Protein AF-A0A5D0R0Z6-F1 (afdb_monomer)

Sequence (370 aa):
MKKLFVLALAFITVFSCGDEIEFNTPALQGKKDGERWKALFYNASFNDAGKLVITGGDNFEAITLNVSDLAIGNYPLGVGNSSHAEFIDLEDVAYSTNNEPDLDFSVYPPDGLITISRYDAANNTVSGEFYFNAYSSSGLKTVNFSEGVFFDLPLPIGSGPNIMSCDDAIAQSEIAKELYLNTPTTSDDYSANCNAYKQALINQQIACIDSTGEIQAIIDTLICNDDDGDGLLSVNEDENGDGDITNDNTDGDEFPNYLDDDDDGDSVLTMNEDVNDNGDLRDDDTDGDMIPNFLDNDDDGDSLNTILEDVNGNGDVRDDDTDGDTIPNYLDNDDDGDGILTIDEDANGDGDVTNDDTDGDTIPDYLDDM

Solvent-accessible surface area (backbone atoms only — not comparable to full-atom values): 20368 Å² total; per-residue (Å²): 143,73,74,68,62,60,61,60,60,67,64,64,72,71,74,63,77,74,82,76,70,77,75,63,80,56,40,46,37,29,20,48,75,81,40,88,40,69,43,77,45,72,50,39,44,63,49,98,82,56,24,36,33,38,38,32,21,54,102,54,34,39,40,38,41,39,32,68,58,68,47,76,43,79,42,56,27,11,72,94,46,85,17,39,42,37,37,32,41,78,83,72,48,55,27,22,13,67,24,59,44,30,73,94,73,37,86,67,73,37,35,33,39,38,33,39,74,43,73,40,80,92,78,34,21,40,26,32,40,33,34,34,34,23,12,20,87,75,11,77,48,74,52,41,39,38,81,24,37,37,35,55,38,53,48,59,91,78,65,54,65,84,52,61,36,39,69,56,21,49,53,46,24,53,54,29,42,55,52,29,77,70,44,54,82,93,36,94,58,25,40,61,34,36,48,49,20,48,50,25,46,53,49,24,36,61,39,59,57,60,86,81,45,65,62,56,56,5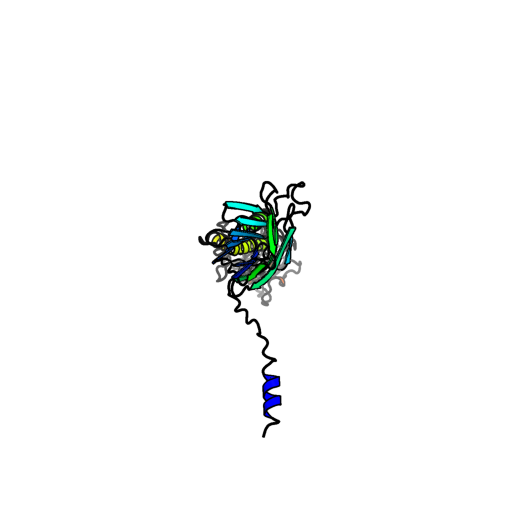2,52,74,68,61,69,41,49,46,73,54,68,31,82,56,46,33,70,74,40,35,82,88,68,83,81,57,35,82,74,34,47,74,56,69,74,95,52,31,34,46,60,33,50,36,33,32,66,33,73,62,40,36,60,72,40,38,80,83,74,79,83,55,49,81,76,32,41,76,54,67,85,82,54,29,32,48,64,35,44,37,31,32,63,35,81,60,43,27,58,73,41,30,78,87,69,82,76,52,35,82,76,32,43,75,57,67,85,80,56,29,34,46,68,34,44,36,32,30,65,68,82,62,42,34,59,76,36,35,80,85,70,81,83,54,39,83,74,27,45,89,88,69,84,81,54,30,41,50,67,43,73,125

pLDDT: mean 89.63, std 13.48, range [39.88, 98.44]

InterPro domains:
  IPR046219 Protein of unknown function DUF6252 [PF19765] (24-154)

Radius of gyration: 39.49 Å; Cα contacts (8 Å, |Δi|>4): 707; chains: 1; bounding box: 74×74×115 Å

Structure (mmCIF, N/CA/C/O backbone):
data_AF-A0A5D0R0Z6-F1
#
_entry.id   AF-A0A5D0R0Z6-F1
#
loop_
_atom_site.group_PDB
_atom_site.id
_atom_site.type_symbol
_atom_site.label_atom_id
_atom_site.label_alt_id
_atom_site.label_comp_id
_atom_site.label_asym_id
_atom_site.label_entity_id
_atom_site.label_seq_id
_atom_site.pdbx_PDB_ins_code
_atom_site.Cartn_x
_atom_site.Cartn_y
_atom_site.Cartn_z
_atom_site.occupancy
_atom_site.B_iso_or_equiv
_atom_site.auth_seq_id
_atom_site.auth_comp_id
_atom_site.auth_asym_id
_atom_site.auth_atom_id
_atom_site.pdbx_PDB_model_num
ATOM 1 N N . MET A 1 1 ? 21.689 -60.144 -61.998 1.00 51.84 1 MET A N 1
ATOM 2 C CA . MET A 1 1 ? 22.102 -59.160 -60.970 1.00 51.84 1 MET A CA 1
ATOM 3 C C . MET A 1 1 ? 22.767 -57.924 -61.597 1.00 51.84 1 MET A C 1
ATOM 5 O O .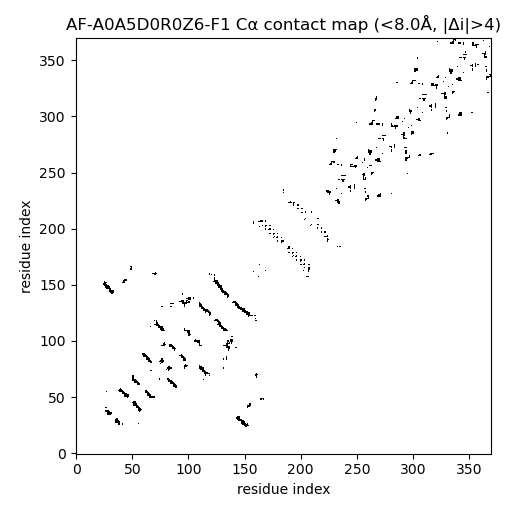 MET A 1 1 ? 23.903 -57.615 -61.282 1.00 51.84 1 MET A O 1
ATOM 9 N N . LYS A 1 2 ? 22.099 -57.227 -62.530 1.00 49.72 2 LYS A N 1
ATOM 10 C CA . LYS A 1 2 ? 22.615 -55.970 -63.130 1.00 49.72 2 LYS A CA 1
ATOM 11 C C . LYS A 1 2 ? 21.553 -54.869 -63.278 1.00 49.72 2 LYS A C 1
ATOM 13 O O . LYS A 1 2 ? 21.886 -53.758 -63.653 1.00 49.72 2 LYS A O 1
ATOM 18 N N . LYS A 1 3 ? 20.284 -55.159 -62.954 1.00 47.69 3 LYS A N 1
ATOM 19 C CA . LYS A 1 3 ? 19.175 -54.190 -63.015 1.00 47.69 3 LYS A CA 1
ATOM 20 C C . LYS A 1 3 ? 18.786 -53.592 -61.653 1.00 47.69 3 LYS A C 1
ATOM 22 O O . LYS A 1 3 ? 18.099 -52.587 -61.633 1.00 47.69 3 LYS A O 1
ATOM 27 N N . LEU A 1 4 ? 19.280 -54.150 -60.541 1.00 52.28 4 LEU A N 1
ATOM 28 C CA . LEU A 1 4 ? 19.115 -53.565 -59.198 1.00 52.28 4 LEU A CA 1
ATOM 29 C C . LEU A 1 4 ? 20.168 -52.495 -58.861 1.00 52.28 4 LEU A C 1
ATOM 31 O O . LEU A 1 4 ? 19.957 -51.706 -57.953 1.00 52.28 4 LEU A O 1
ATOM 35 N N . PHE A 1 5 ? 21.275 -52.430 -59.607 1.00 52.69 5 PHE A N 1
ATOM 36 C CA . PHE A 1 5 ? 22.345 -51.459 -59.342 1.00 52.69 5 PHE A CA 1
ATOM 37 C C . PHE A 1 5 ? 22.023 -50.055 -59.880 1.00 52.69 5 PHE A C 1
ATOM 39 O O . PHE A 1 5 ? 22.518 -49.064 -59.360 1.00 52.69 5 PHE A O 1
ATOM 46 N N . VAL A 1 6 ? 21.155 -49.960 -60.895 1.00 53.44 6 VAL A N 1
ATOM 47 C CA . VAL A 1 6 ? 20.753 -48.673 -61.490 1.00 53.44 6 VAL A CA 1
ATOM 48 C C . VAL A 1 6 ? 19.693 -47.968 -60.633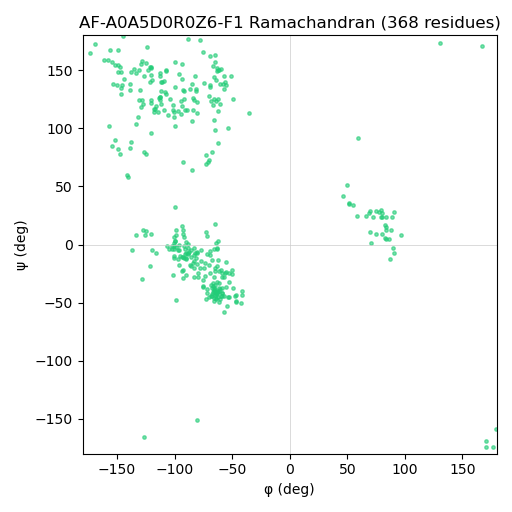 1.00 53.44 6 VAL A C 1
ATOM 50 O O . VAL A 1 6 ? 19.675 -46.745 -60.583 1.00 53.44 6 VAL A O 1
ATOM 53 N N . LEU A 1 7 ? 18.871 -48.719 -59.887 1.00 46.47 7 LEU A N 1
ATOM 54 C CA . LEU A 1 7 ? 17.892 -48.138 -58.959 1.00 46.47 7 LEU A CA 1
ATOM 55 C C . LEU A 1 7 ? 18.555 -47.602 -57.676 1.00 46.47 7 LEU A C 1
ATOM 57 O O . LEU A 1 7 ? 18.100 -46.608 -57.126 1.00 46.47 7 LEU A O 1
ATOM 61 N N . ALA A 1 8 ? 19.666 -48.209 -57.242 1.00 52.84 8 ALA A N 1
ATOM 62 C CA . ALA A 1 8 ? 20.451 -47.715 -56.109 1.00 52.84 8 ALA A CA 1
ATOM 63 C C . ALA A 1 8 ? 21.263 -46.448 -56.448 1.00 52.84 8 ALA A C 1
ATOM 65 O O . ALA A 1 8 ? 21.515 -45.635 -55.568 1.00 52.84 8 ALA A O 1
ATOM 66 N N . LEU A 1 9 ? 21.631 -46.241 -57.720 1.00 48.97 9 LEU A N 1
ATOM 67 C CA . LEU A 1 9 ? 22.392 -45.061 -58.154 1.00 48.97 9 LEU A CA 1
ATOM 68 C C . LEU A 1 9 ? 21.504 -43.829 -58.418 1.00 48.97 9 LEU A C 1
ATOM 70 O O . LEU A 1 9 ? 21.996 -42.709 -58.377 1.00 48.97 9 LEU A O 1
ATOM 74 N N . ALA A 1 10 ? 20.197 -44.020 -58.633 1.00 49.81 10 ALA A N 1
ATOM 75 C CA . ALA A 1 10 ? 19.227 -42.930 -58.793 1.00 49.81 10 ALA A CA 1
ATOM 76 C C . ALA A 1 10 ? 18.668 -42.396 -57.458 1.00 49.81 10 ALA A C 1
ATOM 78 O O . ALA A 1 10 ? 18.016 -41.358 -57.441 1.00 49.81 10 ALA A O 1
ATOM 79 N N . PHE A 1 11 ? 18.928 -43.083 -56.339 1.00 47.47 11 PHE A N 1
ATOM 80 C CA . PHE A 1 11 ? 18.517 -42.636 -55.000 1.00 47.47 11 PHE A CA 1
ATOM 81 C C . PHE A 1 11 ? 19.602 -41.809 -54.284 1.00 47.47 11 PHE A C 1
ATOM 83 O O . PHE A 1 11 ? 19.334 -41.185 -53.265 1.00 47.47 11 PHE A O 1
ATOM 90 N N . ILE A 1 12 ? 20.825 -41.770 -54.830 1.00 50.53 12 ILE A N 1
ATOM 91 C CA . ILE A 1 12 ? 21.974 -41.048 -54.250 1.00 50.53 12 ILE A CA 1
ATOM 92 C C . ILE A 1 12 ? 22.062 -39.596 -54.765 1.00 50.53 12 ILE A C 1
ATOM 94 O O . ILE A 1 12 ? 22.821 -38.795 -54.236 1.00 50.53 12 ILE A O 1
ATOM 98 N N . THR A 1 13 ? 21.236 -39.199 -55.737 1.00 48.50 13 THR A N 1
ATOM 99 C CA . THR A 1 13 ? 21.196 -37.817 -56.256 1.00 48.50 13 THR A CA 1
ATOM 100 C C . THR A 1 13 ? 20.160 -36.921 -55.570 1.00 48.50 13 THR A C 1
ATOM 102 O O . THR A 1 13 ? 19.926 -35.814 -56.041 1.00 48.50 13 THR A O 1
ATOM 105 N N . VAL A 1 14 ? 19.527 -37.379 -54.480 1.00 50.72 14 VAL A N 1
ATOM 106 C CA . VAL A 1 14 ? 18.558 -36.575 -53.699 1.00 50.72 14 VAL A CA 1
ATOM 107 C C . VAL A 1 14 ? 19.156 -36.007 -52.404 1.00 50.72 14 VAL A C 1
ATOM 109 O O . VAL A 1 14 ? 18.497 -35.237 -51.720 1.00 50.72 14 VAL A O 1
ATOM 112 N N . PHE A 1 15 ? 20.427 -36.290 -52.103 1.00 51.94 15 PHE A N 1
ATOM 113 C CA . PHE A 1 15 ? 21.201 -35.500 -51.140 1.00 51.94 15 PHE A CA 1
ATOM 114 C C . PHE A 1 15 ? 21.813 -34.295 -51.863 1.00 51.94 15 PHE A C 1
ATOM 116 O O . PHE A 1 15 ? 23.025 -34.189 -52.034 1.00 51.94 15 PHE A O 1
ATOM 123 N N . SER A 1 16 ? 20.943 -33.410 -52.355 1.00 39.94 16 SER A N 1
ATOM 124 C CA . SER A 1 16 ? 21.327 -32.014 -52.547 1.00 39.94 16 SER A CA 1
ATOM 125 C C . SER A 1 16 ? 21.580 -31.462 -51.155 1.00 39.94 16 SER A C 1
ATOM 127 O O . SER A 1 16 ? 20.718 -31.615 -50.292 1.00 39.94 16 SER A O 1
ATOM 129 N N . CYS A 1 17 ? 22.771 -30.906 -50.951 1.00 49.56 17 CYS A N 1
ATOM 130 C CA . CYS A 1 17 ? 23.233 -30.298 -49.715 1.00 49.56 17 CYS A CA 1
ATOM 131 C C . CYS A 1 17 ? 22.086 -29.577 -49.000 1.00 49.56 17 CYS A C 1
ATOM 133 O O . CYS A 1 17 ? 21.569 -28.583 -49.505 1.00 49.56 17 CYS A O 1
ATOM 135 N N . GLY A 1 18 ? 21.682 -30.091 -47.838 1.00 39.88 18 GLY A N 1
ATOM 136 C CA . GLY A 1 18 ? 21.185 -29.187 -46.820 1.00 39.88 18 GLY A CA 1
ATOM 137 C C . GLY A 1 18 ? 22.370 -28.294 -46.500 1.00 39.88 18 GLY A C 1
ATOM 138 O O . GLY A 1 18 ? 23.408 -28.805 -46.079 1.00 39.88 18 GLY A O 1
ATOM 139 N N . ASP A 1 19 ? 22.260 -27.002 -46.791 1.00 40.00 19 ASP A N 1
ATOM 140 C CA . ASP A 1 19 ? 23.111 -26.022 -46.139 1.00 40.00 19 ASP A CA 1
ATOM 141 C C . ASP A 1 19 ? 22.761 -26.119 -44.651 1.00 40.00 19 ASP A C 1
ATOM 143 O O . ASP A 1 19 ? 21.846 -25.465 -44.157 1.00 40.00 19 ASP A O 1
ATOM 147 N N . GLU A 1 20 ? 23.428 -27.030 -43.944 1.00 41.81 20 GLU A N 1
ATOM 148 C CA . GLU A 1 20 ? 23.524 -27.010 -42.493 1.00 41.81 20 GLU A CA 1
ATOM 149 C C . GLU A 1 20 ? 24.361 -25.768 -42.180 1.00 41.81 20 GLU A C 1
ATOM 151 O O . GLU A 1 20 ? 25.581 -25.808 -42.027 1.00 41.81 20 GLU A O 1
ATOM 156 N N . ILE A 1 21 ? 23.698 -24.612 -42.226 1.00 45.81 21 ILE A N 1
ATOM 157 C CA . ILE A 1 21 ? 24.223 -23.378 -41.676 1.00 45.81 21 ILE A CA 1
ATOM 158 C C . ILE A 1 21 ? 24.291 -23.648 -40.180 1.00 45.81 21 ILE A C 1
ATOM 160 O O . ILE A 1 21 ? 23.283 -23.606 -39.479 1.00 45.81 21 ILE A O 1
ATOM 164 N N . GLU A 1 22 ? 25.481 -24.003 -39.710 1.00 46.31 22 GLU A N 1
ATOM 165 C CA . GLU A 1 22 ? 25.841 -23.917 -38.306 1.00 46.31 22 GLU A CA 1
ATOM 166 C C . GLU A 1 22 ? 25.545 -22.470 -37.881 1.00 46.31 22 GLU A C 1
ATOM 168 O O . GLU A 1 22 ? 26.249 -21.527 -38.255 1.00 46.31 22 GLU A O 1
ATOM 173 N N . PHE A 1 23 ? 24.409 -22.264 -37.212 1.00 52.94 23 PHE A N 1
ATOM 174 C CA . PHE A 1 23 ? 24.087 -20.978 -36.619 1.00 52.94 23 PHE A CA 1
ATOM 175 C C . PHE A 1 23 ? 25.118 -20.760 -35.515 1.00 52.94 23 PHE A C 1
ATOM 177 O O . PHE A 1 23 ? 25.086 -21.429 -34.487 1.00 52.94 23 PHE A O 1
ATOM 184 N N . ASN A 1 24 ? 26.070 -19.852 -35.740 1.00 58.78 24 ASN A N 1
ATOM 185 C CA . ASN A 1 24 ? 26.875 -19.340 -34.642 1.00 58.78 24 ASN A CA 1
ATOM 186 C C . ASN A 1 24 ? 25.921 -18.659 -33.660 1.00 58.78 24 ASN A C 1
ATOM 188 O O . ASN A 1 24 ? 25.218 -17.722 -34.031 1.00 58.78 24 ASN A O 1
ATOM 192 N N . THR A 1 25 ? 25.909 -19.134 -32.424 1.00 74.56 25 THR A N 1
ATOM 193 C CA . THR A 1 25 ? 25.124 -18.566 -31.332 1.00 74.56 25 THR A CA 1
ATOM 194 C C . THR A 1 25 ? 26.093 -18.080 -30.254 1.00 74.56 25 THR A C 1
ATOM 196 O O . THR A 1 25 ? 26.809 -18.920 -29.698 1.00 74.56 25 THR A O 1
ATOM 199 N N . PRO A 1 26 ? 26.164 -16.775 -29.938 1.00 89.06 26 PRO A N 1
ATOM 200 C CA . PRO A 1 26 ? 25.491 -15.633 -30.580 1.00 89.06 26 PRO A CA 1
ATOM 201 C C . PRO A 1 26 ? 26.091 -15.201 -31.935 1.00 89.06 26 PRO A C 1
ATOM 203 O O . PRO A 1 26 ? 27.232 -15.549 -32.266 1.00 89.06 26 PRO A O 1
ATOM 206 N N . ALA A 1 27 ? 25.352 -14.385 -32.699 1.00 92.19 27 ALA A N 1
ATOM 207 C CA . ALA A 1 27 ? 25.839 -13.775 -33.942 1.00 92.19 27 ALA A CA 1
ATOM 208 C C . ALA A 1 27 ? 25.222 -12.402 -34.256 1.00 92.19 27 ALA A C 1
ATOM 210 O O . ALA A 1 27 ? 24.048 -12.162 -33.997 1.00 92.19 27 ALA A O 1
ATOM 211 N N . LEU A 1 28 ? 26.009 -11.549 -34.921 1.00 96.12 28 LEU A N 1
ATOM 212 C CA . LEU A 1 28 ? 25.560 -10.356 -35.643 1.00 96.12 28 LEU A CA 1
ATOM 213 C C . LEU A 1 28 ? 26.165 -10.394 -37.054 1.00 96.12 28 LEU A C 1
ATOM 215 O O . LEU A 1 28 ? 27.388 -10.439 -37.212 1.00 96.12 28 LEU A O 1
ATOM 219 N N . GLN A 1 29 ? 25.327 -10.449 -38.087 1.00 95.69 29 GLN A N 1
ATOM 220 C CA . GLN A 1 29 ? 25.770 -10.651 -39.472 1.00 95.69 29 GLN A CA 1
ATOM 221 C C . GLN A 1 29 ? 24.755 -10.112 -40.484 1.00 95.69 29 GLN A C 1
ATOM 223 O O . GLN A 1 29 ? 23.623 -9.820 -40.122 1.00 95.69 29 GLN A O 1
ATOM 228 N N . GLY A 1 30 ? 25.146 -10.008 -41.753 1.00 95.38 30 GLY A N 1
ATOM 229 C CA . GLY A 1 30 ? 24.260 -9.599 -42.842 1.00 95.38 30 GLY A CA 1
ATOM 230 C C . GLY A 1 30 ? 24.978 -9.545 -44.186 1.00 95.38 30 GLY A C 1
ATOM 231 O O . GLY A 1 30 ? 26.034 -10.158 -44.369 1.00 95.38 30 GLY A O 1
ATOM 232 N N . LYS A 1 31 ? 24.422 -8.793 -45.133 1.00 96.88 31 LYS A N 1
ATOM 233 C CA . LYS A 1 31 ? 25.071 -8.432 -46.394 1.00 96.88 31 LYS A CA 1
ATOM 234 C C . LYS A 1 31 ? 25.308 -6.930 -46.445 1.00 96.88 31 LYS A C 1
ATOM 236 O O . LYS A 1 31 ? 24.349 -6.166 -46.518 1.00 96.88 31 LYS A O 1
ATOM 241 N N . LYS A 1 32 ? 26.574 -6.525 -46.439 1.00 96.38 32 LYS A N 1
ATOM 242 C CA . LYS A 1 32 ? 26.994 -5.138 -46.636 1.00 96.38 32 LYS A CA 1
ATOM 243 C C . LYS A 1 32 ? 27.290 -4.930 -48.118 1.00 96.38 32 LYS A C 1
ATOM 245 O O . LYS A 1 32 ? 28.136 -5.627 -48.673 1.00 96.38 32 LYS A O 1
ATOM 250 N N . ASP A 1 33 ? 26.563 -4.024 -48.762 1.00 95.88 33 ASP A N 1
ATOM 251 C CA . ASP A 1 33 ? 26.668 -3.726 -50.198 1.00 95.88 33 ASP A CA 1
ATOM 252 C C . ASP A 1 33 ? 26.586 -4.987 -51.089 1.00 95.88 33 ASP A C 1
ATOM 254 O O . ASP A 1 33 ? 27.241 -5.106 -52.123 1.00 95.88 33 ASP A O 1
ATOM 258 N N . GLY A 1 34 ? 25.767 -5.957 -50.663 1.00 92.62 34 GLY A N 1
ATOM 259 C CA . GLY A 1 34 ? 25.560 -7.246 -51.332 1.00 92.62 34 GLY A CA 1
ATOM 260 C C . GLY A 1 34 ? 26.551 -8.354 -50.952 1.00 92.62 34 GLY A C 1
ATOM 261 O O . GLY A 1 34 ? 26.274 -9.525 -51.221 1.00 92.62 34 GLY A O 1
ATOM 262 N N . GLU A 1 35 ? 27.652 -8.025 -50.276 1.00 95.00 35 GLU A N 1
ATOM 263 C CA . GLU A 1 35 ? 28.683 -8.977 -49.855 1.00 95.00 35 GLU A CA 1
ATOM 264 C C . GLU A 1 35 ? 28.477 -9.443 -48.412 1.00 95.00 35 GLU A C 1
ATOM 266 O O . GLU A 1 35 ? 28.009 -8.698 -47.552 1.00 95.00 35 GLU A O 1
ATOM 271 N N . ARG A 1 36 ? 28.835 -10.699 -48.118 1.00 93.38 36 ARG A N 1
ATOM 272 C CA . ARG A 1 36 ? 28.662 -11.268 -46.773 1.00 93.38 36 ARG A CA 1
ATOM 273 C C . ARG A 1 36 ? 29.495 -10.487 -45.754 1.00 93.38 36 ARG A C 1
ATOM 275 O O . ARG A 1 36 ? 30.717 -10.438 -45.859 1.00 93.38 36 ARG A O 1
ATOM 282 N N . TRP A 1 37 ? 28.830 -10.002 -44.714 1.00 94.25 37 TRP A N 1
ATOM 283 C 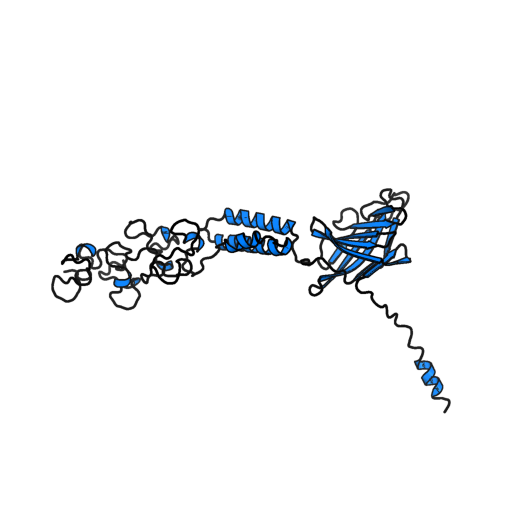CA . TRP A 1 37 ? 29.429 -9.312 -43.582 1.00 94.25 37 TRP A CA 1
ATOM 284 C C . TRP A 1 37 ? 29.091 -10.043 -42.279 1.00 94.25 37 TRP A C 1
ATOM 286 O O . TRP A 1 37 ? 27.977 -10.538 -42.092 1.00 94.25 37 TRP A O 1
ATOM 296 N N . LYS A 1 38 ? 30.064 -10.145 -41.375 1.00 93.56 38 LYS A N 1
ATOM 297 C CA . LYS A 1 38 ? 29.895 -10.798 -40.076 1.00 93.56 38 LYS A CA 1
ATOM 298 C C . LYS A 1 38 ? 30.749 -10.098 -39.036 1.00 93.56 38 LYS A C 1
ATOM 300 O O . LYS A 1 38 ? 31.951 -9.951 -39.236 1.00 93.56 38 LYS A O 1
ATOM 305 N N . ALA A 1 39 ? 30.131 -9.745 -37.919 1.00 94.62 39 ALA A N 1
ATOM 306 C CA . ALA A 1 39 ? 30.816 -9.129 -36.803 1.00 94.62 39 ALA A CA 1
ATOM 307 C C . ALA A 1 39 ? 31.766 -10.131 -36.113 1.00 94.62 39 ALA A C 1
ATOM 309 O O . ALA A 1 39 ? 31.402 -11.286 -35.868 1.00 94.62 39 ALA A O 1
ATOM 310 N N . LEU A 1 40 ? 32.983 -9.687 -35.792 1.00 91.62 40 LEU A N 1
ATOM 311 C CA . LEU A 1 40 ? 33.933 -10.393 -34.926 1.00 91.62 40 LEU A CA 1
ATOM 312 C C . LEU A 1 40 ? 33.659 -10.134 -33.441 1.00 91.62 40 LEU A C 1
ATOM 314 O O . LEU A 1 40 ? 33.964 -10.989 -32.612 1.00 91.62 40 LEU A O 1
ATOM 318 N N . PHE A 1 41 ? 33.083 -8.977 -33.115 1.00 90.44 41 PHE A N 1
ATOM 319 C CA . PHE A 1 41 ? 32.579 -8.648 -31.786 1.00 90.44 41 PHE A CA 1
ATOM 320 C C . PHE A 1 41 ? 31.150 -8.124 -31.877 1.00 90.44 41 PHE A C 1
ATOM 322 O O . PHE A 1 41 ? 30.740 -7.574 -32.897 1.00 90.44 41 PHE A O 1
ATOM 329 N N . TYR A 1 42 ? 30.404 -8.268 -30.792 1.00 93.38 42 TYR A N 1
ATOM 330 C CA . TYR A 1 42 ? 29.063 -7.726 -30.652 1.00 93.38 42 TYR A CA 1
ATOM 331 C C . TYR A 1 42 ? 28.778 -7.452 -29.179 1.00 93.38 42 TYR A C 1
ATOM 333 O O . TYR A 1 42 ? 29.359 -8.085 -28.296 1.00 93.38 42 TYR A O 1
ATOM 341 N N . ASN A 1 43 ? 27.874 -6.519 -28.928 1.00 89.06 43 ASN A N 1
ATOM 342 C CA . ASN A 1 43 ? 27.353 -6.202 -27.614 1.00 89.06 43 ASN A CA 1
ATOM 343 C C . ASN A 1 43 ? 25.918 -5.695 -27.769 1.00 89.06 43 ASN A C 1
ATOM 345 O O . ASN A 1 43 ? 25.641 -4.897 -28.660 1.00 89.06 43 ASN A O 1
ATOM 349 N N . ALA A 1 44 ? 25.018 -6.145 -26.904 1.00 92.06 44 ALA A N 1
ATOM 350 C CA . ALA A 1 44 ? 23.708 -5.537 -26.743 1.00 92.06 44 ALA A CA 1
ATOM 351 C C . ALA A 1 44 ? 23.664 -4.913 -25.346 1.00 92.06 44 ALA A C 1
ATOM 353 O O . ALA A 1 44 ? 23.997 -5.562 -24.358 1.00 92.06 44 ALA A O 1
ATOM 354 N N . SER A 1 45 ? 23.316 -3.637 -25.267 1.00 87.38 45 SER A N 1
ATOM 355 C CA . SER A 1 45 ? 23.247 -2.879 -24.018 1.00 87.38 45 SER A CA 1
ATOM 356 C C . SER A 1 45 ? 22.103 -1.879 -24.070 1.00 87.38 45 SER A C 1
ATOM 358 O O . SER A 1 45 ? 21.434 -1.750 -25.091 1.00 87.38 45 SER A O 1
ATOM 360 N N . PHE A 1 46 ? 21.913 -1.135 -22.988 1.00 82.75 46 PHE A N 1
ATOM 361 C CA . PHE A 1 46 ? 21.030 0.022 -22.963 1.00 82.75 46 PHE A CA 1
ATOM 362 C C . PHE A 1 46 ? 21.878 1.284 -22.875 1.00 82.75 46 PHE A C 1
ATOM 364 O O . PHE A 1 46 ? 22.925 1.275 -22.226 1.00 82.75 46 PHE A O 1
ATOM 371 N N . ASN A 1 47 ? 21.476 2.335 -23.583 1.00 77.75 47 ASN A N 1
ATOM 372 C CA . ASN A 1 47 ? 22.050 3.658 -23.346 1.00 77.75 47 ASN A CA 1
ATOM 373 C C . ASN A 1 47 ? 21.434 4.295 -22.092 1.00 77.75 47 ASN A C 1
ATOM 375 O O . ASN A 1 47 ? 20.500 3.746 -21.511 1.00 77.75 47 ASN A O 1
ATOM 379 N N . ASP A 1 48 ? 21.929 5.476 -21.721 1.00 59.94 48 ASP A N 1
ATOM 380 C CA . ASP A 1 48 ? 21.455 6.230 -20.551 1.00 59.94 48 ASP A CA 1
ATOM 381 C C . ASP A 1 48 ? 19.940 6.506 -20.587 1.00 59.94 48 ASP A C 1
ATOM 383 O O . ASP A 1 48 ? 19.321 6.649 -19.549 1.00 59.94 48 ASP A O 1
ATOM 387 N N . ALA A 1 49 ? 19.322 6.515 -21.774 1.00 60.31 49 ALA A N 1
ATOM 388 C CA . ALA A 1 49 ? 17.882 6.699 -21.957 1.00 60.31 49 ALA A CA 1
ATOM 389 C C . ALA A 1 49 ? 17.090 5.373 -22.024 1.00 60.31 49 ALA A C 1
ATOM 391 O O . ALA A 1 49 ? 15.979 5.355 -22.554 1.00 60.31 49 ALA A O 1
ATOM 392 N N . GLY A 1 50 ? 17.676 4.247 -21.602 1.00 63.28 50 GLY A N 1
ATOM 393 C CA . GLY A 1 50 ? 17.012 2.938 -21.565 1.00 63.28 50 GLY A CA 1
ATOM 394 C C . GLY A 1 50 ? 16.726 2.308 -22.934 1.00 63.28 50 GLY A C 1
ATOM 395 O O . GLY A 1 50 ? 16.018 1.307 -23.016 1.00 63.28 50 GLY A O 1
ATOM 396 N N . LYS A 1 51 ? 17.268 2.856 -24.028 1.00 82.06 51 LYS A N 1
ATOM 397 C CA . LYS A 1 51 ? 17.056 2.328 -25.385 1.00 82.06 51 LYS A CA 1
ATOM 398 C C . LYS A 1 51 ? 18.037 1.210 -25.684 1.00 82.06 51 LYS A C 1
ATOM 400 O O . LYS A 1 51 ? 19.225 1.338 -25.382 1.00 82.06 51 LYS A O 1
ATOM 405 N N . LEU A 1 52 ? 17.557 0.148 -26.329 1.00 88.75 52 LEU A N 1
ATOM 406 C CA . LEU A 1 52 ? 18.404 -0.957 -26.761 1.00 88.75 52 LEU A CA 1
ATOM 407 C C . LEU A 1 52 ? 19.405 -0.458 -27.811 1.00 88.75 52 LEU A C 1
ATOM 409 O O . LEU A 1 52 ? 19.034 0.053 -28.867 1.00 88.75 52 LEU A O 1
ATOM 413 N N . VAL A 1 53 ? 20.686 -0.655 -27.527 1.00 93.56 53 VAL A N 1
ATOM 414 C CA . VAL A 1 53 ? 21.798 -0.374 -28.427 1.00 93.56 53 VAL A CA 1
ATOM 415 C C . VAL A 1 53 ? 22.517 -1.682 -28.715 1.00 93.56 53 VAL A C 1
ATOM 417 O O . VAL A 1 53 ? 23.122 -2.283 -27.827 1.00 93.56 53 VAL A O 1
ATOM 420 N N . ILE A 1 54 ? 22.462 -2.122 -29.970 1.00 96.75 54 ILE A N 1
ATOM 421 C CA . ILE A 1 54 ? 23.232 -3.268 -30.452 1.00 96.75 54 ILE A CA 1
ATOM 422 C C . ILE A 1 54 ? 24.428 -2.731 -31.226 1.00 96.75 54 ILE A C 1
ATOM 424 O O . ILE A 1 54 ? 24.267 -2.110 -32.274 1.00 96.75 54 ILE A O 1
ATOM 428 N N . THR A 1 55 ? 25.630 -2.991 -30.731 1.00 96.00 55 THR A N 1
ATOM 429 C CA . THR A 1 55 ? 26.874 -2.713 -31.445 1.00 96.00 55 THR A CA 1
ATOM 430 C C . THR A 1 55 ? 27.510 -4.004 -31.923 1.00 96.00 55 THR A C 1
ATOM 432 O O . THR A 1 55 ? 27.401 -5.058 -31.297 1.00 96.00 55 THR A O 1
ATOM 435 N N . GLY A 1 56 ? 28.224 -3.932 -33.034 1.00 95.25 56 GLY A N 1
ATOM 436 C CA . GLY A 1 56 ? 29.154 -4.979 -33.416 1.00 95.25 56 GLY A CA 1
ATOM 437 C C . GLY A 1 56 ? 30.024 -4.551 -34.575 1.00 95.25 56 GLY A C 1
ATOM 438 O O . GLY A 1 56 ? 29.846 -3.480 -35.141 1.00 95.25 56 GLY A O 1
ATOM 439 N N . GLY A 1 57 ? 31.010 -5.360 -34.910 1.00 93.75 57 GLY A N 1
ATOM 440 C CA . GLY A 1 57 ? 32.009 -4.940 -35.875 1.00 93.75 57 GLY A CA 1
ATOM 441 C C . GLY A 1 57 ? 33.179 -5.888 -35.968 1.00 93.75 57 GLY A C 1
ATOM 442 O O . GLY A 1 57 ? 33.160 -6.994 -35.424 1.00 93.75 57 GLY A O 1
ATOM 443 N N . ASP A 1 58 ? 34.210 -5.432 -36.655 1.00 88.50 58 ASP A N 1
ATOM 444 C CA . ASP A 1 58 ? 35.529 -6.042 -36.683 1.00 88.50 58 ASP A CA 1
ATOM 445 C C . ASP A 1 58 ? 36.604 -5.000 -36.325 1.00 88.50 58 ASP A C 1
ATOM 447 O O . ASP A 1 58 ? 36.310 -3.943 -35.778 1.00 88.50 58 ASP A O 1
ATOM 451 N N . ASN A 1 59 ? 37.878 -5.291 -36.581 1.00 84.12 59 ASN A N 1
ATOM 452 C CA . ASN A 1 59 ? 38.962 -4.367 -36.227 1.00 84.12 59 ASN A CA 1
ATOM 453 C C . ASN A 1 59 ? 38.993 -3.071 -37.064 1.00 84.12 59 ASN A C 1
ATOM 455 O O . ASN A 1 59 ? 39.851 -2.228 -36.809 1.00 84.12 59 ASN A O 1
ATOM 459 N N . PHE A 1 60 ? 38.139 -2.940 -38.078 1.00 90.44 60 PHE A N 1
ATOM 460 C CA . PHE A 1 60 ? 38.157 -1.854 -39.056 1.00 90.44 60 PHE A CA 1
ATOM 461 C C . PHE A 1 60 ? 36.803 -1.168 -39.205 1.00 90.44 60 PHE A C 1
ATOM 463 O O . PHE A 1 60 ? 36.768 0.007 -39.543 1.00 90.44 60 PHE A O 1
ATOM 470 N N . GLU A 1 61 ? 35.704 -1.885 -38.984 1.00 94.81 61 GLU A N 1
ATOM 471 C CA . GLU A 1 61 ? 34.357 -1.381 -39.230 1.00 94.81 61 GLU A CA 1
ATOM 472 C C . GLU A 1 61 ? 33.428 -1.681 -38.056 1.00 94.81 61 GLU A C 1
ATOM 474 O O . GLU A 1 61 ? 33.544 -2.725 -37.409 1.00 94.81 61 GLU A O 1
ATOM 479 N N . ALA A 1 62 ? 32.465 -0.795 -37.806 1.00 96.62 62 ALA A N 1
ATOM 480 C CA . ALA A 1 62 ? 31.504 -0.946 -36.718 1.00 96.62 62 ALA A CA 1
ATOM 481 C C . ALA A 1 62 ? 30.091 -0.551 -37.156 1.00 96.62 62 ALA A C 1
ATOM 483 O O . ALA A 1 62 ? 29.900 0.453 -37.832 1.00 96.62 62 ALA A O 1
ATOM 484 N N . ILE A 1 63 ? 29.101 -1.332 -36.738 1.00 98.12 63 ILE A N 1
ATOM 485 C CA . ILE A 1 63 ? 27.670 -1.062 -36.863 1.00 98.12 63 ILE A CA 1
ATOM 486 C C . ILE A 1 63 ? 27.091 -0.789 -35.473 1.00 98.12 63 ILE A C 1
ATOM 488 O O . ILE A 1 63 ? 27.410 -1.491 -34.510 1.00 98.12 63 ILE A O 1
ATOM 492 N N . THR A 1 64 ? 26.199 0.193 -35.393 1.00 97.94 64 THR A N 1
ATOM 493 C CA . THR A 1 64 ? 25.398 0.488 -34.203 1.00 97.94 64 THR A CA 1
ATOM 494 C C . THR A 1 64 ? 23.932 0.565 -34.606 1.00 97.94 64 THR A C 1
ATOM 496 O O . THR A 1 64 ? 23.555 1.340 -35.481 1.00 97.94 64 THR A O 1
ATOM 499 N N . LEU A 1 65 ? 23.090 -0.231 -33.960 1.00 98.00 65 LEU A N 1
ATOM 500 C CA . LEU A 1 65 ? 21.643 -0.217 -34.116 1.00 98.00 65 LEU A CA 1
ATOM 501 C C . LEU A 1 65 ? 21.027 0.354 -32.839 1.00 98.00 65 LEU A C 1
ATOM 503 O O . LEU A 1 65 ? 21.153 -0.250 -31.774 1.00 98.00 65 LEU A O 1
ATOM 507 N N . ASN A 1 66 ? 20.368 1.505 -32.946 1.00 95.12 66 ASN A N 1
ATOM 508 C CA . ASN A 1 66 ? 19.647 2.134 -31.845 1.00 95.12 66 ASN A CA 1
ATOM 509 C C . ASN A 1 66 ? 18.156 1.832 -32.005 1.00 95.12 66 ASN A C 1
ATOM 511 O O . ASN A 1 66 ? 17.529 2.292 -32.963 1.00 95.12 66 ASN A O 1
ATOM 515 N N . VAL A 1 67 ? 17.594 1.067 -31.071 1.00 94.00 67 VAL A N 1
ATOM 516 C CA . VAL A 1 67 ? 16.191 0.641 -31.071 1.00 94.00 67 VAL A CA 1
ATOM 517 C C . VAL A 1 67 ? 15.463 1.317 -29.921 1.00 94.00 67 VAL A C 1
ATOM 519 O O . VAL A 1 67 ? 15.946 1.341 -28.792 1.00 94.00 67 VAL A O 1
ATOM 522 N N . SER A 1 68 ? 14.296 1.887 -30.200 1.00 87.56 68 SER A N 1
ATOM 523 C CA . SER A 1 68 ? 13.566 2.694 -29.220 1.00 87.56 68 SER A CA 1
ATOM 524 C C . SER A 1 68 ? 12.962 1.905 -28.056 1.00 87.56 68 SER A C 1
ATOM 526 O O . SER A 1 68 ? 12.606 2.533 -27.069 1.00 87.56 68 SER A O 1
ATOM 528 N N . ASP A 1 69 ? 12.813 0.585 -28.182 1.00 80.88 69 ASP A N 1
ATOM 529 C CA . ASP A 1 69 ? 12.207 -0.312 -27.188 1.00 80.88 69 ASP A CA 1
ATOM 530 C C . ASP A 1 69 ? 12.713 -1.757 -27.438 1.00 80.88 69 ASP A C 1
ATOM 532 O O . ASP A 1 69 ? 13.176 -2.063 -28.540 1.00 80.88 69 ASP A O 1
ATOM 536 N N . LEU A 1 70 ? 12.652 -2.634 -26.432 1.00 82.06 70 LEU A N 1
ATOM 537 C CA . LEU A 1 70 ? 12.962 -4.068 -26.509 1.00 82.06 70 LEU A CA 1
ATOM 538 C C . LEU A 1 70 ? 11.727 -4.935 -26.849 1.00 82.06 70 LEU A C 1
ATOM 540 O O . LEU A 1 70 ? 11.870 -6.138 -27.088 1.00 82.06 70 LEU A O 1
ATOM 544 N N . ALA A 1 71 ? 10.519 -4.366 -26.873 1.00 83.94 71 ALA A N 1
ATOM 545 C CA . ALA A 1 71 ? 9.303 -5.081 -27.255 1.00 83.94 71 ALA A CA 1
ATOM 546 C C . ALA A 1 71 ? 9.439 -5.835 -28.599 1.00 83.94 71 ALA A C 1
ATOM 548 O O . ALA A 1 71 ? 10.106 -5.415 -29.543 1.00 83.94 71 ALA A O 1
ATOM 549 N N . ILE A 1 72 ? 8.788 -6.996 -28.711 1.00 89.12 72 ILE A N 1
ATOM 550 C CA . ILE A 1 72 ? 8.746 -7.731 -29.983 1.00 89.12 72 ILE A CA 1
ATOM 551 C C . ILE A 1 72 ? 7.938 -6.897 -30.977 1.00 89.12 72 ILE A C 1
ATOM 553 O O . ILE A 1 72 ? 6.763 -6.608 -30.746 1.00 89.12 72 ILE A O 1
ATOM 557 N N . GLY A 1 73 ? 8.555 -6.510 -32.090 1.00 92.25 73 GLY A N 1
ATOM 558 C CA . GLY A 1 73 ? 7.948 -5.537 -32.984 1.00 92.25 73 GLY A CA 1
ATOM 559 C C . GLY A 1 73 ? 8.862 -5.031 -34.088 1.00 92.25 73 GLY A C 1
ATOM 560 O O . GLY A 1 73 ? 9.973 -5.517 -34.296 1.00 92.25 73 GLY A O 1
ATOM 561 N N . ASN A 1 74 ? 8.335 -4.048 -34.816 1.00 95.81 74 ASN A N 1
ATOM 562 C CA . ASN A 1 74 ? 8.944 -3.438 -35.989 1.00 95.81 74 ASN A CA 1
ATOM 563 C C . ASN A 1 74 ? 9.296 -1.977 -35.693 1.00 95.81 74 ASN A C 1
ATOM 565 O O . ASN A 1 74 ? 8.421 -1.188 -35.338 1.00 95.81 74 ASN A O 1
ATOM 569 N N . TYR A 1 75 ? 10.556 -1.623 -35.912 1.00 95.94 75 TYR A N 1
ATOM 570 C CA . TYR A 1 75 ? 11.147 -0.331 -35.589 1.00 95.94 75 TYR A CA 1
ATOM 571 C C . TYR A 1 75 ? 11.676 0.324 -36.868 1.00 95.94 75 TYR A C 1
ATOM 573 O O . TYR A 1 75 ? 12.770 -0.023 -37.328 1.00 95.94 75 TYR A O 1
ATOM 581 N N . PRO A 1 76 ? 10.891 1.212 -37.504 1.00 96.31 76 PRO A N 1
ATOM 582 C CA . PRO A 1 76 ? 11.313 1.886 -38.726 1.00 96.31 76 PRO A CA 1
ATOM 583 C C . PRO A 1 76 ? 12.528 2.778 -38.461 1.00 96.31 76 PRO A C 1
ATOM 585 O O . PRO A 1 76 ? 12.617 3.434 -37.421 1.00 96.31 76 PRO A O 1
ATOM 588 N N . LEU A 1 77 ? 13.452 2.799 -39.419 1.00 96.12 77 LEU A N 1
ATOM 589 C CA . LEU A 1 77 ? 14.659 3.619 -39.385 1.00 96.12 77 LEU A CA 1
ATOM 590 C C . LEU A 1 77 ? 14.555 4.767 -40.382 1.00 96.12 77 LEU A C 1
ATOM 592 O O . LEU A 1 77 ? 13.947 4.632 -41.445 1.00 96.12 77 LEU A O 1
ATOM 596 N N . GLY A 1 78 ? 15.201 5.881 -40.055 1.00 87.00 78 GLY A N 1
ATOM 597 C CA . GLY A 1 78 ? 15.303 7.037 -40.938 1.00 87.00 78 GLY A CA 1
ATOM 598 C C . GLY A 1 78 ? 14.941 8.340 -40.241 1.00 87.00 78 GLY A C 1
ATOM 599 O O . GLY A 1 78 ? 14.432 8.334 -39.118 1.00 87.00 78 GLY A O 1
ATOM 600 N N . VAL A 1 79 ? 15.148 9.452 -40.943 1.00 85.56 79 VAL A N 1
ATOM 601 C CA . VAL A 1 79 ? 14.832 10.802 -40.458 1.00 85.56 79 VAL A CA 1
ATOM 602 C C . VAL A 1 79 ? 13.405 10.871 -39.899 1.00 85.56 79 VAL A C 1
ATOM 604 O O . VAL A 1 79 ? 12.437 10.532 -40.578 1.00 85.56 79 VAL A O 1
ATOM 607 N N . GLY A 1 80 ? 13.282 11.330 -38.650 1.00 82.31 80 GLY A N 1
ATOM 608 C CA . GLY A 1 80 ? 12.001 11.488 -37.954 1.00 82.31 80 GLY A CA 1
ATOM 609 C C . GLY A 1 80 ? 11.521 10.262 -37.170 1.00 82.31 80 GLY A C 1
ATOM 610 O O . GLY A 1 80 ? 10.499 10.362 -36.496 1.00 82.31 80 GLY A O 1
ATOM 611 N N . ASN A 1 81 ? 12.242 9.137 -37.209 1.00 89.19 81 ASN A N 1
ATOM 612 C CA . ASN A 1 81 ? 11.952 7.974 -36.369 1.00 89.19 81 ASN A CA 1
ATOM 613 C C . ASN A 1 81 ? 12.775 7.989 -35.073 1.00 89.19 81 ASN A C 1
ATOM 615 O O . ASN A 1 81 ? 13.862 8.559 -35.007 1.00 89.19 81 ASN A O 1
ATOM 619 N N . SER A 1 82 ? 12.261 7.317 -34.039 1.00 88.50 82 SER A N 1
ATOM 620 C CA . SER A 1 82 ? 12.937 7.169 -32.739 1.00 88.50 82 SER A CA 1
ATOM 621 C C . SER A 1 82 ? 14.071 6.137 -32.740 1.00 88.50 82 SER A C 1
ATOM 623 O O . SER A 1 82 ? 14.842 6.100 -31.779 1.00 88.50 82 SER A O 1
ATOM 625 N N . SER A 1 83 ? 14.131 5.293 -33.775 1.00 94.69 83 SER A N 1
ATOM 626 C CA . SER A 1 83 ? 15.164 4.277 -34.001 1.00 94.69 83 SER A CA 1
ATOM 627 C C . SER A 1 83 ? 16.001 4.652 -35.222 1.00 94.69 83 SER A C 1
ATOM 629 O O . SER A 1 83 ? 15.479 5.187 -36.204 1.00 94.69 83 SER A O 1
ATOM 631 N N . HIS A 1 84 ? 17.297 4.354 -35.186 1.00 96.12 84 HIS A N 1
ATOM 632 C CA . HIS A 1 84 ? 18.213 4.647 -36.287 1.00 96.12 84 HIS A CA 1
ATOM 633 C C . HIS A 1 84 ? 19.410 3.694 -36.292 1.00 96.12 84 HIS A C 1
ATOM 635 O O . HIS A 1 84 ? 19.773 3.118 -35.266 1.00 96.12 84 HIS A O 1
ATOM 641 N N . ALA A 1 85 ? 20.035 3.537 -37.457 1.00 98.00 85 ALA A N 1
ATOM 642 C CA . ALA A 1 85 ? 21.259 2.761 -37.612 1.00 98.00 85 ALA A CA 1
ATOM 643 C C . ALA A 1 85 ? 22.435 3.671 -37.972 1.00 98.00 85 ALA A C 1
ATOM 645 O O . ALA A 1 85 ? 22.277 4.681 -38.666 1.00 98.00 85 ALA A O 1
ATOM 646 N N . GLU A 1 86 ? 23.615 3.289 -37.505 1.00 98.12 86 GLU A N 1
ATOM 647 C CA . GLU A 1 86 ? 24.886 3.945 -37.775 1.00 98.12 86 GLU A CA 1
ATOM 648 C C . GLU A 1 86 ? 25.921 2.911 -38.208 1.00 98.12 86 GLU A C 1
ATOM 650 O O . GLU A 1 86 ? 25.880 1.745 -37.805 1.00 98.12 86 GLU A O 1
ATOM 655 N N . PHE A 1 87 ? 26.861 3.352 -39.033 1.00 98.12 87 PHE A N 1
ATOM 656 C CA . PHE A 1 87 ? 27.972 2.530 -39.483 1.00 98.12 87 PHE A CA 1
ATOM 657 C C . PHE A 1 87 ? 29.236 3.377 -39.620 1.00 98.12 87 PHE A C 1
ATOM 659 O O . PHE A 1 87 ? 29.161 4.521 -40.062 1.00 98.12 87 PHE A O 1
ATOM 666 N N . ILE A 1 88 ? 30.388 2.817 -39.267 1.00 97.50 88 ILE A N 1
ATOM 667 C CA . ILE A 1 88 ? 31.711 3.403 -39.488 1.00 97.50 88 ILE A CA 1
ATOM 668 C C . ILE A 1 88 ? 32.508 2.423 -40.348 1.00 97.50 88 ILE A C 1
ATOM 670 O O . ILE A 1 88 ? 32.621 1.249 -39.991 1.00 97.50 88 ILE A O 1
ATOM 674 N N . ASP A 1 89 ? 33.016 2.893 -41.489 1.00 95.06 89 ASP A N 1
ATOM 675 C CA . ASP A 1 89 ? 33.839 2.089 -42.400 1.00 95.06 89 ASP A CA 1
ATOM 676 C C . ASP A 1 89 ? 35.341 2.144 -42.067 1.00 95.06 89 ASP A C 1
ATOM 678 O O . ASP A 1 89 ? 35.783 2.882 -41.190 1.00 95.06 89 ASP A O 1
ATOM 682 N N . LEU A 1 90 ? 36.140 1.381 -42.819 1.00 93.50 90 LEU A N 1
ATOM 683 C CA . LEU A 1 90 ? 37.599 1.301 -42.665 1.00 93.50 90 LEU A CA 1
ATOM 684 C C . LEU A 1 90 ? 38.356 2.622 -42.906 1.00 93.50 90 LEU A C 1
ATOM 686 O O . LEU A 1 90 ? 39.555 2.694 -42.632 1.00 93.50 90 LEU A O 1
ATOM 690 N N . GLU A 1 91 ? 37.700 3.634 -43.481 1.00 94.81 91 GLU A N 1
ATOM 691 C CA . GLU A 1 91 ? 38.242 4.980 -43.698 1.00 94.81 91 GLU A CA 1
ATOM 692 C C . GLU A 1 91 ? 37.765 5.972 -42.614 1.00 94.81 91 GLU A C 1
ATOM 694 O O . GLU A 1 91 ? 37.926 7.183 -42.790 1.00 94.81 91 GLU A O 1
ATOM 699 N N . ASP A 1 92 ? 37.171 5.476 -41.518 1.00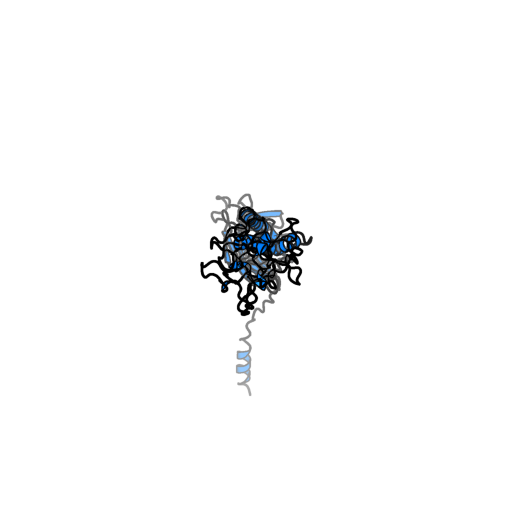 92.94 92 ASP A N 1
ATOM 700 C CA . ASP A 1 92 ? 36.529 6.246 -40.443 1.00 92.94 92 ASP A CA 1
ATOM 701 C C . ASP A 1 92 ? 35.376 7.148 -40.931 1.00 92.94 92 ASP A C 1
ATOM 703 O O . ASP A 1 92 ? 35.029 8.157 -40.304 1.00 92.94 92 ASP A O 1
ATOM 707 N N . VAL A 1 93 ? 34.745 6.814 -42.063 1.00 96.56 93 VAL A N 1
ATOM 708 C CA . VAL A 1 93 ? 33.563 7.546 -42.528 1.00 96.56 93 VAL A CA 1
ATOM 709 C C . VAL A 1 93 ? 32.344 7.048 -41.768 1.00 96.56 93 VAL A C 1
ATOM 711 O O . VAL A 1 93 ? 32.007 5.868 -41.819 1.00 96.56 93 VAL A O 1
ATOM 714 N N . ALA A 1 94 ? 31.654 7.972 -41.101 1.00 97.56 94 ALA A N 1
ATOM 715 C CA . ALA A 1 94 ? 30.397 7.697 -40.421 1.00 97.56 94 ALA A CA 1
ATOM 716 C C . ALA A 1 94 ? 29.198 7.827 -41.373 1.00 97.56 94 ALA A C 1
ATOM 718 O O . ALA A 1 94 ? 29.053 8.822 -42.094 1.00 97.56 94 ALA A O 1
ATOM 719 N N . TYR A 1 95 ? 28.310 6.843 -41.310 1.00 98.12 95 TYR A N 1
ATOM 720 C CA . TYR A 1 95 ? 27.046 6.762 -42.028 1.00 98.12 95 TYR A CA 1
ATOM 721 C C . TYR A 1 95 ? 25.905 6.664 -41.020 1.00 98.12 95 TYR A C 1
ATOM 723 O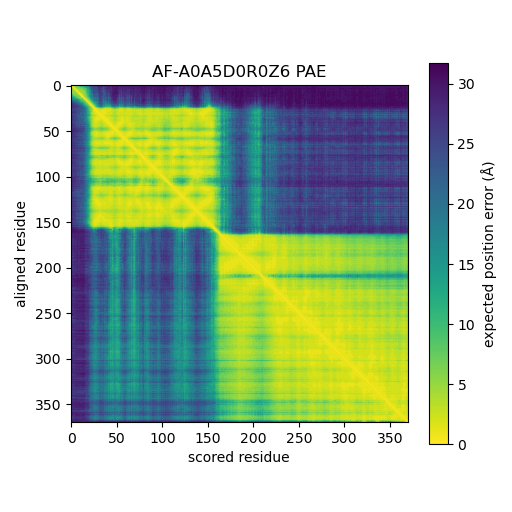 O . TYR A 1 95 ? 26.055 6.038 -39.973 1.00 98.12 95 TYR A O 1
ATOM 731 N N . SER A 1 96 ? 24.753 7.248 -41.341 1.00 98.00 96 SER A N 1
ATOM 732 C CA . SER A 1 96 ? 23.549 7.120 -40.521 1.00 98.00 96 SER A CA 1
ATOM 733 C C . SER A 1 96 ? 22.294 7.112 -41.383 1.00 98.00 96 SER A C 1
ATOM 735 O O . SER A 1 96 ? 22.241 7.782 -42.417 1.00 98.00 96 SER A O 1
ATOM 737 N N . THR A 1 97 ? 21.261 6.398 -40.939 1.00 97.31 97 THR A N 1
ATOM 738 C CA . THR A 1 97 ? 19.906 6.513 -41.507 1.00 97.31 97 THR A CA 1
ATOM 739 C C . THR A 1 97 ? 19.271 7.879 -41.220 1.00 97.31 97 THR A C 1
ATOM 741 O O . THR A 1 97 ? 18.276 8.239 -41.837 1.00 97.31 97 THR A O 1
ATOM 744 N N . ASN A 1 98 ? 19.836 8.668 -40.303 1.00 95.62 98 ASN A N 1
ATOM 745 C CA . ASN A 1 98 ? 19.391 10.040 -40.044 1.00 95.62 98 ASN A CA 1
ATOM 746 C C . ASN A 1 98 ? 20.033 11.074 -40.980 1.00 95.62 98 ASN A C 1
ATOM 748 O O . ASN A 1 98 ? 19.673 12.247 -40.922 1.00 95.62 98 ASN A O 1
ATOM 752 N N . ASN A 1 99 ? 20.970 10.661 -41.837 1.00 95.19 99 ASN A N 1
ATOM 753 C CA . ASN A 1 99 ? 21.560 11.540 -42.838 1.00 95.19 99 ASN A CA 1
ATOM 754 C C . ASN A 1 99 ? 20.772 11.442 -44.147 1.00 95.19 99 ASN A C 1
ATOM 756 O O . ASN A 1 99 ? 20.515 10.345 -44.646 1.00 95.19 99 ASN A O 1
ATOM 760 N N . GLU A 1 100 ? 20.430 12.590 -44.725 1.00 93.38 100 GLU A N 1
ATOM 761 C CA . GLU A 1 100 ? 19.801 12.655 -46.044 1.00 93.38 100 GLU A CA 1
ATOM 762 C C . GLU A 1 100 ? 20.854 12.568 -47.167 1.00 93.38 100 GLU A C 1
ATOM 764 O O . GLU A 1 100 ? 21.967 13.084 -47.014 1.00 93.38 100 GLU A O 1
ATOM 769 N N . PRO A 1 101 ? 20.536 11.928 -48.307 1.00 93.00 101 PRO A N 1
ATOM 770 C CA . PRO A 1 101 ? 21.397 11.936 -49.482 1.00 93.00 101 PRO A CA 1
ATOM 771 C C . PRO A 1 101 ? 21.500 13.333 -50.097 1.00 93.00 101 PRO A C 1
ATOM 773 O O . PRO A 1 101 ? 20.562 14.131 -50.052 1.00 93.00 101 PRO A O 1
ATOM 776 N N . ASP A 1 102 ? 22.611 13.588 -50.782 1.00 91.44 102 ASP A N 1
ATOM 777 C CA . ASP A 1 102 ? 22.682 14.714 -51.705 1.00 91.44 102 ASP A CA 1
ATOM 778 C C . ASP A 1 102 ? 21.792 14.409 -52.922 1.00 91.44 102 ASP A C 1
ATOM 780 O O . ASP A 1 102 ? 21.911 13.347 -53.540 1.00 91.44 102 ASP A O 1
ATOM 784 N N . LEU A 1 103 ? 20.893 15.333 -53.267 1.00 88.75 103 LEU A N 1
ATOM 785 C CA . LEU A 1 103 ? 19.888 15.136 -54.318 1.00 88.75 103 LEU A CA 1
ATOM 786 C C . LEU A 1 103 ? 20.490 14.979 -55.723 1.00 88.75 103 LEU A C 1
ATOM 788 O O . LEU A 1 103 ? 19.845 14.384 -56.590 1.00 88.75 103 LEU A O 1
ATOM 792 N N . ASP A 1 104 ? 21.708 15.478 -55.953 1.00 89.31 104 ASP A N 1
ATOM 793 C CA . ASP A 1 104 ? 22.431 15.279 -57.212 1.00 89.31 104 ASP A CA 1
ATOM 794 C C . ASP A 1 104 ? 23.116 13.898 -57.265 1.00 89.31 104 ASP A C 1
ATOM 796 O O . ASP A 1 104 ? 23.486 13.427 -58.346 1.00 89.31 104 ASP A O 1
ATOM 800 N N . PHE A 1 105 ? 23.271 13.230 -56.115 1.00 86.62 105 PHE A N 1
ATOM 801 C CA . PHE A 1 105 ? 23.887 11.908 -55.984 1.00 86.62 105 PHE A CA 1
ATOM 802 C C . PHE A 1 105 ? 22.857 10.772 -55.904 1.00 86.62 105 PHE A C 1
ATOM 804 O O . PHE A 1 105 ? 22.983 9.770 -56.611 1.00 86.62 105 PHE A O 1
ATOM 811 N N . SER A 1 106 ? 21.830 10.913 -55.062 1.00 84.44 106 SER A N 1
ATOM 812 C CA . SER A 1 106 ? 20.782 9.909 -54.865 1.00 84.44 106 SER A CA 1
ATOM 813 C C . SER A 1 106 ? 19.437 10.565 -54.574 1.00 84.44 106 SER A C 1
ATOM 815 O O . SER A 1 106 ? 19.321 11.445 -53.730 1.00 84.44 106 SER A O 1
ATOM 817 N N . VAL A 1 107 ? 18.393 10.071 -55.241 1.00 84.19 107 VAL A N 1
ATOM 818 C CA . VAL A 1 107 ? 16.995 10.459 -54.980 1.00 84.19 107 VAL A CA 1
ATOM 819 C C . VAL A 1 107 ? 16.269 9.484 -54.050 1.00 84.19 107 VAL A C 1
ATOM 821 O O . VAL A 1 107 ? 15.109 9.711 -53.713 1.00 84.19 107 VAL A O 1
ATOM 824 N N . TYR A 1 108 ? 16.917 8.379 -53.669 1.00 83.69 108 TYR A N 1
ATOM 825 C CA . TYR A 1 108 ? 16.360 7.423 -52.715 1.00 83.69 108 TYR A CA 1
ATOM 826 C C . TYR A 1 108 ? 16.642 7.908 -51.291 1.00 83.69 108 TYR A C 1
ATOM 828 O O . TYR A 1 108 ? 17.805 8.183 -51.003 1.00 83.69 108 TYR A O 1
ATOM 836 N N . PRO A 1 109 ? 15.620 8.044 -50.426 1.00 83.94 109 PRO A N 1
ATOM 837 C CA . PRO A 1 109 ? 15.809 8.485 -49.048 1.00 83.94 109 PRO A CA 1
ATOM 838 C C . PRO A 1 109 ? 16.536 7.415 -48.218 1.00 83.94 109 PRO A C 1
ATOM 840 O O . PRO A 1 109 ? 16.543 6.246 -48.615 1.00 83.94 109 PRO A O 1
ATOM 843 N N . PRO A 1 110 ? 17.107 7.777 -47.053 1.00 90.25 110 PRO A N 1
ATOM 844 C CA . PRO A 1 110 ? 17.480 6.770 -46.073 1.00 90.25 110 PRO A CA 1
ATOM 845 C C . PRO A 1 110 ? 16.228 6.011 -45.637 1.00 90.25 110 PRO A C 1
ATOM 847 O O . PRO A 1 110 ? 15.167 6.600 -45.417 1.00 90.25 110 PRO A O 1
ATOM 850 N N . ASP A 1 111 ? 16.354 4.703 -45.503 1.00 91.75 111 ASP A N 1
ATOM 851 C CA . ASP A 1 111 ? 15.289 3.836 -45.028 1.00 91.75 111 ASP A CA 1
ATOM 852 C C . ASP A 1 111 ? 15.881 2.644 -44.283 1.00 91.75 111 ASP A C 1
ATOM 854 O O . ASP A 1 111 ? 17.086 2.382 -44.305 1.00 91.75 111 ASP A O 1
ATOM 858 N N . GLY A 1 112 ? 15.020 1.920 -43.588 1.00 96.88 112 GLY A N 1
ATOM 859 C CA . GLY A 1 112 ? 15.408 0.702 -42.914 1.00 96.88 112 GLY A CA 1
ATOM 860 C C . GLY A 1 112 ? 14.350 0.235 -41.941 1.00 96.88 112 GLY A C 1
ATOM 861 O O . GLY A 1 112 ? 13.376 0.933 -41.649 1.00 96.88 112 GLY A O 1
ATOM 862 N N . LEU A 1 113 ? 14.565 -0.964 -41.433 1.00 97.81 113 LEU A N 1
ATOM 863 C CA . LEU A 1 113 ? 13.731 -1.572 -40.418 1.00 97.81 113 LEU A CA 1
ATOM 864 C C . LEU A 1 113 ? 14.612 -2.419 -39.513 1.00 97.81 113 LEU A C 1
ATOM 866 O O . LEU A 1 113 ? 15.460 -3.167 -40.000 1.00 97.81 113 LEU A O 1
ATOM 870 N N . ILE A 1 114 ? 14.371 -2.330 -38.212 1.00 98.44 114 ILE A N 1
ATOM 871 C CA . ILE A 1 114 ? 14.815 -3.327 -37.242 1.00 98.44 114 ILE A CA 1
ATOM 872 C C . ILE A 1 114 ? 13.571 -4.071 -36.776 1.00 98.44 114 ILE A C 1
ATOM 874 O O . ILE A 1 114 ? 12.576 -3.453 -36.406 1.00 98.44 114 ILE A O 1
ATOM 878 N N . THR A 1 115 ? 13.619 -5.395 -36.779 1.00 97.38 115 THR A N 1
ATOM 879 C CA . THR A 1 115 ? 12.550 -6.240 -36.254 1.00 97.38 115 THR A CA 1
ATOM 880 C C . THR A 1 115 ? 13.093 -7.038 -35.086 1.00 97.38 115 THR A C 1
ATOM 882 O O . THR A 1 115 ? 13.969 -7.881 -35.269 1.00 97.38 115 THR A O 1
ATOM 885 N N . ILE A 1 116 ? 12.549 -6.819 -33.890 1.00 96.25 116 ILE A N 1
ATOM 886 C CA . ILE A 1 116 ? 12.788 -7.705 -32.749 1.00 96.25 116 ILE A CA 1
ATOM 887 C C . ILE A 1 116 ? 11.804 -8.862 -32.874 1.00 96.25 116 ILE A C 1
ATOM 889 O O . ILE A 1 116 ? 10.593 -8.666 -32.829 1.00 96.25 116 ILE A O 1
ATOM 893 N N . SER A 1 117 ? 12.331 -10.071 -33.060 1.00 93.88 117 SER A N 1
ATOM 894 C CA . SER A 1 117 ? 11.533 -11.284 -33.294 1.00 93.88 117 SER A CA 1
ATOM 895 C C . SER A 1 117 ? 11.389 -12.153 -32.046 1.00 93.88 117 SER A C 1
ATOM 897 O O . SER A 1 117 ? 10.415 -12.896 -31.918 1.00 93.88 117 SER A O 1
ATOM 899 N N . ARG A 1 118 ? 12.357 -12.073 -31.124 1.00 90.75 118 ARG A N 1
ATOM 900 C CA . ARG A 1 118 ? 12.382 -12.865 -29.896 1.00 90.75 118 ARG A CA 1
ATOM 901 C C . ARG A 1 118 ? 13.167 -12.155 -28.802 1.00 90.75 118 ARG A C 1
ATOM 903 O O . ARG A 1 118 ? 14.272 -11.673 -29.042 1.00 90.75 118 ARG A O 1
ATOM 910 N N . TYR A 1 119 ? 12.620 -12.215 -27.598 1.00 88.12 119 TYR A N 1
ATOM 911 C CA . TYR A 1 119 ? 13.336 -12.015 -26.346 1.00 88.12 119 TYR A CA 1
ATOM 912 C C . TYR A 1 119 ? 13.198 -13.299 -25.517 1.00 88.12 119 TYR A C 1
ATOM 914 O O . TYR A 1 119 ? 12.081 -13.765 -25.284 1.00 88.12 119 TYR A O 1
ATOM 922 N N . ASP A 1 120 ? 14.322 -13.911 -25.147 1.00 83.94 120 ASP A N 1
ATOM 923 C CA . ASP A 1 120 ? 14.371 -15.101 -24.295 1.00 83.94 120 ASP A CA 1
ATOM 924 C C . ASP A 1 120 ? 14.693 -14.672 -22.862 1.00 83.94 120 ASP A C 1
ATOM 926 O O . ASP A 1 120 ? 15.842 -14.387 -22.534 1.00 83.94 120 ASP A O 1
ATOM 930 N N . ALA A 1 121 ? 13.669 -14.638 -22.007 1.00 75.88 121 ALA A N 1
ATOM 931 C CA . ALA A 1 121 ? 13.803 -14.229 -20.611 1.00 75.88 121 ALA A CA 1
ATOM 932 C C . ALA A 1 121 ? 14.659 -15.194 -19.770 1.00 75.88 121 ALA A C 1
ATOM 934 O O . ALA A 1 121 ? 15.273 -14.771 -18.796 1.00 75.88 121 ALA A O 1
ATOM 935 N N . ALA A 1 122 ? 14.719 -16.483 -20.126 1.00 75.44 122 ALA A N 1
ATOM 936 C CA . ALA A 1 122 ? 15.460 -17.476 -19.347 1.00 75.44 122 ALA A CA 1
ATOM 937 C C . ALA A 1 122 ? 16.974 -17.340 -19.551 1.00 75.44 122 ALA A C 1
ATOM 939 O O . ALA A 1 122 ? 17.747 -17.531 -18.614 1.00 75.44 122 ALA A O 1
ATOM 940 N N . ASN A 1 123 ? 17.388 -17.000 -20.774 1.00 79.69 123 ASN A N 1
ATOM 941 C CA . ASN A 1 123 ? 18.794 -16.796 -21.133 1.00 79.69 123 ASN A CA 1
ATOM 942 C C . ASN A 1 123 ? 19.187 -15.312 -21.224 1.00 79.69 123 ASN A C 1
ATOM 944 O O . ASN A 1 123 ? 20.357 -15.004 -21.446 1.00 79.69 123 ASN A O 1
ATOM 948 N N . ASN A 1 124 ? 18.220 -14.409 -21.044 1.00 84.00 124 ASN A N 1
ATOM 949 C CA . ASN A 1 124 ? 18.333 -12.962 -21.200 1.00 84.00 124 ASN A CA 1
ATOM 950 C C . ASN A 1 124 ? 18.975 -12.547 -22.535 1.00 84.00 124 ASN A C 1
ATOM 952 O O . ASN A 1 124 ? 19.951 -11.794 -22.571 1.00 84.00 124 ASN A O 1
ATOM 956 N N . THR A 1 125 ? 18.456 -13.080 -23.645 1.00 90.25 125 THR A N 1
ATOM 957 C CA . THR A 1 125 ? 18.977 -12.814 -24.995 1.00 90.25 125 THR A CA 1
ATOM 958 C C . THR A 1 125 ? 17.921 -12.197 -25.908 1.00 90.25 125 THR A C 1
ATOM 960 O O . THR A 1 125 ? 16.720 -12.432 -25.761 1.00 90.25 125 THR A O 1
ATOM 963 N N . VAL A 1 126 ? 18.368 -11.421 -26.897 1.00 93.06 126 VAL A N 1
ATOM 964 C CA . VAL A 1 126 ? 17.507 -10.811 -27.920 1.00 93.06 126 VAL A CA 1
ATOM 965 C C . VAL A 1 126 ? 17.888 -11.291 -29.321 1.00 93.06 126 VAL A C 1
ATOM 967 O O . VAL A 1 126 ? 19.064 -11.493 -29.634 1.00 93.06 126 VAL A O 1
ATOM 970 N N . SER A 1 127 ? 16.884 -11.513 -30.171 1.00 95.06 127 SER A N 1
ATOM 971 C CA . SER A 1 127 ? 17.062 -11.926 -31.566 1.00 95.06 127 SER A CA 1
ATOM 972 C C . SER A 1 127 ? 16.124 -11.190 -32.517 1.00 95.06 127 SER A C 1
ATOM 974 O O . SER A 1 127 ? 14.972 -10.883 -32.191 1.00 95.06 127 SER A O 1
ATOM 976 N N . GLY A 1 128 ? 16.583 -10.973 -33.741 1.00 96.81 128 GLY A N 1
ATOM 977 C CA . GLY A 1 128 ? 15.849 -10.218 -34.736 1.00 96.81 128 GLY A CA 1
ATOM 978 C C . GLY A 1 128 ? 16.598 -10.026 -36.042 1.00 96.81 128 GLY A C 1
ATOM 979 O O . GLY A 1 128 ? 17.675 -10.580 -36.271 1.00 96.81 128 GLY A O 1
ATOM 980 N N . GLU A 1 129 ? 15.983 -9.233 -36.904 1.00 98.00 129 GLU A N 1
ATOM 981 C CA . GLU A 1 129 ? 16.444 -8.953 -38.257 1.00 98.00 129 GLU A CA 1
ATOM 982 C C . GLU A 1 129 ? 16.579 -7.447 -38.461 1.00 98.00 129 GLU A C 1
ATOM 984 O O . GLU A 1 129 ? 15.938 -6.650 -37.772 1.00 98.00 129 GLU A O 1
ATOM 989 N N . PHE A 1 130 ? 17.418 -7.041 -39.409 1.00 98.44 130 PHE A N 1
ATOM 990 C CA . PHE A 1 130 ? 17.525 -5.643 -39.799 1.00 98.44 130 PHE A CA 1
ATOM 991 C C . PHE A 1 130 ? 17.910 -5.473 -41.268 1.00 98.44 130 PHE A C 1
ATOM 993 O O . PHE A 1 130 ? 18.579 -6.312 -41.876 1.00 98.44 130 PHE A O 1
ATOM 1000 N N . TYR A 1 131 ? 17.524 -4.335 -41.829 1.00 98.31 131 TYR A N 1
ATOM 1001 C CA . TYR A 1 131 ? 18.088 -3.808 -43.066 1.00 98.31 131 TYR A CA 1
ATOM 1002 C C . TYR A 1 131 ? 18.072 -2.282 -43.012 1.00 98.31 131 TYR A C 1
ATOM 1004 O O . TYR A 1 131 ? 17.216 -1.700 -42.344 1.00 98.31 131 TYR A O 1
ATOM 1012 N N . PHE A 1 132 ? 18.994 -1.629 -43.716 1.00 98.19 132 PHE A N 1
ATOM 1013 C CA . PHE A 1 132 ? 18.955 -0.180 -43.891 1.00 98.19 132 PHE A CA 1
ATOM 1014 C C . PHE A 1 132 ? 19.800 0.310 -45.066 1.00 98.19 132 PHE A C 1
ATOM 1016 O O . PHE A 1 132 ? 20.762 -0.336 -45.488 1.00 98.19 132 PHE A O 1
ATOM 1023 N N . ASN A 1 133 ? 19.462 1.507 -45.534 1.00 96.56 133 ASN A N 1
ATOM 1024 C CA . ASN A 1 133 ? 20.298 2.364 -46.359 1.00 96.56 133 ASN A CA 1
ATOM 1025 C C . ASN A 1 133 ? 20.690 3.599 -45.546 1.00 96.56 133 ASN A C 1
ATOM 1027 O O . ASN A 1 133 ? 19.833 4.358 -45.091 1.00 96.56 133 ASN A O 1
ATOM 1031 N N . ALA A 1 134 ? 21.992 3.804 -45.368 1.00 97.38 134 ALA A N 1
ATOM 1032 C CA . ALA A 1 134 ? 22.537 4.929 -44.619 1.00 97.38 134 ALA A CA 1
ATOM 1033 C C . ALA A 1 134 ? 23.457 5.776 -45.500 1.00 97.38 134 ALA A C 1
ATOM 1035 O O . ALA A 1 134 ? 24.095 5.273 -46.431 1.00 97.38 134 ALA A O 1
ATOM 1036 N N . TYR A 1 135 ? 23.545 7.067 -45.187 1.00 97.38 135 TYR A N 1
ATOM 1037 C CA . TYR A 1 135 ? 24.352 8.029 -45.934 1.00 97.38 135 TYR A CA 1
ATOM 1038 C C . TYR A 1 135 ? 25.398 8.684 -45.038 1.00 97.38 135 TYR A C 1
ATOM 1040 O O . TYR A 1 135 ? 25.212 8.801 -43.823 1.00 97.38 135 TYR A O 1
ATOM 1048 N N . SER A 1 136 ? 26.509 9.121 -45.631 1.00 97.19 136 SER A N 1
ATOM 1049 C CA . SER A 1 136 ? 27.470 9.982 -44.939 1.00 97.19 136 SER A CA 1
ATOM 1050 C C . SER A 1 136 ? 26.840 11.335 -44.604 1.00 97.19 136 SER A C 1
ATOM 1052 O O . SER A 1 136 ? 25.855 11.734 -45.217 1.00 97.19 136 SER A O 1
ATOM 1054 N N . SER A 1 137 ? 27.439 12.098 -43.690 1.00 95.31 137 SER A N 1
ATOM 1055 C CA . SER A 1 137 ? 26.954 13.450 -43.346 1.00 95.31 137 SER A CA 1
ATOM 1056 C C . SER A 1 137 ? 26.905 14.419 -44.537 1.00 95.31 137 SER A C 1
ATOM 1058 O O . SER A 1 137 ? 26.136 15.374 -44.530 1.00 95.31 137 SER A O 1
ATOM 1060 N N . SER A 1 138 ? 27.719 14.178 -45.570 1.00 94.00 138 SER A N 1
ATOM 1061 C CA . SER A 1 138 ? 27.688 14.915 -46.838 1.00 94.00 138 SER A CA 1
ATOM 1062 C C . SER A 1 138 ? 26.617 14.438 -47.822 1.00 94.00 138 SER A C 1
ATOM 1064 O O . SER A 1 138 ? 26.448 15.075 -48.853 1.00 94.00 138 SER A O 1
ATOM 1066 N N . GLY A 1 139 ? 25.976 13.290 -47.582 1.00 94.00 139 GLY A N 1
ATOM 1067 C CA . GLY A 1 139 ? 25.029 12.667 -48.509 1.00 94.00 139 GLY A CA 1
ATOM 1068 C C . GLY A 1 139 ? 25.650 12.060 -49.779 1.00 94.00 139 GLY A C 1
ATOM 1069 O O . GLY A 1 139 ? 24.924 11.533 -50.618 1.00 94.00 139 GLY A O 1
ATOM 1070 N N . LEU A 1 140 ? 26.982 12.118 -49.935 1.00 94.62 140 LEU A N 1
ATOM 1071 C CA . LEU A 1 140 ? 27.709 11.712 -51.152 1.00 94.62 140 LEU A CA 1
ATOM 1072 C C . LEU A 1 140 ? 28.257 10.277 -51.122 1.00 94.62 140 LEU A C 1
ATOM 1074 O O . LEU A 1 140 ? 28.764 9.790 -52.132 1.00 94.62 140 LEU A O 1
ATOM 1078 N N . LYS A 1 141 ? 28.218 9.613 -49.966 1.00 95.31 141 LYS A N 1
ATOM 1079 C CA . LYS A 1 141 ? 28.543 8.190 -49.820 1.00 95.31 141 LYS A CA 1
ATOM 1080 C C . LYS A 1 141 ? 27.348 7.474 -49.194 1.00 95.31 141 LYS A C 1
ATOM 1082 O O . LYS A 1 141 ? 26.611 8.068 -48.408 1.00 95.31 141 LYS A O 1
ATOM 1087 N N . THR A 1 142 ? 27.175 6.200 -49.531 1.00 95.75 142 THR A N 1
ATOM 1088 C CA . THR A 1 142 ? 26.098 5.351 -49.012 1.00 95.75 142 THR A CA 1
ATOM 1089 C C . THR A 1 142 ? 26.639 3.986 -48.618 1.00 95.75 142 THR A C 1
ATOM 1091 O O . THR A 1 142 ? 27.618 3.526 -49.206 1.00 95.75 142 THR A O 1
ATOM 1094 N N . VAL A 1 143 ? 25.995 3.367 -47.635 1.00 96.62 143 VAL A N 1
ATOM 1095 C CA . VAL A 1 143 ? 26.194 1.970 -47.263 1.00 96.62 143 VAL A CA 1
ATOM 1096 C C . VAL A 1 143 ? 24.831 1.294 -47.176 1.00 96.62 143 VAL A C 1
ATOM 1098 O O . VAL A 1 143 ? 23.892 1.837 -46.581 1.00 96.62 143 VAL A O 1
ATOM 1101 N N . ASN A 1 144 ? 24.723 0.113 -47.777 1.00 96.75 144 ASN A N 1
ATOM 1102 C CA . ASN A 1 144 ? 23.543 -0.733 -47.680 1.00 96.75 144 ASN A CA 1
ATOM 1103 C C . ASN A 1 144 ? 23.834 -1.941 -46.789 1.00 96.75 144 ASN A C 1
ATOM 1105 O O . ASN A 1 144 ? 24.792 -2.674 -47.024 1.00 96.75 144 ASN A O 1
ATOM 1109 N N . PHE A 1 145 ? 22.958 -2.192 -45.821 1.00 97.81 145 PHE A N 1
ATOM 1110 C CA . PHE A 1 145 ? 22.879 -3.470 -45.124 1.00 97.81 145 PHE A CA 1
ATOM 1111 C C . PHE A 1 145 ? 21.558 -4.154 -45.467 1.00 97.81 145 PHE A C 1
ATOM 1113 O O . PHE A 1 145 ? 20.480 -3.596 -45.267 1.00 97.81 145 PHE A O 1
ATOM 1120 N N . SER A 1 146 ? 21.641 -5.383 -45.967 1.00 96.56 146 SER A N 1
ATOM 1121 C CA . SER A 1 146 ? 20.499 -6.243 -46.286 1.00 96.56 146 SER A CA 1
ATOM 1122 C C . SER A 1 146 ? 20.660 -7.616 -45.638 1.00 96.56 146 SER A C 1
ATOM 1124 O O . SER A 1 146 ? 21.773 -8.017 -45.306 1.00 96.56 146 SER A O 1
ATOM 1126 N N . GLU A 1 147 ? 19.554 -8.341 -45.438 1.00 95.94 147 GLU A N 1
ATOM 1127 C CA . GLU A 1 147 ? 19.556 -9.677 -44.809 1.00 95.94 147 GLU A CA 1
ATOM 1128 C C . GLU A 1 147 ? 20.304 -9.704 -43.455 1.00 95.94 147 GLU A C 1
ATOM 1130 O O . GLU A 1 147 ? 21.008 -10.665 -43.138 1.00 95.94 147 GLU A O 1
ATOM 1135 N N . GLY A 1 148 ? 20.206 -8.617 -42.682 1.00 97.38 148 GLY A N 1
ATOM 1136 C CA . GLY A 1 148 ? 20.847 -8.481 -41.382 1.00 97.38 148 GLY A CA 1
ATOM 1137 C C . GLY A 1 148 ? 20.137 -9.309 -40.318 1.00 97.38 148 GLY A C 1
ATOM 1138 O O . GLY A 1 148 ? 18.910 -9.345 -40.271 1.00 97.38 148 GLY A O 1
ATOM 1139 N N . VAL A 1 149 ? 20.907 -9.966 -39.454 1.00 96.62 149 VAL A N 1
ATOM 1140 C CA 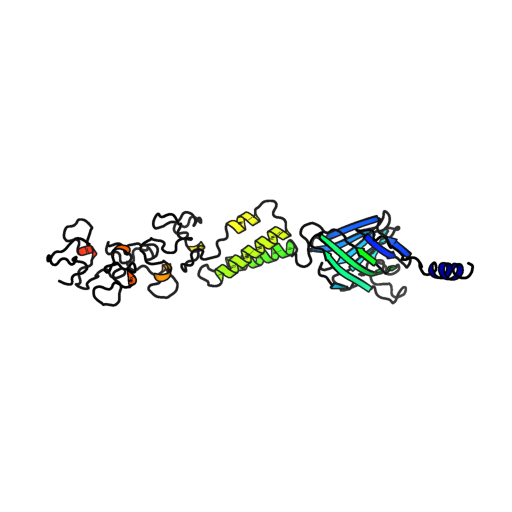. VAL A 1 149 ? 20.420 -10.799 -38.351 1.00 96.62 149 VAL A CA 1
ATOM 1141 C C . VAL A 1 149 ? 21.275 -10.553 -37.113 1.00 96.62 149 VAL A C 1
ATOM 1143 O O . VAL A 1 149 ? 22.506 -10.607 -37.183 1.00 96.62 149 VAL A O 1
ATOM 1146 N N . PHE A 1 150 ? 20.616 -10.346 -35.976 1.00 96.62 150 PHE A N 1
ATOM 1147 C CA . PHE A 1 150 ? 21.200 -10.507 -34.647 1.00 96.62 150 PHE A CA 1
ATOM 1148 C C . PHE A 1 150 ? 20.521 -11.690 -33.961 1.00 96.62 150 PHE A C 1
ATOM 1150 O O . PHE A 1 150 ? 19.297 -11.769 -33.912 1.00 96.62 150 PHE A O 1
ATOM 1157 N N . PHE A 1 151 ? 21.303 -12.648 -33.476 1.00 95.06 151 PHE A N 1
ATOM 1158 C CA . PHE A 1 151 ? 20.789 -13.904 -32.942 1.00 95.06 151 PHE A CA 1
ATOM 1159 C C . PHE A 1 151 ? 21.408 -14.202 -31.583 1.00 95.06 151 PHE A C 1
ATOM 1161 O O . PHE A 1 151 ? 22.633 -14.257 -31.458 1.00 95.06 151 PHE A O 1
ATOM 1168 N N . ASP A 1 152 ? 20.541 -14.404 -30.594 1.00 92.69 152 ASP A N 1
ATOM 1169 C CA . ASP A 1 152 ? 20.866 -14.665 -29.191 1.00 92.69 152 ASP A CA 1
ATOM 1170 C C . ASP A 1 152 ? 21.925 -13.729 -28.604 1.00 92.69 152 ASP A C 1
ATOM 1172 O O . ASP A 1 152 ? 22.809 -14.158 -27.863 1.00 92.69 152 ASP A O 1
ATOM 1176 N N . LEU A 1 153 ? 21.840 -12.433 -28.922 1.00 93.19 153 LEU A N 1
ATOM 1177 C CA . LEU A 1 153 ? 22.732 -11.455 -28.309 1.00 93.19 153 LEU A CA 1
ATOM 1178 C C . LEU A 1 153 ? 22.386 -11.324 -26.818 1.00 93.19 153 LEU A C 1
ATOM 1180 O O . LEU A 1 153 ? 21.228 -11.034 -26.508 1.00 93.19 153 LEU A O 1
ATOM 1184 N N . PRO A 1 154 ? 23.348 -11.544 -25.902 1.00 89.69 154 PRO A N 1
ATOM 1185 C CA . PRO A 1 154 ? 23.098 -11.442 -24.472 1.00 89.69 154 PRO A CA 1
ATOM 1186 C C . PRO A 1 154 ? 22.856 -9.985 -24.077 1.00 89.69 154 PRO A C 1
ATOM 1188 O O . PRO A 1 154 ? 23.574 -9.092 -24.529 1.00 89.69 154 PRO A O 1
ATOM 1191 N N . LEU A 1 155 ? 21.865 -9.766 -23.218 1.00 86.19 155 LEU A N 1
ATOM 1192 C CA . LEU A 1 155 ? 21.557 -8.471 -22.622 1.00 86.19 155 LEU A CA 1
ATOM 1193 C C . LEU A 1 155 ? 22.133 -8.369 -21.196 1.00 86.19 155 LEU A C 1
ATOM 1195 O O . LEU A 1 155 ? 22.342 -9.395 -20.536 1.00 86.19 155 LEU A O 1
ATOM 1199 N N . PRO A 1 156 ? 22.366 -7.148 -20.676 1.00 77.12 156 PRO A N 1
ATOM 1200 C CA . PRO A 1 156 ? 22.704 -6.935 -19.271 1.00 77.12 156 PRO A CA 1
ATOM 1201 C C . PRO A 1 156 ? 21.619 -7.507 -18.345 1.00 77.12 156 PRO A C 1
ATOM 1203 O O . PRO A 1 156 ? 20.432 -7.470 -18.674 1.00 77.12 156 PRO A O 1
ATOM 1206 N N . ILE A 1 157 ? 22.020 -8.043 -17.190 1.00 60.69 157 ILE A N 1
ATOM 1207 C CA . ILE A 1 157 ? 21.104 -8.615 -16.186 1.00 60.69 157 ILE A CA 1
ATOM 1208 C C . ILE A 1 157 ? 20.085 -7.545 -15.755 1.00 60.69 157 ILE A C 1
ATOM 1210 O O . ILE A 1 157 ? 20.483 -6.417 -15.485 1.00 60.69 157 ILE A O 1
ATOM 1214 N N . GLY A 1 158 ? 18.795 -7.904 -15.690 1.00 56.25 158 GLY A N 1
ATOM 1215 C CA . GLY A 1 158 ? 17.715 -6.987 -15.293 1.00 56.25 158 GLY A CA 1
ATOM 1216 C C . GLY A 1 158 ? 17.054 -6.226 -16.446 1.00 56.25 158 GLY A C 1
ATOM 1217 O O . GLY A 1 158 ? 16.565 -5.128 -16.242 1.00 56.25 158 GLY A O 1
ATOM 1218 N N . SER A 1 159 ? 17.036 -6.774 -17.663 1.00 53.69 159 SER A N 1
ATOM 1219 C CA . SER A 1 159 ? 16.404 -6.132 -18.823 1.00 53.69 159 SER A CA 1
ATOM 1220 C C . SER A 1 159 ? 15.397 -7.046 -19.513 1.00 53.69 159 SER A C 1
ATOM 1222 O O . SER A 1 159 ? 15.604 -8.252 -19.568 1.00 53.69 159 SER A O 1
ATOM 1224 N N . GLY A 1 160 ? 14.303 -6.481 -20.034 1.00 54.19 160 GLY A N 1
ATOM 1225 C CA . GLY A 1 160 ? 13.224 -7.205 -20.711 1.00 54.19 160 GLY A CA 1
ATOM 1226 C C . GLY A 1 160 ? 12.189 -6.250 -21.327 1.00 54.19 160 GLY A C 1
ATOM 1227 O O . GLY A 1 160 ? 12.174 -5.076 -20.976 1.00 54.19 160 GLY A O 1
ATOM 1228 N N . PRO A 1 161 ? 11.308 -6.721 -22.229 1.00 44.84 161 PRO A N 1
ATOM 1229 C CA . PRO A 1 161 ? 10.325 -5.897 -22.949 1.00 44.84 161 PRO A CA 1
ATOM 1230 C C . PRO A 1 161 ? 9.241 -5.275 -22.049 1.00 44.84 161 PRO A C 1
ATOM 1232 O O . PRO A 1 161 ? 8.414 -4.520 -22.539 1.00 44.84 161 PRO A O 1
ATOM 1235 N N . ASN A 1 162 ? 9.248 -5.599 -20.751 1.00 51.84 162 ASN A N 1
ATOM 1236 C CA . ASN A 1 162 ? 8.384 -5.029 -19.715 1.00 51.84 162 ASN A CA 1
ATOM 1237 C C . ASN A 1 162 ? 9.187 -4.504 -18.506 1.00 51.84 162 ASN A C 1
ATOM 1239 O O . ASN A 1 162 ? 8.605 -4.286 -17.447 1.00 51.84 162 ASN A O 1
ATOM 1243 N N . ILE A 1 163 ? 10.515 -4.367 -18.611 1.00 55.72 163 ILE A N 1
ATOM 1244 C CA . ILE A 1 163 ? 11.328 -3.811 -17.523 1.00 55.72 163 ILE A CA 1
ATOM 1245 C C . ILE A 1 163 ? 11.498 -2.315 -17.780 1.00 55.72 163 ILE A C 1
ATOM 1247 O O . ILE A 1 163 ? 12.135 -1.909 -18.750 1.00 55.72 163 ILE A O 1
ATOM 1251 N N . MET A 1 164 ? 10.882 -1.521 -16.908 1.00 66.75 164 MET A N 1
ATOM 1252 C CA . MET A 1 164 ? 11.007 -0.068 -16.849 1.00 66.75 164 MET A CA 1
ATOM 1253 C C . MET A 1 164 ? 12.481 0.348 -16.704 1.00 66.75 164 MET A C 1
ATOM 1255 O O . MET A 1 164 ? 13.233 -0.304 -15.980 1.00 66.75 164 MET A O 1
ATOM 1259 N N . SER A 1 165 ? 12.905 1.415 -17.393 1.00 72.69 165 SER A N 1
ATOM 1260 C CA . SER A 1 165 ? 14.266 1.946 -17.234 1.00 72.69 165 SER A CA 1
ATOM 1261 C C . SER A 1 165 ? 14.475 2.488 -15.814 1.00 72.69 165 SER A C 1
ATOM 1263 O O . SER A 1 165 ? 13.508 2.841 -15.145 1.00 72.69 165 SER A O 1
ATOM 1265 N N . CYS A 1 166 ? 15.721 2.576 -15.336 1.00 79.62 166 CYS A N 1
ATOM 1266 C CA . CYS A 1 166 ? 15.981 3.150 -14.009 1.00 79.62 166 CYS A CA 1
ATOM 1267 C C . CYS A 1 166 ? 15.469 4.601 -13.903 1.00 79.62 166 CYS A C 1
ATOM 1269 O O . CYS A 1 166 ? 14.817 4.940 -12.920 1.00 79.62 166 CYS A O 1
ATOM 1271 N N . ASP A 1 167 ? 15.667 5.425 -14.937 1.00 76.56 167 ASP A N 1
ATOM 1272 C CA . ASP A 1 167 ? 15.169 6.807 -14.969 1.00 76.56 167 ASP A CA 1
ATOM 1273 C C . ASP A 1 167 ? 13.634 6.875 -14.925 1.00 76.56 167 ASP A C 1
ATOM 1275 O O . ASP A 1 167 ? 13.071 7.678 -14.181 1.00 76.56 167 ASP A O 1
ATOM 1279 N N . ASP A 1 168 ? 12.946 6.007 -15.674 1.00 78.38 168 ASP A N 1
ATOM 1280 C CA . ASP A 1 168 ? 11.483 5.925 -15.628 1.00 78.38 168 ASP A CA 1
ATOM 1281 C C . ASP A 1 168 ? 10.996 5.415 -14.266 1.00 78.38 168 ASP A C 1
ATOM 1283 O O . ASP A 1 168 ? 9.975 5.881 -13.766 1.00 78.38 168 ASP A O 1
ATOM 1287 N N . ALA A 1 169 ? 11.730 4.487 -13.646 1.00 84.81 169 ALA A N 1
ATOM 1288 C CA . ALA A 1 169 ? 11.396 3.946 -12.335 1.00 84.81 169 ALA A CA 1
ATOM 1289 C C . ALA A 1 169 ? 11.524 4.995 -11.232 1.00 84.81 169 ALA A C 1
ATOM 1291 O O . ALA A 1 169 ? 10.646 5.084 -10.378 1.00 84.81 169 ALA A O 1
ATOM 1292 N N . ILE A 1 170 ? 12.567 5.827 -11.301 1.00 88.19 170 ILE A N 1
ATOM 1293 C CA . ILE A 1 170 ? 12.729 7.006 -10.445 1.00 88.19 170 ILE A CA 1
ATOM 1294 C C . ILE A 1 170 ? 11.594 8.004 -10.697 1.00 88.19 170 ILE A C 1
ATOM 1296 O O . ILE A 1 170 ? 10.998 8.519 -9.758 1.00 88.19 170 ILE A O 1
ATOM 1300 N N . ALA A 1 171 ? 11.255 8.281 -11.960 1.00 88.56 171 ALA A N 1
ATOM 1301 C CA . ALA A 1 171 ? 10.171 9.209 -12.271 1.00 88.56 171 ALA A CA 1
ATOM 1302 C C . ALA A 1 171 ? 8.816 8.708 -11.740 1.00 88.56 171 ALA A C 1
ATOM 1304 O O . ALA A 1 171 ? 8.037 9.496 -11.206 1.00 88.56 171 ALA A O 1
ATOM 1305 N N . GLN A 1 172 ? 8.533 7.407 -11.857 1.00 87.44 172 GLN A N 1
ATOM 1306 C CA . GLN A 1 172 ? 7.312 6.807 -11.319 1.00 87.44 172 GLN A CA 1
ATOM 1307 C C . GLN A 1 172 ? 7.275 6.817 -9.791 1.00 87.44 172 GLN A C 1
ATOM 1309 O O . GLN A 1 172 ? 6.223 7.125 -9.232 1.00 87.44 172 GLN A O 1
ATOM 1314 N N . SER A 1 173 ? 8.385 6.504 -9.117 1.00 94.69 173 SER A N 1
ATOM 1315 C CA . SER A 1 173 ? 8.431 6.524 -7.653 1.00 94.69 173 SER A CA 1
ATOM 1316 C C . SER A 1 173 ? 8.269 7.933 -7.094 1.00 94.69 173 SER A C 1
ATOM 1318 O O . SER A 1 173 ? 7.517 8.098 -6.141 1.00 94.69 173 SER A O 1
ATOM 1320 N N . GLU A 1 174 ? 8.855 8.959 -7.718 1.00 96.19 174 GLU A N 1
ATOM 1321 C CA . GLU A 1 174 ? 8.658 10.358 -7.309 1.00 96.19 174 GLU A CA 1
ATOM 1322 C C . GLU A 1 174 ? 7.209 10.832 -7.516 1.00 96.19 174 GLU A C 1
ATOM 1324 O O . GLU A 1 174 ? 6.651 11.494 -6.643 1.00 96.19 174 GLU A O 1
ATOM 1329 N N . ILE A 1 175 ? 6.556 10.448 -8.621 1.00 94.31 175 ILE A N 1
ATOM 1330 C CA . ILE A 1 175 ? 5.132 10.763 -8.847 1.00 94.31 175 ILE A CA 1
ATOM 1331 C C . ILE A 1 175 ? 4.248 10.072 -7.800 1.00 94.31 175 ILE A C 1
ATOM 1333 O O . ILE A 1 175 ? 3.363 10.703 -7.223 1.00 94.31 175 ILE A O 1
ATOM 1337 N N . ALA A 1 176 ? 4.474 8.779 -7.552 1.00 96.19 176 ALA A N 1
ATOM 1338 C CA . ALA A 1 176 ? 3.695 8.023 -6.576 1.00 96.19 176 ALA A CA 1
ATOM 1339 C C . ALA A 1 176 ? 3.919 8.542 -5.147 1.00 96.19 176 ALA A C 1
ATOM 1341 O O . ALA A 1 176 ? 2.967 8.655 -4.380 1.00 96.19 176 ALA A O 1
ATOM 1342 N N . LYS A 1 177 ? 5.154 8.941 -4.817 1.00 98.12 177 LYS A N 1
ATOM 1343 C CA . LYS A 1 177 ? 5.504 9.582 -3.547 1.00 98.12 177 LYS A CA 1
ATOM 1344 C C . LYS A 1 177 ? 4.758 10.892 -3.340 1.00 98.12 177 LYS A C 1
ATOM 1346 O O . LYS A 1 177 ? 4.235 11.122 -2.257 1.00 98.12 177 LYS A O 1
ATOM 1351 N N . GLU A 1 178 ? 4.726 11.761 -4.351 1.00 97.62 178 GLU A N 1
ATOM 1352 C CA . GLU A 1 178 ? 4.007 13.035 -4.261 1.00 97.62 178 GLU A CA 1
ATOM 1353 C C . GLU A 1 178 ? 2.510 12.806 -4.028 1.00 97.62 178 GLU A C 1
ATOM 1355 O O . GLU A 1 178 ? 1.903 13.513 -3.227 1.00 97.62 178 GLU A O 1
ATOM 1360 N N . LEU A 1 179 ? 1.913 11.806 -4.681 1.00 97.00 179 LEU A N 1
ATOM 1361 C CA . LEU A 1 179 ? 0.513 11.454 -4.454 1.00 97.00 179 LEU A CA 1
ATOM 1362 C C . LEU A 1 179 ? 0.282 10.928 -3.029 1.00 97.00 179 LEU A C 1
ATOM 1364 O O . LEU A 1 179 ? -0.606 11.427 -2.341 1.00 97.00 179 LEU A O 1
ATOM 1368 N N . TYR A 1 180 ? 1.111 9.985 -2.574 1.00 97.44 180 TYR A N 1
ATOM 1369 C CA . TYR A 1 180 ? 1.075 9.443 -1.214 1.00 97.44 180 TYR A CA 1
ATOM 1370 C C . TYR A 1 180 ? 1.169 10.548 -0.151 1.00 97.44 180 TYR A C 1
ATOM 1372 O O . TYR A 1 180 ? 0.274 10.676 0.673 1.00 97.44 180 TYR A O 1
ATOM 1380 N N . LEU A 1 181 ? 2.179 11.422 -0.226 1.00 96.38 181 LEU A N 1
ATOM 1381 C CA . LEU A 1 181 ? 2.395 12.492 0.762 1.00 96.38 181 LEU A CA 1
ATOM 1382 C C . LEU A 1 181 ? 1.282 13.550 0.798 1.00 96.38 181 LEU A C 1
ATOM 1384 O O . LEU A 1 181 ? 1.176 14.292 1.770 1.00 96.38 181 LEU A O 1
ATOM 1388 N N . ASN A 1 182 ? 0.491 13.662 -0.269 1.00 96.62 182 ASN A N 1
ATOM 1389 C CA . ASN A 1 182 ? -0.643 14.580 -0.341 1.00 96.62 182 ASN A CA 1
ATOM 1390 C C . ASN A 1 182 ? -1.982 13.906 0.004 1.00 96.62 182 ASN A C 1
ATOM 1392 O O . ASN A 1 182 ? -3.011 14.581 -0.038 1.00 96.62 182 ASN A O 1
ATOM 1396 N N . THR A 1 183 ? -1.984 12.606 0.310 1.00 96.94 183 THR A N 1
ATOM 1397 C CA . THR A 1 183 ? -3.181 11.861 0.712 1.00 96.94 183 THR A CA 1
ATOM 1398 C C . THR A 1 183 ? -3.225 11.795 2.242 1.00 96.94 183 THR A C 1
ATOM 1400 O O . THR A 1 183 ? -2.319 11.208 2.829 1.00 96.94 183 THR A O 1
ATOM 1403 N N . PRO A 1 184 ? -4.219 12.415 2.906 1.00 94.94 184 PRO A N 1
ATOM 1404 C CA . PRO A 1 184 ? -4.403 12.277 4.352 1.00 94.94 184 PRO A CA 1
ATOM 1405 C C . PRO A 1 184 ? -4.639 10.817 4.746 1.00 94.94 184 PRO A C 1
ATOM 1407 O O . PRO A 1 184 ? -5.214 10.074 3.954 1.00 94.94 184 PRO A O 1
ATOM 1410 N N . THR A 1 185 ? -4.244 10.428 5.959 1.00 92.25 185 THR A N 1
ATOM 1411 C CA . THR A 1 185 ? -4.498 9.077 6.489 1.00 92.25 185 THR A CA 1
ATOM 1412 C C . THR A 1 185 ? -5.993 8.802 6.635 1.00 92.25 185 THR A C 1
ATOM 1414 O O . THR A 1 185 ? -6.438 7.716 6.316 1.00 92.25 185 THR A O 1
ATOM 1417 N N . THR A 1 186 ? -6.805 9.814 6.937 1.00 89.62 186 THR A N 1
ATOM 1418 C CA . THR A 1 186 ? -8.278 9.717 7.011 1.00 89.62 186 THR A CA 1
ATOM 1419 C C . THR A 1 186 ? -8.991 9.566 5.657 1.00 89.62 186 THR A C 1
ATOM 1421 O O . THR A 1 186 ? -10.207 9.699 5.565 1.00 89.62 186 THR A O 1
ATOM 1424 N N . SER A 1 187 ? -8.256 9.381 4.558 1.00 92.44 187 SER A N 1
ATOM 1425 C CA . SER A 1 187 ? -8.840 9.224 3.226 1.00 92.44 187 SER A CA 1
ATOM 1426 C C . SER A 1 187 ? -8.901 7.756 2.823 1.00 92.44 187 SER A C 1
ATOM 1428 O O . SER A 1 187 ? -7.872 7.089 2.829 1.00 92.44 187 SER A O 1
ATOM 1430 N N . ASP A 1 188 ? -10.035 7.319 2.267 1.00 91.12 188 ASP A N 1
ATOM 1431 C CA . ASP A 1 188 ? -10.193 5.990 1.642 1.00 91.12 188 ASP A CA 1
ATOM 1432 C C . ASP A 1 188 ? -9.123 5.671 0.571 1.00 91.12 188 ASP A C 1
ATOM 1434 O O . ASP A 1 188 ? -8.846 4.511 0.262 1.00 91.12 188 ASP A O 1
ATOM 1438 N N . ASP A 1 189 ? -8.517 6.701 -0.034 1.00 95.25 189 ASP A N 1
ATOM 1439 C CA . ASP A 1 189 ? -7.474 6.555 -1.053 1.00 95.25 189 ASP A CA 1
ATOM 1440 C C . ASP A 1 189 ? -6.066 6.334 -0.451 1.00 95.25 189 ASP A C 1
ATOM 1442 O O . ASP A 1 189 ? -5.129 6.034 -1.201 1.00 95.25 189 ASP A O 1
ATOM 1446 N N . TYR A 1 190 ? -5.880 6.482 0.871 1.00 96.31 190 TYR A N 1
ATOM 1447 C CA . TYR A 1 190 ? -4.572 6.419 1.537 1.00 96.31 190 TYR A CA 1
ATOM 1448 C C . TYR A 1 190 ? -3.856 5.100 1.262 1.00 96.31 190 TYR A C 1
ATOM 1450 O O . TYR A 1 190 ? -2.772 5.101 0.667 1.00 96.31 190 TYR A O 1
ATOM 1458 N N . SER A 1 191 ? -4.481 3.971 1.604 1.00 95.31 191 SER A N 1
ATOM 1459 C CA . SER A 1 191 ? -3.870 2.651 1.437 1.00 95.31 191 SER A CA 1
ATOM 1460 C C . SER A 1 191 ? -3.562 2.344 -0.022 1.00 95.31 191 SER A C 1
ATOM 1462 O O . SER A 1 191 ? -2.511 1.782 -0.342 1.00 95.31 191 SER A O 1
ATOM 1464 N N . ALA A 1 192 ? -4.432 2.763 -0.945 1.00 95.56 192 ALA A N 1
ATOM 1465 C CA . ALA A 1 192 ? -4.206 2.592 -2.376 1.00 95.56 192 ALA A CA 1
ATOM 1466 C C . ALA A 1 192 ? -2.982 3.390 -2.858 1.00 95.56 192 ALA A C 1
ATOM 1468 O O . ALA A 1 192 ? -2.128 2.849 -3.570 1.00 95.56 192 ALA A O 1
ATOM 1469 N N . ASN A 1 193 ? -2.859 4.655 -2.450 1.00 97.12 193 ASN A N 1
ATOM 1470 C CA . ASN A 1 193 ? -1.752 5.526 -2.843 1.00 97.12 193 ASN A CA 1
ATOM 1471 C C . ASN A 1 193 ? -0.429 5.133 -2.162 1.00 97.12 193 ASN A C 1
ATOM 1473 O O . ASN A 1 193 ? 0.614 5.129 -2.822 1.00 97.12 193 ASN A O 1
ATOM 1477 N N . CYS A 1 194 ? -0.462 4.727 -0.889 1.00 98.06 194 CYS A N 1
ATOM 1478 C CA . CYS A 1 194 ? 0.694 4.194 -0.166 1.00 98.06 194 CYS A CA 1
ATOM 1479 C C . CYS A 1 194 ? 1.224 2.916 -0.827 1.00 98.06 194 CYS A C 1
ATOM 1481 O O . CYS A 1 194 ? 2.404 2.835 -1.181 1.00 98.06 194 CYS A O 1
ATOM 1483 N N . ASN A 1 195 ? 0.345 1.949 -1.114 1.00 94.81 195 ASN A N 1
ATOM 1484 C CA . ASN A 1 195 ? 0.729 0.713 -1.796 1.00 94.81 195 ASN A CA 1
ATOM 1485 C C . ASN A 1 195 ? 1.222 0.962 -3.231 1.00 94.81 195 ASN A C 1
ATOM 1487 O O . ASN A 1 195 ? 2.157 0.298 -3.690 1.00 94.81 195 ASN A O 1
ATOM 1491 N N . ALA A 1 196 ? 0.661 1.946 -3.944 1.00 94.00 196 ALA A N 1
ATOM 1492 C CA . ALA A 1 196 ? 1.173 2.359 -5.250 1.00 94.00 196 ALA A CA 1
ATOM 1493 C C . ALA A 1 196 ? 2.605 2.913 -5.156 1.00 94.00 196 ALA A C 1
ATOM 1495 O O . ALA A 1 196 ? 3.452 2.575 -5.988 1.00 94.00 196 ALA A O 1
ATOM 1496 N N . TYR A 1 197 ? 2.901 3.712 -4.127 1.00 98.00 197 TYR A N 1
ATOM 1497 C CA . TYR A 1 197 ? 4.254 4.195 -3.863 1.00 98.00 197 TYR A CA 1
ATOM 1498 C C . TYR A 1 197 ? 5.211 3.055 -3.482 1.00 98.00 197 TYR A C 1
ATOM 1500 O O . TYR A 1 197 ? 6.277 2.932 -4.092 1.00 98.00 197 TYR A O 1
ATOM 1508 N N . LYS A 1 198 ? 4.803 2.155 -2.578 1.00 96.12 198 LYS A N 1
ATOM 1509 C CA . LYS A 1 198 ? 5.557 0.943 -2.209 1.00 96.12 198 LYS A CA 1
ATOM 1510 C C . LYS A 1 198 ? 5.907 0.105 -3.442 1.00 96.12 198 LYS A C 1
ATOM 1512 O O . LYS A 1 198 ? 7.063 -0.273 -3.636 1.00 96.12 198 LYS A O 1
ATOM 1517 N N . GLN A 1 199 ? 4.951 -0.102 -4.347 1.00 89.38 199 GLN A N 1
ATOM 1518 C CA . GLN A 1 199 ? 5.187 -0.825 -5.595 1.00 89.38 199 GLN A CA 1
ATOM 1519 C C . GLN A 1 199 ? 6.119 -0.076 -6.561 1.00 89.38 199 GLN A C 1
ATOM 1521 O O . GLN A 1 199 ? 6.938 -0.705 -7.238 1.00 89.38 199 GLN A O 1
ATOM 1526 N N . ALA A 1 200 ? 6.031 1.253 -6.641 1.00 92.06 200 ALA A N 1
ATOM 1527 C CA . ALA A 1 200 ? 6.942 2.049 -7.458 1.00 92.06 200 ALA A CA 1
ATOM 1528 C C . ALA A 1 200 ? 8.393 1.961 -6.946 1.00 92.06 200 ALA A C 1
ATOM 1530 O O . ALA A 1 200 ? 9.314 1.815 -7.752 1.00 92.06 200 ALA A O 1
ATOM 1531 N N . LEU A 1 201 ? 8.597 1.945 -5.623 1.00 94.19 201 LEU A N 1
ATOM 1532 C CA . LEU A 1 201 ? 9.906 1.708 -5.005 1.00 94.19 201 LEU A CA 1
ATOM 1533 C C . LEU A 1 201 ? 10.444 0.304 -5.306 1.00 94.19 201 LEU A C 1
ATOM 1535 O O . LEU A 1 201 ? 11.611 0.174 -5.666 1.00 94.19 201 LEU A O 1
ATOM 1539 N N . ILE A 1 202 ? 9.608 -0.738 -5.244 1.00 87.12 202 ILE A N 1
ATOM 1540 C CA . ILE A 1 202 ? 10.002 -2.106 -5.633 1.00 87.12 202 ILE A CA 1
ATOM 1541 C C . ILE A 1 202 ? 10.451 -2.141 -7.101 1.00 87.12 202 ILE A C 1
ATOM 1543 O O . ILE A 1 202 ? 11.492 -2.714 -7.434 1.00 87.12 202 ILE A O 1
ATOM 1547 N N . ASN A 1 203 ? 9.711 -1.483 -7.996 1.00 83.31 203 ASN A N 1
ATOM 1548 C CA . ASN A 1 203 ? 10.098 -1.396 -9.403 1.00 83.31 203 ASN A CA 1
ATOM 1549 C C . ASN A 1 203 ? 11.433 -0.646 -9.583 1.00 83.31 203 ASN A C 1
ATOM 1551 O O . ASN A 1 203 ? 12.270 -1.071 -10.383 1.00 83.31 203 ASN A O 1
ATOM 1555 N N . GLN A 1 204 ? 11.661 0.431 -8.824 1.00 87.31 204 GLN A N 1
ATOM 1556 C CA . GLN A 1 204 ? 12.930 1.164 -8.808 1.00 87.31 204 GLN A CA 1
ATOM 1557 C C . GLN A 1 204 ? 14.082 0.309 -8.273 1.00 87.31 204 GLN A C 1
ATOM 1559 O O . GLN A 1 204 ? 15.161 0.311 -8.864 1.00 87.31 204 GLN A O 1
ATOM 1564 N N . GLN A 1 205 ? 13.857 -0.472 -7.216 1.00 85.69 205 GLN A N 1
ATOM 1565 C CA . GLN A 1 205 ? 14.843 -1.393 -6.651 1.00 85.69 205 GLN A CA 1
ATOM 1566 C C . GLN A 1 205 ? 15.345 -2.391 -7.705 1.00 85.69 205 GLN A C 1
ATOM 1568 O O . GLN A 1 205 ? 16.551 -2.619 -7.834 1.00 85.69 205 GLN A O 1
ATOM 1573 N N . ILE A 1 206 ? 14.418 -2.943 -8.495 1.00 79.25 206 ILE A N 1
ATOM 1574 C CA . ILE A 1 206 ? 14.704 -3.899 -9.571 1.00 79.25 206 ILE A CA 1
ATOM 1575 C C . ILE A 1 206 ? 15.426 -3.217 -10.743 1.00 79.25 206 ILE A C 1
ATOM 1577 O O . ILE A 1 206 ? 16.402 -3.764 -11.257 1.00 79.25 206 ILE A O 1
ATOM 1581 N N . ALA A 1 207 ? 14.965 -2.036 -11.166 1.00 79.69 207 ALA A N 1
ATOM 1582 C CA . ALA A 1 207 ? 15.486 -1.340 -12.344 1.00 79.69 207 ALA A CA 1
ATOM 1583 C C . ALA A 1 207 ? 16.851 -0.668 -12.110 1.00 79.69 207 ALA A C 1
ATOM 1585 O O . ALA A 1 207 ? 17.689 -0.639 -13.012 1.00 79.69 207 ALA A O 1
ATOM 1586 N N . CYS A 1 208 ? 17.083 -0.129 -10.911 1.00 80.88 208 CYS A N 1
ATOM 1587 C CA . CYS A 1 208 ? 18.278 0.648 -10.571 1.00 80.88 208 CYS A CA 1
ATOM 1588 C C . CYS A 1 208 ? 19.339 -0.139 -9.788 1.00 80.88 208 CYS A C 1
ATOM 1590 O O . CYS A 1 208 ? 20.453 0.357 -9.640 1.00 80.88 208 CYS A O 1
ATOM 1592 N N . ILE A 1 209 ? 19.021 -1.355 -9.325 1.00 77.81 209 ILE A N 1
ATOM 1593 C CA . ILE A 1 209 ? 19.882 -2.198 -8.482 1.00 77.81 209 ILE A CA 1
ATOM 1594 C C . ILE A 1 209 ? 20.241 -1.484 -7.166 1.00 77.81 209 ILE A C 1
ATOM 1596 O O . ILE A 1 209 ? 21.259 -0.797 -7.051 1.00 77.81 209 ILE A O 1
ATOM 1600 N N . ASP A 1 210 ? 19.426 -1.704 -6.134 1.00 81.56 210 ASP A N 1
ATOM 1601 C CA . ASP A 1 210 ? 19.641 -1.165 -4.782 1.00 81.56 210 ASP A CA 1
ATOM 1602 C C . ASP A 1 210 ? 20.788 -1.873 -4.039 1.00 81.56 210 ASP A C 1
ATOM 1604 O O . ASP A 1 210 ? 20.598 -2.745 -3.194 1.00 81.56 210 ASP A O 1
ATOM 1608 N N . SER A 1 211 ? 22.025 -1.527 -4.389 1.00 79.31 211 SER A N 1
ATOM 1609 C CA . SER A 1 211 ? 23.210 -2.103 -3.740 1.00 79.31 211 SER A CA 1
ATOM 1610 C C . SER A 1 211 ? 23.465 -1.580 -2.320 1.00 79.31 211 SER A C 1
ATOM 1612 O O . SER A 1 211 ? 24.251 -2.190 -1.592 1.00 79.31 211 SER A O 1
ATOM 1614 N N . THR A 1 212 ? 22.842 -0.461 -1.932 1.00 88.56 212 THR A N 1
ATOM 1615 C CA . THR A 1 212 ? 22.999 0.173 -0.614 1.00 88.56 212 THR A CA 1
ATOM 1616 C C . THR A 1 212 ? 21.932 -0.277 0.383 1.00 88.56 212 THR A C 1
ATOM 1618 O O . THR A 1 212 ? 22.196 -0.233 1.584 1.00 88.56 212 THR A O 1
ATOM 1621 N N . GLY A 1 213 ? 20.779 -0.754 -0.095 1.00 89.50 213 GLY A N 1
ATOM 1622 C CA . GLY A 1 213 ? 19.623 -1.113 0.729 1.00 89.50 213 GLY A CA 1
ATOM 1623 C C . GLY A 1 213 ? 18.784 0.097 1.145 1.00 89.50 213 GLY A C 1
ATOM 1624 O O . GLY A 1 213 ? 17.907 -0.035 1.993 1.00 89.50 213 GLY A O 1
ATOM 1625 N N . GLU A 1 214 ? 19.063 1.283 0.596 1.00 92.44 214 GLU A N 1
ATOM 1626 C CA . GLU A 1 214 ? 18.365 2.519 0.968 1.00 92.44 214 GLU A CA 1
ATOM 1627 C C . GLU A 1 214 ? 16.904 2.497 0.509 1.00 92.44 214 GLU A C 1
ATOM 1629 O O . GLU A 1 214 ? 16.036 2.991 1.223 1.00 92.44 214 GLU A O 1
ATOM 1634 N N . ILE A 1 215 ? 16.615 1.891 -0.649 1.00 90.56 215 ILE A N 1
ATOM 1635 C CA . ILE A 1 215 ? 15.237 1.751 -1.138 1.00 90.56 215 ILE A CA 1
ATOM 1636 C C . ILE A 1 215 ? 14.493 0.723 -0.286 1.00 90.56 215 ILE A C 1
ATOM 1638 O O . ILE A 1 215 ? 13.347 0.967 0.088 1.00 90.56 215 ILE A O 1
ATOM 1642 N N . GLN A 1 216 ? 15.147 -0.390 0.062 1.00 90.56 216 GLN A N 1
ATOM 1643 C CA . GLN A 1 216 ? 14.549 -1.385 0.954 1.00 90.56 216 GLN A CA 1
ATOM 1644 C C . GLN A 1 216 ? 14.180 -0.779 2.312 1.00 90.56 216 GLN A C 1
ATOM 1646 O O . GLN A 1 216 ? 13.069 -0.992 2.780 1.00 90.56 216 GLN A O 1
ATOM 1651 N N . ALA A 1 217 ? 15.063 0.033 2.899 1.00 93.50 217 ALA A N 1
ATOM 1652 C CA . ALA A 1 217 ? 14.790 0.688 4.175 1.00 93.50 217 ALA A CA 1
ATOM 1653 C C . ALA A 1 217 ? 13.537 1.578 4.122 1.00 93.50 217 ALA A C 1
ATOM 1655 O O . ALA A 1 217 ? 12.771 1.597 5.073 1.00 93.50 217 ALA A O 1
ATOM 1656 N N . ILE A 1 218 ? 13.293 2.279 3.007 1.00 94.44 218 ILE A N 1
ATOM 1657 C CA . ILE A 1 218 ? 12.070 3.080 2.837 1.00 94.44 218 ILE A CA 1
ATOM 1658 C C . ILE A 1 218 ? 10.838 2.172 2.733 1.00 94.44 218 ILE A C 1
ATOM 1660 O O . ILE A 1 218 ? 9.821 2.453 3.358 1.00 94.44 218 ILE A O 1
ATOM 1664 N N . ILE A 1 219 ? 10.921 1.086 1.957 1.00 93.25 219 ILE A N 1
ATOM 1665 C CA . ILE A 1 219 ? 9.818 0.123 1.793 1.00 93.25 219 ILE A CA 1
ATOM 1666 C C . ILE A 1 219 ? 9.413 -0.483 3.141 1.00 93.25 219 ILE A C 1
ATOM 1668 O O . ILE A 1 219 ? 8.218 -0.632 3.392 1.00 93.25 219 ILE A O 1
ATOM 1672 N N . ASP A 1 220 ? 10.394 -0.816 3.980 1.00 90.31 220 ASP A N 1
ATOM 1673 C CA . ASP A 1 220 ? 10.176 -1.441 5.288 1.00 90.31 220 ASP A CA 1
ATOM 1674 C C . ASP A 1 220 ? 9.528 -0.477 6.296 1.00 90.31 220 ASP A C 1
ATOM 1676 O O . ASP A 1 220 ? 8.846 -0.928 7.204 1.00 90.31 220 ASP A O 1
ATOM 1680 N N . THR A 1 221 ? 9.689 0.838 6.115 1.00 91.12 221 THR A N 1
ATOM 1681 C CA . THR A 1 221 ? 9.042 1.865 6.958 1.00 91.12 221 THR A CA 1
ATOM 1682 C C . THR A 1 221 ? 7.644 2.275 6.488 1.00 91.12 221 THR A C 1
ATOM 1684 O O . THR A 1 221 ? 6.997 3.084 7.142 1.00 91.12 221 THR A O 1
ATOM 1687 N N . LEU A 1 222 ? 7.184 1.799 5.325 1.00 93.25 222 LEU A N 1
ATOM 1688 C CA . LEU A 1 222 ? 5.856 2.141 4.809 1.00 93.25 222 LEU A CA 1
ATOM 1689 C C . LEU A 1 222 ? 4.786 1.218 5.402 1.00 93.25 222 LEU A C 1
ATOM 1691 O O . LEU A 1 222 ? 4.647 0.068 4.960 1.00 93.25 222 LEU A O 1
ATOM 1695 N N . ILE A 1 223 ? 4.012 1.785 6.326 1.00 93.88 223 ILE A N 1
ATOM 1696 C CA . ILE A 1 223 ? 2.770 1.247 6.885 1.00 93.88 223 ILE A CA 1
ATOM 1697 C C . ILE A 1 223 ? 1.623 1.773 6.017 1.00 93.88 223 ILE A C 1
ATOM 1699 O O . ILE A 1 223 ? 1.456 2.982 5.877 1.00 93.88 223 ILE A O 1
ATOM 1703 N N . CYS A 1 224 ? 0.913 0.879 5.328 1.00 94.38 224 CYS A N 1
ATOM 1704 C CA . CYS A 1 224 ? -0.045 1.273 4.287 1.00 94.38 224 CYS A CA 1
ATOM 1705 C C . CYS A 1 224 ? -1.473 0.805 4.539 1.00 94.38 224 CYS A C 1
ATOM 1707 O O . CYS A 1 224 ? -2.375 1.298 3.863 1.00 94.38 224 CYS A O 1
ATOM 1709 N N . ASN A 1 225 ? -1.678 -0.177 5.405 1.00 93.81 225 ASN A N 1
ATOM 1710 C CA . ASN A 1 225 ? -2.987 -0.772 5.610 1.00 93.81 225 ASN A CA 1
ATOM 1711 C C . ASN A 1 225 ? -3.361 -0.673 7.081 1.00 93.81 225 ASN A C 1
ATOM 1713 O O . ASN A 1 225 ? -2.535 -0.283 7.896 1.00 93.81 225 ASN A O 1
ATOM 1717 N N . ASP A 1 226 ? -4.615 -1.006 7.300 1.00 95.69 226 ASP A N 1
ATOM 1718 C CA . ASP A 1 226 ? -5.202 -1.528 8.519 1.00 95.69 226 ASP A CA 1
ATOM 1719 C C . ASP A 1 226 ? -4.871 -3.043 8.523 1.00 95.69 226 ASP A C 1
ATOM 1721 O O . ASP A 1 226 ? -5.198 -3.744 7.546 1.00 95.69 226 ASP A O 1
ATOM 1725 N N . ASP A 1 227 ? -4.034 -3.488 9.465 1.00 94.69 227 ASP A N 1
ATOM 1726 C CA . ASP A 1 227 ? -3.410 -4.819 9.454 1.00 94.69 227 ASP A CA 1
ATOM 1727 C C . ASP A 1 227 ? -4.230 -5.877 10.237 1.00 94.69 227 ASP A C 1
ATOM 1729 O O . ASP A 1 227 ? -4.208 -7.051 9.830 1.00 94.69 227 ASP A O 1
ATOM 1733 N N . ASP A 1 228 ? -4.992 -5.489 11.262 1.00 95.88 228 ASP A N 1
ATOM 1734 C CA . ASP A 1 228 ? -5.970 -6.305 12.017 1.00 95.88 228 ASP A CA 1
ATOM 1735 C C . ASP A 1 228 ? -7.391 -6.253 11.416 1.00 95.88 228 ASP A C 1
ATOM 1737 O O . ASP A 1 228 ? -8.114 -7.256 11.447 1.00 95.88 228 ASP A O 1
ATOM 1741 N N . GLY A 1 229 ? -7.747 -5.184 10.710 1.00 95.44 229 GLY A N 1
ATOM 1742 C CA . GLY A 1 229 ? -9.049 -4.984 10.084 1.00 95.44 229 GLY A CA 1
ATOM 1743 C C . GLY A 1 229 ? -10.074 -4.312 10.995 1.00 95.44 229 GLY A C 1
ATOM 1744 O O . GLY A 1 229 ? -11.273 -4.522 10.759 1.00 95.44 229 GLY A O 1
ATOM 1745 N N . ASP A 1 230 ? -9.628 -3.572 12.005 1.00 95.94 230 ASP A N 1
ATOM 1746 C CA . ASP A 1 230 ? -10.452 -2.936 13.032 1.00 95.94 230 ASP A CA 1
ATOM 1747 C C . ASP A 1 230 ? -11.039 -1.568 12.602 1.00 95.94 230 ASP A C 1
ATOM 1749 O O . ASP A 1 230 ? -11.858 -0.962 13.288 1.00 95.94 230 ASP A O 1
ATOM 1753 N N . GLY A 1 231 ? -10.702 -1.095 11.398 1.00 92.75 231 GLY A N 1
ATOM 1754 C CA . GLY A 1 231 ? -11.207 0.165 10.856 1.00 92.75 231 GLY A CA 1
ATOM 1755 C C . GLY A 1 231 ? -10.342 1.387 11.169 1.00 92.75 231 GLY A C 1
ATOM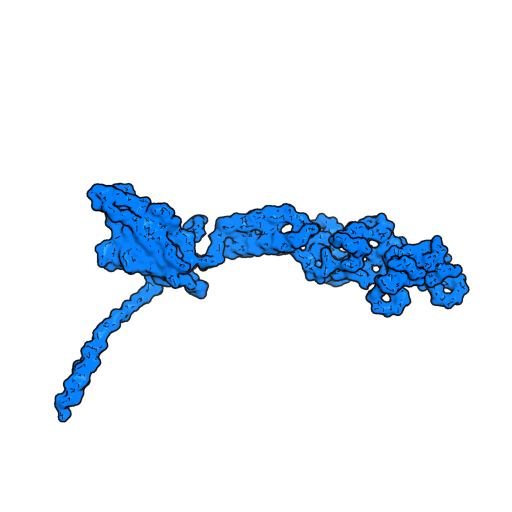 1756 O O . GLY A 1 231 ? -10.562 2.439 10.551 1.00 92.75 231 GLY A O 1
ATOM 1757 N N . LEU A 1 232 ? -9.320 1.251 12.010 1.00 94.44 232 LEU A N 1
ATOM 1758 C CA . LEU A 1 232 ? -8.244 2.210 12.171 1.00 94.44 232 LEU A CA 1
ATOM 1759 C C . LEU A 1 232 ? -7.069 1.807 11.264 1.00 94.44 232 LEU A C 1
ATOM 1761 O O . LEU A 1 232 ? -6.796 0.654 10.964 1.00 94.44 232 LEU A O 1
ATOM 1765 N N . LEU A 1 233 ? -6.394 2.791 10.669 1.00 96.00 233 LEU A N 1
ATOM 1766 C CA . LEU A 1 233 ? -5.195 2.474 9.889 1.00 96.00 233 LEU A CA 1
ATOM 1767 C C . LEU A 1 233 ? -4.020 2.317 10.845 1.00 96.00 233 LEU A C 1
ATOM 1769 O O . LEU A 1 233 ? -3.720 3.288 11.528 1.00 96.00 233 LEU A O 1
ATOM 1773 N N . SER A 1 234 ? -3.213 1.270 10.679 1.00 95.94 234 SER A N 1
ATOM 1774 C CA . SER A 1 234 ? -1.981 1.022 11.451 1.00 95.94 234 SER A CA 1
ATOM 1775 C C . SER A 1 234 ? -1.002 2.183 11.542 1.00 95.94 234 SER A C 1
ATOM 1777 O O . SER A 1 234 ? -0.223 2.280 12.476 1.00 95.94 234 SER A O 1
ATOM 1779 N N . VAL A 1 235 ? -0.994 3.110 10.582 1.00 95.12 235 VAL A N 1
ATOM 1780 C CA . VAL A 1 235 ? -0.146 4.317 10.669 1.00 95.12 235 VAL A CA 1
ATOM 1781 C C . VAL A 1 235 ? -0.666 5.354 11.673 1.00 95.12 235 VAL A C 1
ATOM 1783 O O . VAL A 1 235 ? 0.073 6.258 12.060 1.00 95.12 235 VAL A O 1
ATOM 1786 N N . ASN A 1 236 ? -1.947 5.278 12.012 1.00 95.38 236 ASN A N 1
ATOM 1787 C CA . ASN A 1 236 ? -2.622 6.145 12.958 1.00 95.38 236 ASN A CA 1
ATOM 1788 C C . ASN A 1 236 ? -2.597 5.573 14.376 1.00 95.38 236 ASN A C 1
ATOM 1790 O O . ASN A 1 236 ? -3.090 6.275 15.237 1.00 95.38 236 ASN A O 1
ATOM 1794 N N . GLU A 1 237 ? -2.019 4.402 14.623 1.00 96.44 237 GLU A N 1
ATOM 1795 C CA . GLU A 1 237 ? -1.972 3.731 15.937 1.00 96.44 237 GLU A CA 1
ATOM 1796 C C . GLU A 1 237 ? -0.623 3.955 16.649 1.00 96.44 237 GLU A C 1
ATOM 1798 O O . GLU A 1 237 ? -0.071 3.100 17.331 1.00 96.44 237 GLU A O 1
ATOM 1803 N N . ASP A 1 238 ? -0.026 5.126 16.408 1.00 95.62 238 ASP A N 1
ATOM 1804 C CA . ASP A 1 238 ? 1.179 5.624 17.090 1.00 95.62 238 ASP A CA 1
ATOM 1805 C C . ASP A 1 238 ? 0.735 6.483 18.278 1.00 95.62 238 ASP A C 1
ATOM 1807 O O . ASP A 1 238 ? 0.825 7.718 18.234 1.00 95.62 238 ASP A O 1
ATOM 1811 N N . GLU A 1 239 ? 0.187 5.844 19.312 1.00 95.06 239 GLU A N 1
ATOM 1812 C CA . GLU A 1 239 ? -0.485 6.544 20.415 1.00 95.06 239 GLU A CA 1
ATOM 1813 C C . GLU A 1 239 ? 0.455 7.491 21.173 1.00 95.06 239 GLU A C 1
ATOM 1815 O O . GLU A 1 239 ? 0.067 8.580 21.614 1.00 95.06 239 GLU A O 1
ATOM 1820 N N . ASN A 1 240 ? 1.740 7.141 21.277 1.00 93.88 240 ASN A N 1
ATOM 1821 C CA . ASN A 1 240 ? 2.728 7.981 21.950 1.00 93.88 240 ASN A CA 1
ATOM 1822 C C . ASN A 1 240 ? 3.430 9.006 21.021 1.00 93.88 240 ASN A C 1
ATOM 1824 O O . ASN A 1 240 ? 4.091 9.942 21.509 1.00 93.88 240 ASN A O 1
ATOM 1828 N N . GLY A 1 241 ? 3.259 8.883 19.701 1.00 93.69 241 GLY A N 1
ATOM 1829 C CA . GLY A 1 241 ? 3.766 9.805 18.684 1.00 93.69 241 GLY A CA 1
ATOM 1830 C C . GLY A 1 241 ? 5.280 9.743 18.450 1.00 93.69 241 GLY A C 1
ATOM 1831 O O . GLY A 1 241 ? 5.879 10.757 18.047 1.00 93.69 241 GLY A O 1
ATOM 1832 N N . ASP A 1 242 ? 5.936 8.622 18.760 1.00 94.81 242 ASP A N 1
ATOM 1833 C CA . ASP A 1 242 ? 7.375 8.429 18.546 1.00 94.81 242 ASP A CA 1
ATOM 1834 C C . ASP A 1 242 ? 7.726 7.873 17.155 1.00 94.81 242 ASP A C 1
ATOM 1836 O O . ASP A 1 242 ? 8.901 7.918 16.750 1.00 94.81 242 ASP A O 1
ATOM 1840 N N . GLY A 1 243 ? 6.709 7.482 16.384 1.00 91.25 243 GLY A N 1
ATOM 1841 C CA . GLY A 1 243 ? 6.820 6.938 15.037 1.00 91.25 243 GLY A CA 1
ATOM 1842 C C . GLY A 1 243 ? 7.119 5.440 14.991 1.00 91.25 243 GLY A C 1
ATOM 1843 O O . GLY A 1 243 ? 7.555 4.964 13.936 1.00 91.25 243 GLY A O 1
ATOM 1844 N N . ASP A 1 244 ? 6.952 4.719 16.100 1.00 92.94 244 ASP A N 1
ATOM 1845 C CA . ASP A 1 244 ? 7.131 3.273 16.220 1.00 92.94 244 ASP A CA 1
ATOM 1846 C C . ASP A 1 244 ? 5.893 2.587 16.820 1.00 92.94 244 ASP A C 1
ATOM 1848 O O . ASP A 1 244 ? 5.913 2.129 17.959 1.00 92.94 244 ASP A O 1
ATOM 1852 N N . ILE A 1 245 ? 4.886 2.375 15.968 1.00 95.50 245 ILE A N 1
ATOM 1853 C CA . ILE A 1 245 ? 3.632 1.658 16.280 1.00 95.50 245 ILE A CA 1
ATOM 1854 C C . ILE A 1 245 ? 3.839 0.242 16.833 1.00 95.50 245 ILE A C 1
ATOM 1856 O O . ILE A 1 245 ? 2.929 -0.385 17.352 1.00 95.50 245 ILE A O 1
ATOM 1860 N N . THR A 1 246 ? 5.042 -0.327 16.693 1.00 94.75 246 THR A N 1
ATOM 1861 C CA . THR A 1 246 ? 5.296 -1.711 17.115 1.00 94.75 246 THR A CA 1
ATOM 1862 C C . THR A 1 246 ? 5.457 -1.866 18.623 1.00 94.75 246 THR A C 1
ATOM 1864 O O . THR A 1 246 ? 5.659 -2.989 19.098 1.00 94.75 246 THR A O 1
ATOM 1867 N N . ASN A 1 247 ? 5.444 -0.752 19.357 1.00 95.50 247 ASN A N 1
ATOM 1868 C CA . ASN A 1 247 ? 5.631 -0.710 20.799 1.00 95.50 247 ASN A CA 1
ATOM 1869 C C . ASN A 1 247 ? 4.444 -0.117 21.578 1.00 95.50 247 ASN A C 1
ATOM 1871 O O . ASN A 1 247 ? 4.498 -0.156 22.810 1.00 95.50 247 ASN A O 1
ATOM 1875 N N . ASP A 1 248 ? 3.418 0.374 20.882 1.00 97.81 248 ASP A N 1
ATOM 1876 C CA . ASP A 1 248 ? 2.151 0.811 21.462 1.00 97.81 248 ASP A CA 1
ATOM 1877 C C . ASP A 1 248 ? 1.246 -0.418 21.657 1.00 97.81 248 ASP A C 1
ATOM 1879 O O . ASP A 1 248 ? 1.099 -1.243 20.758 1.00 97.81 248 ASP A O 1
ATOM 1883 N N . ASN A 1 249 ? 0.785 -0.612 22.889 1.00 97.75 249 ASN A N 1
ATOM 1884 C CA . ASN A 1 249 ? 0.007 -1.761 23.359 1.00 97.75 249 ASN A CA 1
ATOM 1885 C C . ASN A 1 249 ? -0.759 -1.270 24.600 1.00 97.75 249 ASN A C 1
ATOM 1887 O O . ASN A 1 249 ? -0.134 -1.040 25.647 1.00 97.75 249 ASN A O 1
ATOM 1891 N N . THR A 1 250 ? -2.049 -0.981 24.441 1.00 97.44 250 THR A N 1
ATOM 1892 C CA . THR A 1 250 ? -2.866 -0.305 25.460 1.00 97.44 250 THR A CA 1
ATOM 1893 C C . THR A 1 250 ? -3.188 -1.234 26.633 1.00 97.44 250 THR A C 1
ATOM 1895 O O . THR A 1 250 ? -2.945 -0.865 27.789 1.00 97.44 250 THR A O 1
ATOM 1898 N N . ASP A 1 251 ? -3.620 -2.464 26.359 1.00 96.88 251 ASP A N 1
ATOM 1899 C CA . ASP A 1 251 ? -4.083 -3.425 27.370 1.00 96.88 251 ASP A CA 1
ATOM 1900 C C . ASP A 1 251 ? -2.961 -4.233 28.080 1.00 96.88 251 ASP A C 1
ATOM 1902 O O . ASP A 1 251 ? -3.146 -4.826 29.154 1.00 96.88 251 ASP A O 1
ATOM 1906 N N . GLY A 1 252 ? -1.738 -4.215 27.548 1.00 97.06 252 GLY A N 1
ATOM 1907 C CA . GLY A 1 252 ? -0.587 -4.929 28.102 1.00 97.06 252 GLY A CA 1
ATOM 1908 C C . GLY A 1 252 ? -0.411 -6.381 27.633 1.00 97.06 252 GLY A C 1
ATOM 1909 O O . GLY A 1 252 ? 0.365 -7.106 28.282 1.00 97.06 252 GLY A O 1
ATOM 1910 N N . ASP A 1 253 ? -1.119 -6.839 26.602 1.00 96.31 253 ASP A N 1
ATOM 1911 C CA . ASP A 1 253 ? -1.151 -8.235 26.164 1.00 96.31 253 ASP A CA 1
ATOM 1912 C C . ASP A 1 253 ? 0.058 -8.681 25.283 1.00 96.31 253 ASP A C 1
ATOM 1914 O O . ASP A 1 253 ? 1.206 -8.266 25.492 1.00 96.31 253 ASP A O 1
ATOM 1918 N N . GLU A 1 254 ? -0.128 -9.664 24.386 1.00 95.50 254 GLU A N 1
ATOM 1919 C CA . GLU A 1 254 ? 0.913 -10.123 23.458 1.00 95.50 254 GLU A CA 1
ATOM 1920 C C . GLU A 1 254 ? 0.913 -9.399 22.089 1.00 95.50 254 GLU A C 1
ATOM 1922 O O . GLU A 1 254 ? 1.896 -9.574 21.347 1.00 95.50 254 GLU A O 1
ATOM 1927 N N . PHE A 1 255 ? -0.116 -8.615 21.749 1.00 95.62 255 PHE A N 1
ATOM 1928 C CA . PHE A 1 255 ? -0.329 -7.968 20.452 1.00 95.62 255 PHE A CA 1
ATOM 1929 C C . PHE A 1 255 ? -0.293 -6.430 20.566 1.00 95.62 255 PHE A C 1
ATOM 1931 O O . PHE A 1 255 ? -1.058 -5.831 21.294 1.00 95.62 255 PHE A O 1
ATOM 1938 N N . PRO A 1 256 ? 0.638 -5.730 19.892 1.00 97.50 256 PRO A N 1
ATOM 1939 C CA . PRO A 1 256 ? 0.567 -4.268 19.802 1.00 97.50 256 PRO A CA 1
ATOM 1940 C C . PRO A 1 256 ? -0.700 -3.829 19.057 1.00 97.50 256 PRO A C 1
ATOM 1942 O O . PRO A 1 256 ? -1.081 -4.565 18.148 1.00 97.50 256 PRO A O 1
ATOM 1945 N N . ASN A 1 257 ? -1.220 -2.632 19.358 1.00 98.12 257 ASN A N 1
ATOM 1946 C CA . ASN A 1 257 ? -2.506 -2.115 18.858 1.00 98.12 257 ASN A CA 1
ATOM 1947 C C . ASN A 1 257 ? -2.739 -2.402 17.365 1.00 98.12 257 ASN A C 1
ATOM 1949 O O . ASN A 1 257 ? -3.658 -3.114 17.017 1.00 98.12 257 ASN A O 1
ATOM 1953 N N . TYR A 1 258 ? -1.766 -2.076 16.499 1.00 97.19 258 TYR A N 1
ATOM 1954 C CA . TYR A 1 258 ? -1.865 -2.297 15.038 1.00 97.19 258 TYR A CA 1
ATOM 1955 C C . TYR A 1 258 ? -2.001 -3.757 14.544 1.00 97.19 258 TYR A C 1
ATOM 1957 O O . TYR A 1 258 ? -1.862 -4.031 13.341 1.00 97.19 258 TYR A O 1
ATOM 1965 N N . LEU A 1 259 ? -2.082 -4.721 15.461 1.00 97.50 259 LEU A N 1
ATOM 1966 C CA . LEU A 1 259 ? -2.335 -6.140 15.228 1.00 97.50 259 LEU A CA 1
ATOM 1967 C C . LEU A 1 259 ? -3.397 -6.715 16.180 1.00 97.50 259 LEU A C 1
ATOM 1969 O O . LEU A 1 259 ? -3.544 -7.948 16.202 1.00 97.50 259 LEU A O 1
ATOM 1973 N N . ASP A 1 260 ? -4.060 -5.871 16.957 1.00 98.12 260 ASP A N 1
ATOM 1974 C CA . ASP A 1 260 ? -5.109 -6.197 17.911 1.00 98.12 260 ASP A CA 1
ATOM 1975 C C . ASP A 1 260 ? -6.440 -5.624 17.406 1.00 98.12 260 ASP A C 1
ATOM 1977 O O . ASP A 1 260 ? -6.467 -4.568 16.796 1.00 98.12 260 ASP A O 1
ATOM 1981 N N . ASP A 1 261 ? -7.539 -6.363 17.549 1.00 97.69 261 ASP A N 1
ATOM 1982 C CA . ASP A 1 261 ? -8.866 -5.894 17.120 1.00 97.69 261 ASP A CA 1
ATOM 1983 C C . ASP A 1 261 ? -9.721 -5.347 18.276 1.00 97.69 261 ASP A C 1
ATOM 1985 O O . ASP A 1 261 ? -10.883 -4.996 18.057 1.00 97.69 261 ASP A O 1
ATOM 1989 N N . ASP A 1 262 ? -9.145 -5.312 19.479 1.00 97.81 262 ASP A N 1
ATOM 1990 C CA . ASP A 1 262 ? -9.720 -4.919 20.771 1.00 97.81 262 ASP A CA 1
ATOM 1991 C C . ASP A 1 262 ? -8.596 -4.273 21.608 1.00 97.81 262 ASP A C 1
ATOM 1993 O O . ASP A 1 262 ? -7.952 -4.929 22.426 1.00 97.81 262 ASP A O 1
ATOM 1997 N N . ASP A 1 263 ? -8.274 -3.016 21.294 1.00 98.19 263 ASP A N 1
ATOM 1998 C CA . ASP A 1 263 ? -7.019 -2.355 21.682 1.00 98.19 263 ASP A CA 1
ATOM 1999 C C . ASP A 1 263 ? -6.809 -2.245 23.206 1.00 98.19 263 ASP A C 1
ATOM 2001 O O . ASP A 1 263 ? -5.682 -2.386 23.702 1.00 98.19 263 ASP A O 1
ATOM 2005 N N . ASP A 1 264 ? -7.869 -1.974 23.965 1.00 98.12 264 ASP A N 1
ATOM 2006 C CA . ASP A 1 264 ? -7.856 -1.871 25.431 1.00 98.12 264 ASP A CA 1
ATOM 2007 C C . ASP A 1 264 ? -8.297 -3.156 26.157 1.00 98.12 264 ASP A C 1
ATOM 2009 O O . ASP A 1 264 ? -8.152 -3.257 27.389 1.00 98.12 264 ASP A O 1
ATOM 2013 N N . GLY A 1 265 ? -8.730 -4.164 25.396 1.00 97.06 265 GLY A N 1
ATOM 2014 C CA . GLY A 1 265 ? -9.056 -5.499 25.871 1.00 97.06 265 GLY A CA 1
ATOM 2015 C C . GLY A 1 265 ? -10.317 -5.550 26.731 1.00 97.06 265 GLY A C 1
ATOM 2016 O O . GLY A 1 265 ? -10.409 -6.400 27.636 1.00 97.06 265 GLY A O 1
ATOM 2017 N N . ASP A 1 266 ? -11.269 -4.650 26.502 1.00 97.19 266 ASP A N 1
ATOM 2018 C CA . ASP A 1 266 ? -12.496 -4.527 27.280 1.00 97.19 266 ASP A CA 1
ATOM 2019 C C . ASP A 1 266 ? -13.661 -5.408 26.762 1.00 97.19 266 ASP A C 1
ATOM 2021 O O . ASP A 1 266 ? -14.677 -5.577 27.442 1.00 97.19 266 ASP A O 1
ATOM 2025 N N . SER A 1 267 ? -13.445 -6.128 25.649 1.00 94.81 267 SER A N 1
ATOM 2026 C CA . SER A 1 267 ? -14.399 -6.987 24.917 1.00 94.81 267 SER A CA 1
ATOM 2027 C C . SER A 1 267 ? -15.325 -6.278 23.923 1.00 94.81 267 SER A C 1
ATOM 2029 O O . SER A 1 267 ? -16.166 -6.947 23.294 1.00 94.81 267 SER A O 1
ATOM 2031 N N . VAL A 1 268 ? -15.161 -4.977 23.715 1.00 97.62 268 VAL A N 1
ATOM 2032 C CA . VAL A 1 268 ? -15.741 -4.221 22.613 1.00 97.62 268 VAL A CA 1
ATOM 2033 C C . VAL A 1 268 ? -14.660 -4.038 21.552 1.00 97.62 268 VAL A C 1
ATOM 2035 O O . VAL A 1 268 ? -13.704 -3.316 21.722 1.00 97.62 268 VAL A O 1
ATOM 2038 N N . LEU A 1 269 ? -14.803 -4.713 20.404 1.00 97.75 269 LEU A N 1
ATOM 2039 C CA . LEU A 1 269 ? -13.814 -4.534 19.328 1.00 97.75 269 LEU A CA 1
ATOM 2040 C C . LEU A 1 269 ? -13.736 -3.057 18.915 1.00 97.75 269 LEU A C 1
ATOM 2042 O O . LEU A 1 269 ? -14.808 -2.508 18.627 1.00 97.75 269 LEU A O 1
ATOM 2046 N N . THR A 1 270 ? -12.527 -2.533 18.685 1.00 98.06 270 THR A N 1
ATOM 2047 C CA . THR A 1 270 ? -12.224 -1.153 18.250 1.00 98.06 270 THR A CA 1
ATOM 2048 C C . THR A 1 270 ? -13.197 -0.652 17.180 1.00 98.06 270 THR A C 1
ATOM 2050 O O . THR A 1 270 ? -13.761 0.439 17.233 1.00 98.06 270 THR A O 1
ATOM 2053 N N . MET A 1 271 ? -13.506 -1.504 16.197 1.00 96.69 271 MET A N 1
ATOM 2054 C CA . MET A 1 271 ? -14.408 -1.165 15.092 1.00 96.69 271 MET A CA 1
ATOM 2055 C C . MET A 1 271 ? -15.863 -0.851 15.488 1.00 96.69 271 MET A C 1
ATOM 2057 O O . MET A 1 271 ? -16.636 -0.368 14.655 1.00 96.69 271 MET A O 1
ATOM 2061 N N . ASN A 1 272 ? -16.290 -1.261 16.682 1.00 97.00 272 ASN A N 1
ATOM 2062 C CA . ASN A 1 272 ? -17.658 -1.133 17.182 1.00 97.00 272 ASN A CA 1
ATOM 2063 C C . ASN A 1 272 ? -17.826 0.040 18.152 1.00 97.00 272 ASN A C 1
ATOM 2065 O O . ASN A 1 272 ? -18.941 0.242 18.631 1.00 97.00 272 ASN A O 1
ATOM 2069 N N . GLU A 1 273 ? -16.762 0.798 18.390 1.00 97.44 273 GLU A N 1
ATOM 2070 C CA . GLU A 1 273 ? -16.727 1.927 19.323 1.00 97.44 273 GLU A CA 1
ATOM 2071 C C . GLU A 1 273 ? -16.893 3.277 18.621 1.00 97.44 273 GLU A C 1
ATOM 2073 O O . GLU A 1 273 ? -16.835 4.336 19.232 1.00 97.44 273 GLU A O 1
ATOM 2078 N N . ASP A 1 274 ? -17.215 3.251 17.323 1.00 96.62 274 ASP A N 1
ATOM 2079 C CA . ASP A 1 274 ? -17.780 4.392 16.594 1.00 96.62 274 ASP A CA 1
ATOM 2080 C C . ASP A 1 274 ? -19.240 4.590 17.034 1.00 96.62 274 ASP A C 1
ATOM 2082 O O . ASP A 1 274 ? -20.186 4.309 16.287 1.00 96.62 274 ASP A O 1
ATOM 2086 N N . VAL A 1 275 ? -19.434 5.031 18.282 1.00 95.31 275 VAL A N 1
ATOM 2087 C CA . VAL A 1 275 ? -20.744 5.176 18.945 1.00 95.31 275 VAL A CA 1
ATOM 2088 C C . VAL A 1 275 ? -21.704 6.009 18.092 1.00 95.31 275 VAL A C 1
ATOM 2090 O O . VAL A 1 275 ? -22.925 5.797 18.086 1.00 95.31 275 VAL A O 1
ATOM 2093 N N . ASN A 1 276 ? -21.169 6.970 17.337 1.00 94.50 276 ASN A N 1
ATOM 2094 C CA . ASN A 1 276 ? -21.954 7.896 16.539 1.00 94.50 276 ASN A CA 1
ATOM 2095 C C . ASN A 1 276 ? -22.059 7.548 15.027 1.00 94.50 276 ASN A C 1
ATOM 2097 O O . ASN A 1 276 ? -22.751 8.268 14.286 1.00 94.50 276 ASN A O 1
ATOM 2101 N N . ASP A 1 277 ? -21.490 6.415 14.589 1.00 94.50 277 ASP A N 1
ATOM 2102 C CA . ASP A 1 277 ? -21.485 5.879 13.213 1.00 94.50 277 ASP A CA 1
ATOM 2103 C C . ASP A 1 277 ? -20.927 6.872 12.152 1.00 94.50 277 ASP A C 1
ATOM 2105 O O . ASP A 1 277 ? -21.434 6.948 11.012 1.00 94.50 277 ASP A O 1
ATOM 2109 N N . ASN A 1 278 ? -19.937 7.707 12.493 1.00 94.06 278 ASN A N 1
ATOM 2110 C CA . ASN A 1 278 ? -19.355 8.687 11.561 1.00 94.06 278 ASN A CA 1
ATOM 2111 C C . ASN A 1 278 ? -18.062 8.219 10.865 1.00 94.06 278 ASN A C 1
ATOM 2113 O O . ASN A 1 278 ? -17.681 8.830 9.852 1.00 94.06 278 ASN A O 1
ATOM 2117 N N . GLY A 1 279 ? -17.454 7.130 11.341 1.00 91.69 279 GLY A N 1
ATOM 2118 C CA . GLY A 1 279 ? -16.203 6.546 10.862 1.00 91.69 279 GLY A CA 1
ATOM 2119 C C . GLY A 1 279 ? -14.919 7.189 11.404 1.00 91.69 279 GLY A C 1
ATOM 2120 O O . GLY A 1 279 ? -13.872 7.020 10.776 1.00 91.69 279 GLY A O 1
ATOM 2121 N N . ASP A 1 280 ? -14.985 7.961 12.487 1.00 93.31 280 ASP A N 1
ATOM 2122 C CA . ASP A 1 280 ? -13.866 8.630 13.163 1.00 93.31 280 ASP A CA 1
ATOM 2123 C C . ASP A 1 280 ? -13.825 8.230 14.646 1.00 93.31 280 ASP A C 1
ATOM 2125 O O . ASP A 1 280 ? -14.160 9.021 15.515 1.00 93.31 280 ASP A O 1
ATOM 2129 N N . LEU A 1 281 ? -13.318 7.024 14.923 1.00 95.62 281 LEU A N 1
ATOM 2130 C CA . LEU A 1 281 ? -13.169 6.444 16.272 1.00 95.62 281 LEU A CA 1
ATOM 2131 C C . LEU A 1 281 ? -12.470 7.357 17.292 1.00 95.62 281 LEU A C 1
ATOM 2133 O O . LEU A 1 281 ? -12.596 7.182 18.493 1.00 95.62 281 LEU A O 1
ATOM 2137 N N . ARG A 1 282 ? -11.686 8.337 16.830 1.00 94.38 282 ARG A N 1
ATOM 2138 C CA . ARG A 1 282 ? -10.957 9.260 17.709 1.00 94.38 282 ARG A CA 1
ATOM 2139 C C . ARG A 1 282 ? -11.820 10.402 18.245 1.00 94.38 282 ARG A C 1
ATOM 2141 O O . ARG A 1 282 ? -11.286 11.231 18.988 1.00 94.38 282 ARG A O 1
ATOM 2148 N N . ASP A 1 283 ? -13.066 10.537 17.788 1.00 95.69 283 ASP A N 1
ATOM 2149 C CA . ASP A 1 283 ? -13.999 11.561 18.266 1.00 95.69 283 ASP A CA 1
ATOM 2150 C C . ASP A 1 283 ? -15.095 11.045 19.207 1.00 95.69 283 ASP A C 1
ATOM 2152 O O . ASP A 1 283 ? -15.814 11.876 19.776 1.00 95.69 283 ASP A O 1
ATOM 2156 N N . ASP A 1 284 ? -15.139 9.731 19.428 1.00 97.75 284 ASP A N 1
ATOM 2157 C CA . ASP A 1 284 ? -15.925 9.052 20.454 1.00 97.75 284 ASP A CA 1
ATOM 2158 C C . ASP A 1 284 ? -15.092 8.948 21.750 1.00 97.75 284 ASP A C 1
ATOM 2160 O O . ASP A 1 284 ? -13.998 8.392 21.759 1.00 97.75 284 ASP A O 1
ATOM 2164 N N . ASP A 1 285 ? -15.575 9.628 22.790 1.00 98.06 285 ASP A N 1
ATOM 2165 C CA . ASP A 1 285 ? -14.964 9.837 24.116 1.00 98.06 285 ASP A CA 1
ATOM 2166 C C . ASP A 1 285 ? -16.151 10.088 25.063 1.00 98.06 285 ASP A C 1
ATOM 2168 O O . ASP A 1 285 ? -16.640 11.226 25.183 1.00 98.06 285 ASP A O 1
ATOM 2172 N N . THR A 1 286 ? -16.751 9.000 25.557 1.00 97.88 286 THR A N 1
ATOM 2173 C CA . THR A 1 286 ? -18.059 9.021 26.235 1.00 97.88 286 THR A CA 1
ATOM 2174 C C . THR A 1 286 ? -18.006 9.812 27.544 1.00 97.88 286 THR A C 1
ATOM 2176 O O . THR A 1 286 ? -18.887 10.654 27.787 1.00 97.88 286 THR A O 1
ATOM 2179 N N . ASP A 1 287 ? -16.958 9.633 28.346 1.00 97.56 287 ASP A N 1
ATOM 2180 C CA . ASP A 1 287 ? -16.789 10.301 29.639 1.00 97.56 287 ASP A CA 1
ATOM 2181 C C . ASP A 1 287 ? -16.131 11.705 29.538 1.00 97.56 287 ASP A C 1
ATOM 2183 O O . ASP A 1 287 ? -16.315 12.583 30.403 1.00 97.56 287 ASP A O 1
ATOM 2187 N N . GLY A 1 288 ? -15.455 11.996 28.423 1.00 97.44 288 GLY A N 1
ATOM 2188 C CA . GLY A 1 288 ? -14.805 13.270 28.141 1.00 97.44 288 GLY A CA 1
ATOM 2189 C C . GLY A 1 288 ? -13.435 13.449 28.806 1.00 97.44 288 GLY A C 1
ATOM 2190 O O . GLY A 1 288 ? -13.036 14.610 29.046 1.00 97.44 288 GLY A O 1
ATOM 2191 N N . ASP A 1 289 ? -12.730 12.371 29.153 1.00 97.50 289 ASP A N 1
ATOM 2192 C CA . ASP A 1 289 ? -11.423 12.398 29.812 1.00 97.50 289 ASP A CA 1
ATOM 2193 C C . ASP A 1 289 ? -10.230 12.617 28.853 1.00 97.50 289 ASP A C 1
ATOM 2195 O O . ASP A 1 289 ? -9.128 12.979 29.305 1.00 97.50 289 ASP A O 1
ATOM 2199 N N . MET A 1 290 ? -10.499 12.607 27.539 1.00 96.00 290 MET A N 1
ATOM 2200 C CA . MET A 1 290 ? -9.561 12.723 26.410 1.00 96.00 290 MET A CA 1
ATOM 2201 C C . MET A 1 290 ? -8.870 11.422 25.976 1.00 96.00 290 MET A C 1
ATOM 2203 O O . MET A 1 290 ? -7.905 11.507 25.197 1.00 96.00 290 MET A O 1
ATOM 2207 N N . ILE A 1 291 ? -9.326 10.272 26.448 1.00 96.88 291 ILE A N 1
ATOM 2208 C CA . ILE A 1 291 ? -9.006 8.948 25.929 1.00 96.88 291 ILE A CA 1
ATOM 2209 C C . ILE A 1 291 ? -10.211 8.522 25.074 1.00 96.88 291 ILE A C 1
ATOM 2211 O O . ILE A 1 291 ? -11.337 8.564 25.544 1.00 96.88 291 ILE A O 1
ATOM 2215 N N . PRO A 1 292 ? -10.025 8.254 23.771 1.00 97.94 292 PRO A N 1
ATOM 2216 C CA . PRO A 1 292 ? -11.105 7.699 22.965 1.00 97.94 292 PRO A CA 1
ATOM 2217 C C . PRO A 1 292 ? -11.514 6.325 23.483 1.00 97.94 292 PRO A C 1
ATOM 2219 O O . PRO A 1 292 ? -10.626 5.600 23.925 1.00 97.94 292 PRO A O 1
ATOM 2222 N N . ASN A 1 293 ? -12.788 5.973 23.312 1.00 98.31 293 ASN A N 1
ATOM 2223 C CA . ASN A 1 293 ? -13.365 4.729 23.825 1.00 98.31 293 ASN A CA 1
ATOM 2224 C C . ASN A 1 293 ? -12.496 3.495 23.544 1.00 98.31 293 ASN A C 1
ATOM 2226 O O . ASN A 1 293 ? -12.054 2.864 24.479 1.00 98.31 293 ASN A O 1
ATOM 2230 N N . PHE A 1 294 ? -12.039 3.301 22.297 1.00 98.19 294 PHE A N 1
ATOM 2231 C CA . PHE A 1 294 ? -11.198 2.147 21.914 1.00 98.19 294 PHE A CA 1
ATOM 2232 C C . PHE A 1 294 ? -9.807 2.046 22.568 1.00 98.19 294 PHE A C 1
ATOM 2234 O O . PHE A 1 294 ? -8.979 1.213 22.193 1.00 98.19 294 PHE A O 1
ATOM 2241 N N . LEU A 1 295 ? -9.467 2.979 23.453 1.00 98.25 295 LEU A N 1
ATOM 2242 C CA . LEU A 1 295 ? -8.247 2.984 24.252 1.00 98.25 295 LEU A CA 1
ATOM 2243 C C . LEU A 1 295 ? -8.555 3.103 25.754 1.00 98.25 295 LEU A C 1
ATOM 2245 O O . LEU A 1 295 ? -7.615 3.314 26.537 1.00 98.25 295 LEU A O 1
ATOM 2249 N N . ASP A 1 296 ? -9.826 3.022 26.142 1.00 98.25 296 ASP A N 1
ATOM 2250 C CA . ASP A 1 296 ? -10.343 3.221 27.485 1.00 98.25 296 ASP A CA 1
ATOM 2251 C C . ASP A 1 296 ? -11.203 2.038 27.929 1.00 98.25 296 ASP A C 1
ATOM 2253 O O . ASP A 1 296 ? -12.246 1.738 27.382 1.00 98.25 296 ASP A O 1
ATOM 2257 N N . ASN A 1 297 ? -10.805 1.396 29.021 1.00 97.75 297 ASN A N 1
ATOM 2258 C CA . ASN A 1 297 ? -11.512 0.218 29.517 1.00 97.75 297 ASN A CA 1
ATOM 2259 C C . ASN A 1 297 ? -12.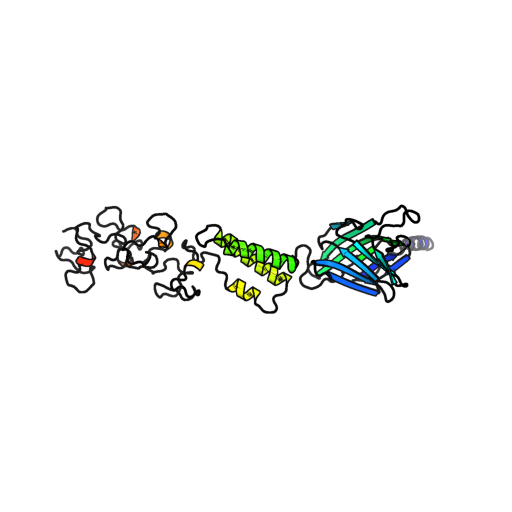596 0.527 30.561 1.00 97.75 297 ASN A C 1
ATOM 2261 O O . ASN A 1 297 ? -13.001 -0.395 31.281 1.00 97.75 297 ASN A O 1
ATOM 2265 N N . ASP A 1 298 ? -12.949 1.803 30.715 1.00 97.75 298 ASP A N 1
ATOM 2266 C CA . ASP A 1 298 ? -13.949 2.396 31.617 1.00 97.75 298 ASP A CA 1
ATOM 2267 C C . ASP A 1 298 ? -14.658 3.535 30.858 1.00 97.75 298 ASP A C 1
ATOM 2269 O O . ASP A 1 298 ? -14.568 4.705 31.226 1.00 97.75 298 ASP A O 1
ATOM 2273 N N . ASP A 1 299 ? -15.295 3.171 29.742 1.00 98.31 299 ASP A N 1
ATOM 2274 C CA . ASP A 1 299 ? -15.788 4.058 28.678 1.00 98.31 299 ASP A CA 1
ATOM 2275 C C . ASP A 1 299 ? -16.623 5.264 29.150 1.00 98.31 299 ASP A C 1
ATOM 2277 O O . ASP A 1 299 ? -16.565 6.361 28.583 1.00 98.31 299 ASP A O 1
ATOM 2281 N N . ASP A 1 300 ? -17.448 5.079 30.175 1.00 98.19 300 ASP A N 1
ATOM 2282 C CA . ASP A 1 300 ? -18.355 6.096 30.708 1.00 98.19 300 ASP A CA 1
ATOM 2283 C C . ASP A 1 300 ? -17.835 6.791 31.985 1.00 98.19 300 ASP A C 1
ATOM 2285 O O . ASP A 1 300 ? -18.453 7.748 32.491 1.00 98.19 300 ASP A O 1
ATOM 2289 N N . GLY A 1 301 ? -16.660 6.360 32.453 1.00 97.19 301 GLY A N 1
ATOM 2290 C CA . GLY A 1 301 ? -15.915 6.913 33.573 1.00 97.19 301 GLY A CA 1
ATOM 2291 C C . GLY A 1 301 ? -16.578 6.692 34.932 1.00 97.19 301 GLY A C 1
ATOM 2292 O O . GLY A 1 301 ? -16.394 7.513 35.851 1.00 97.19 301 GLY A O 1
ATOM 2293 N N . ASP A 1 302 ? -17.375 5.635 35.082 1.00 96.94 302 ASP A N 1
ATOM 2294 C CA . ASP A 1 302 ? -18.106 5.334 36.308 1.00 96.94 302 ASP A CA 1
ATOM 2295 C C . ASP A 1 302 ? -17.314 4.467 37.321 1.00 96.94 302 ASP A C 1
ATOM 2297 O O . ASP A 1 302 ? -17.746 4.267 38.464 1.00 96.94 302 ASP A O 1
ATOM 2301 N N . SER A 1 303 ? -16.070 4.100 36.979 1.00 92.50 303 SER A N 1
ATOM 2302 C CA . SER A 1 303 ? -15.147 3.253 37.756 1.00 92.50 303 SER A CA 1
ATOM 2303 C C . SER A 1 303 ? -15.461 1.757 37.758 1.00 92.50 303 SER A C 1
ATOM 2305 O O . SER A 1 303 ? -14.813 1.010 38.515 1.00 92.50 303 SER A O 1
ATOM 2307 N N . LEU A 1 304 ? -16.399 1.304 36.933 1.00 96.38 304 LEU A N 1
ATOM 2308 C CA . LEU A 1 304 ? -16.625 -0.092 36.618 1.00 96.38 304 LEU A CA 1
ATOM 2309 C C . LEU A 1 304 ? -16.108 -0.371 35.206 1.00 96.38 304 LEU A C 1
ATOM 2311 O O . LEU A 1 304 ? -16.672 0.056 34.222 1.00 96.38 304 LEU A O 1
ATOM 2315 N N . ASN A 1 305 ? -15.033 -1.152 35.098 1.00 97.25 305 ASN A N 1
ATOM 2316 C CA . ASN A 1 305 ? -14.495 -1.491 33.783 1.00 97.25 305 ASN A CA 1
ATOM 2317 C C . ASN A 1 305 ? -15.550 -2.130 32.862 1.00 97.25 305 ASN A C 1
ATOM 2319 O O . ASN A 1 305 ? -16.164 -3.118 33.274 1.00 97.25 305 ASN A O 1
ATOM 2323 N N . THR A 1 306 ? -15.581 -1.721 31.594 1.00 98.12 306 THR A N 1
ATOM 2324 C CA . THR A 1 306 ? -16.518 -2.166 30.549 1.00 98.12 306 THR A CA 1
ATOM 2325 C C . THR A 1 306 ? -16.698 -3.680 30.476 1.00 98.12 306 THR A C 1
ATOM 2327 O O . THR A 1 306 ? -17.811 -4.207 30.481 1.00 98.12 306 THR A O 1
ATOM 2330 N N . ILE A 1 307 ? -15.607 -4.444 30.562 1.00 97.19 307 ILE A N 1
ATOM 2331 C CA . ILE A 1 307 ? -15.658 -5.917 30.569 1.00 97.19 307 ILE A CA 1
ATOM 2332 C C . ILE A 1 307 ? -16.477 -6.532 31.728 1.00 97.19 307 ILE A C 1
ATOM 2334 O O . ILE A 1 307 ? -16.862 -7.706 31.675 1.00 97.19 307 ILE A O 1
ATOM 2338 N N . LEU A 1 308 ? -16.684 -5.799 32.826 1.00 96.94 308 LEU A N 1
ATOM 2339 C CA . LEU A 1 308 ? -17.440 -6.238 34.005 1.00 96.94 308 LEU A CA 1
ATOM 2340 C C . LEU A 1 308 ? -18.939 -5.940 33.903 1.00 96.94 308 LEU A C 1
ATOM 2342 O O . LEU A 1 308 ? -19.701 -6.454 34.726 1.00 96.94 308 LEU A O 1
ATOM 2346 N N . GLU A 1 309 ? -19.351 -5.205 32.877 1.00 97.19 309 GLU A N 1
ATOM 2347 C CA . GLU A 1 309 ? -20.728 -4.771 32.645 1.00 97.19 309 GLU A CA 1
ATOM 2348 C C . GLU A 1 309 ? -21.526 -5.749 31.766 1.00 97.19 309 GLU A C 1
ATOM 2350 O O . GLU A 1 309 ? -22.693 -5.531 31.462 1.00 97.19 309 GLU A O 1
ATOM 2355 N N . ASP A 1 310 ? -20.945 -6.912 31.438 1.00 97.00 310 ASP A N 1
ATOM 2356 C CA . ASP A 1 310 ? -21.663 -8.081 30.899 1.00 97.00 310 ASP A CA 1
ATOM 2357 C C . ASP A 1 310 ? -22.536 -8.719 32.000 1.00 97.00 310 ASP A C 1
ATOM 2359 O O . ASP A 1 310 ? -22.252 -9.806 32.532 1.00 97.00 310 ASP A O 1
ATOM 2363 N N . VAL A 1 311 ? -23.610 -8.021 32.377 1.00 95.88 311 VAL A N 1
ATOM 2364 C CA . VAL A 1 311 ? -24.535 -8.388 33.460 1.00 95.88 311 VAL A CA 1
ATOM 2365 C C . VAL A 1 311 ? -25.103 -9.792 33.241 1.00 95.88 311 VAL A C 1
ATOM 2367 O O . VAL A 1 311 ? -25.311 -10.569 34.189 1.00 95.88 311 VAL A O 1
ATOM 2370 N N . ASN A 1 312 ? -25.364 -10.161 31.984 1.00 94.94 312 ASN A N 1
ATOM 2371 C CA . ASN A 1 312 ? -25.986 -11.436 31.652 1.00 94.94 312 ASN A CA 1
ATOM 2372 C C . ASN A 1 312 ? -24.979 -12.592 31.423 1.00 94.94 312 ASN A C 1
ATOM 2374 O O . ASN A 1 312 ? -25.376 -13.773 31.447 1.00 94.94 312 ASN A O 1
ATOM 2378 N N . GLY A 1 313 ? -23.685 -12.286 31.302 1.00 95.19 313 GLY A N 1
ATOM 2379 C CA . GLY A 1 313 ? -22.577 -13.235 31.201 1.00 95.19 313 GLY A CA 1
ATOM 2380 C C . GLY A 1 313 ? -22.465 -13.922 29.837 1.00 95.19 313 GLY A C 1
ATOM 2381 O O . GLY A 1 313 ? -22.085 -15.107 29.781 1.00 95.19 313 GLY A O 1
ATOM 2382 N N . ASN A 1 314 ? -22.899 -13.266 28.758 1.00 95.88 314 ASN A N 1
ATOM 2383 C CA . ASN A 1 314 ? -22.864 -13.813 27.400 1.00 95.88 314 ASN A CA 1
ATOM 2384 C C . ASN A 1 314 ? -21.601 -13.429 26.605 1.00 95.88 314 ASN A C 1
ATOM 2386 O O . ASN A 1 314 ? -21.348 -14.077 25.577 1.00 95.88 314 ASN A O 1
ATOM 2390 N N . GLY A 1 315 ? -20.799 -12.492 27.116 1.00 93.94 315 GLY A N 1
ATOM 2391 C CA . GLY A 1 315 ? -19.596 -11.940 26.499 1.00 93.94 315 GLY A CA 1
ATOM 2392 C C . GLY A 1 315 ? -19.851 -10.862 25.440 1.00 93.94 315 GLY A C 1
ATOM 2393 O O . GLY A 1 315 ? -19.057 -10.776 24.507 1.00 93.94 315 GLY A O 1
ATOM 2394 N N . ASP A 1 316 ? -20.962 -10.129 25.512 1.00 95.44 316 ASP A N 1
ATOM 2395 C CA . ASP A 1 316 ? -21.331 -9.015 24.626 1.00 95.44 316 ASP A CA 1
ATOM 2396 C C . ASP A 1 316 ? -21.941 -7.882 25.468 1.00 95.44 316 ASP A C 1
ATOM 2398 O O . ASP A 1 316 ? -23.157 -7.759 25.561 1.00 95.44 316 ASP A O 1
ATOM 2402 N N . VAL A 1 317 ? -21.083 -7.046 26.060 1.00 97.44 317 VAL A N 1
ATOM 2403 C CA . VAL A 1 317 ? -21.468 -5.921 26.945 1.00 97.44 317 VAL A CA 1
ATOM 2404 C C . VAL A 1 317 ? -22.440 -4.937 26.279 1.00 97.44 317 VAL A C 1
ATOM 2406 O O . VAL A 1 317 ? -23.260 -4.302 26.927 1.00 97.44 317 VAL A O 1
ATOM 2409 N N . ARG A 1 318 ? -22.434 -4.870 24.943 1.00 96.94 318 ARG A N 1
ATOM 2410 C CA . ARG A 1 318 ? -23.276 -3.958 24.155 1.00 96.94 318 ARG A CA 1
ATOM 2411 C C . ARG A 1 318 ? -24.761 -4.320 24.137 1.00 96.94 318 ARG A C 1
ATOM 2413 O O . ARG A 1 318 ? -25.546 -3.599 23.514 1.00 96.94 318 ARG A O 1
ATOM 2420 N N . ASP A 1 319 ? -25.141 -5.483 24.675 1.00 96.75 319 ASP A N 1
ATOM 2421 C CA . ASP A 1 319 ? -26.536 -5.936 24.734 1.00 96.75 319 ASP A CA 1
ATOM 2422 C C . ASP A 1 319 ? -27.175 -5.883 26.128 1.00 96.75 319 ASP A C 1
ATOM 2424 O O . ASP A 1 319 ? -28.378 -6.161 26.241 1.00 96.75 319 ASP A O 1
ATOM 2428 N N . ASP A 1 320 ? -26.407 -5.465 27.135 1.00 98.00 320 ASP A N 1
ATOM 2429 C CA . ASP A 1 320 ? -26.866 -5.184 28.490 1.00 98.00 320 ASP A CA 1
ATOM 2430 C C . ASP A 1 320 ? -27.251 -3.694 28.622 1.00 98.00 320 ASP A C 1
ATOM 2432 O O . ASP A 1 320 ? -26.509 -2.805 28.224 1.00 98.00 320 ASP A O 1
ATOM 2436 N N . ASP A 1 321 ? -28.486 -3.462 29.074 1.00 98.06 321 ASP A N 1
ATOM 2437 C CA . ASP A 1 321 ? -29.178 -2.164 29.201 1.00 98.06 321 ASP A CA 1
ATOM 2438 C C . ASP A 1 321 ? -30.171 -2.343 30.365 1.00 98.06 321 ASP A C 1
ATOM 2440 O O . ASP A 1 321 ? -31.270 -2.904 30.187 1.00 98.06 321 ASP A O 1
ATOM 2444 N N . THR A 1 322 ? -29.716 -2.049 31.586 1.00 97.56 322 THR A N 1
ATOM 2445 C CA . THR A 1 322 ? -30.417 -2.397 32.834 1.00 97.56 322 THR A CA 1
ATOM 2446 C C . THR A 1 322 ? -31.720 -1.613 32.993 1.00 97.56 322 THR A C 1
ATOM 2448 O O . THR A 1 322 ? -32.763 -2.215 33.306 1.00 97.56 322 THR A O 1
ATOM 2451 N N . ASP A 1 323 ? -31.709 -0.308 32.727 1.00 97.50 323 ASP A N 1
ATOM 2452 C CA . ASP A 1 323 ? -32.871 0.569 32.894 1.00 97.50 323 ASP A CA 1
ATOM 2453 C C . ASP A 1 323 ? -33.805 0.610 31.654 1.00 97.50 323 ASP A C 1
ATOM 2455 O O . ASP A 1 323 ? -35.010 0.919 31.747 1.00 97.50 323 ASP A O 1
ATOM 2459 N N . GLY A 1 324 ? -33.311 0.170 30.492 1.00 97.25 324 GLY A N 1
ATOM 2460 C CA . GLY A 1 324 ? -34.041 0.098 29.233 1.00 97.25 324 GLY A CA 1
ATOM 2461 C C . GLY A 1 324 ? -34.154 1.435 28.495 1.00 97.25 324 GLY A C 1
ATOM 2462 O O . GLY A 1 324 ? -35.129 1.613 27.733 1.00 97.25 324 GLY A O 1
ATOM 2463 N N . ASP A 1 325 ? -33.253 2.387 28.738 1.00 97.50 325 ASP A N 1
ATOM 2464 C CA . ASP A 1 325 ? -33.249 3.708 28.113 1.00 97.50 325 ASP A CA 1
ATOM 2465 C C . ASP A 1 325 ? -32.637 3.737 26.702 1.00 97.50 325 ASP A C 1
ATOM 2467 O O . ASP A 1 325 ? -32.859 4.715 25.971 1.00 97.50 325 ASP A O 1
ATOM 2471 N N . THR A 1 326 ? -32.045 2.615 26.269 1.00 96.12 326 THR A N 1
ATOM 2472 C CA . THR A 1 326 ? -31.356 2.353 24.992 1.00 96.12 326 THR A CA 1
ATOM 2473 C C . THR A 1 326 ? -29.879 2.728 24.910 1.00 96.12 326 THR A C 1
ATOM 2475 O O . THR A 1 326 ? -29.309 2.588 23.820 1.00 96.12 326 THR A O 1
ATOM 2478 N N . ILE A 1 327 ? -29.277 3.176 26.004 1.00 97.12 327 ILE A N 1
ATOM 2479 C CA . ILE A 1 327 ? -27.833 3.286 26.174 1.00 97.12 327 ILE A CA 1
ATOM 2480 C C . ILE A 1 327 ? -27.380 1.995 26.878 1.00 97.12 327 ILE A C 1
ATOM 2482 O O . ILE A 1 327 ? -27.973 1.618 27.881 1.00 97.12 327 ILE A O 1
ATOM 2486 N N . PRO A 1 328 ? -26.444 1.222 26.302 1.00 97.94 328 PRO A N 1
ATOM 2487 C CA . PRO A 1 328 ? -25.877 0.079 27.005 1.00 97.94 328 PRO A CA 1
ATOM 2488 C C . PRO A 1 328 ? -25.138 0.527 28.264 1.00 97.94 328 PRO A C 1
ATOM 2490 O O . PRO A 1 328 ? -24.550 1.605 28.235 1.00 97.94 328 PRO A O 1
ATOM 2493 N N . ASN A 1 329 ? -25.108 -0.334 29.279 1.00 98.06 329 ASN A N 1
ATOM 2494 C CA . ASN A 1 329 ? -24.497 -0.051 30.581 1.00 98.06 329 ASN A CA 1
ATOM 2495 C C . ASN A 1 329 ? -23.100 0.579 30.470 1.00 98.06 329 ASN A C 1
ATOM 2497 O O . ASN A 1 329 ? -22.893 1.686 30.935 1.00 98.06 329 ASN A O 1
ATOM 2501 N N . TYR A 1 330 ? -22.220 -0.008 29.650 1.00 98.06 330 TYR A N 1
ATOM 2502 C CA . TYR A 1 330 ? -20.847 0.490 29.471 1.00 98.06 330 TYR A CA 1
ATOM 2503 C C . TYR A 1 330 ? -20.696 1.894 28.863 1.00 98.06 330 TYR A C 1
ATOM 2505 O O . TYR A 1 330 ? -19.588 2.389 28.694 1.00 98.06 330 TYR A O 1
ATOM 2513 N N . LEU A 1 331 ? -21.803 2.531 28.474 1.00 98.25 331 LEU A N 1
ATOM 2514 C CA . LEU A 1 331 ? -21.866 3.907 27.986 1.00 98.25 331 LEU A CA 1
ATOM 2515 C C . LEU A 1 331 ? -22.791 4.790 28.853 1.00 98.25 331 LEU A C 1
ATOM 2517 O O . LEU A 1 331 ? -23.103 5.917 28.438 1.00 98.25 331 LEU A O 1
ATOM 2521 N N . ASP A 1 332 ? -23.268 4.294 29.999 1.00 98.19 332 ASP A N 1
ATOM 2522 C CA . ASP A 1 332 ? -24.254 4.925 30.878 1.00 98.19 332 ASP A CA 1
ATOM 2523 C C . ASP A 1 332 ? -23.866 4.895 32.365 1.00 98.19 332 ASP A C 1
ATOM 2525 O O . ASP A 1 332 ? -24.119 3.948 33.095 1.00 98.19 332 ASP A O 1
ATOM 2529 N N . ASN A 1 333 ? -23.415 6.042 32.869 1.00 97.81 333 ASN A N 1
ATOM 2530 C CA . ASN A 1 333 ? -22.932 6.174 34.247 1.00 97.81 333 ASN A CA 1
ATOM 2531 C C . ASN A 1 333 ? -24.004 6.142 35.354 1.00 97.81 333 ASN A C 1
ATOM 2533 O O . ASN A 1 333 ? -23.716 6.537 36.491 1.00 97.81 333 ASN A O 1
ATOM 2537 N N . ASP A 1 334 ? -25.240 5.781 35.018 1.00 97.81 334 ASP A N 1
ATOM 2538 C CA . ASP A 1 334 ? -26.420 5.637 35.883 1.00 97.81 334 ASP A CA 1
ATOM 2539 C C . ASP A 1 334 ? -27.200 4.396 35.410 1.00 97.81 334 ASP A C 1
ATOM 2541 O O . ASP A 1 334 ? -28.362 4.497 35.018 1.00 97.81 334 ASP A O 1
ATOM 2545 N N . ASP A 1 335 ? -26.518 3.245 35.415 1.00 97.88 335 ASP A N 1
ATOM 2546 C CA . ASP A 1 335 ? -26.919 1.948 34.843 1.00 97.88 335 ASP A CA 1
ATOM 2547 C C . ASP A 1 335 ? -28.392 1.554 35.060 1.00 97.88 335 ASP A C 1
ATOM 2549 O O . ASP A 1 335 ? -29.051 0.961 34.198 1.00 97.88 335 ASP A O 1
ATOM 2553 N N . ASP A 1 336 ? -28.927 1.825 36.247 1.00 97.75 336 ASP A N 1
ATOM 2554 C CA . ASP A 1 336 ? -30.278 1.447 36.655 1.00 97.75 336 ASP A CA 1
ATOM 2555 C C . ASP A 1 336 ? -31.308 2.595 36.562 1.00 97.75 336 ASP A C 1
ATOM 2557 O O . ASP A 1 336 ? -32.517 2.389 36.769 1.00 97.75 336 ASP A O 1
ATOM 2561 N N . GLY A 1 337 ? -30.846 3.795 36.206 1.00 97.44 337 GLY A N 1
ATOM 2562 C CA . GLY A 1 337 ? -31.634 5.001 36.012 1.00 97.44 337 GLY A CA 1
ATOM 2563 C C . GLY A 1 337 ? -32.281 5.550 37.289 1.00 97.44 337 GLY A C 1
ATOM 2564 O O . GLY A 1 337 ? -33.329 6.228 37.211 1.00 97.44 337 GLY A O 1
ATOM 2565 N N . ASP A 1 338 ? -31.730 5.263 38.473 1.00 97.06 338 ASP A N 1
ATOM 2566 C CA . ASP A 1 338 ? -32.256 5.739 39.756 1.00 97.06 338 ASP A CA 1
ATOM 2567 C C . ASP A 1 338 ? -31.894 7.221 40.043 1.00 97.06 338 ASP A C 1
ATOM 2569 O O . ASP A 1 338 ? -32.614 7.937 40.777 1.00 97.06 338 ASP A O 1
ATOM 2573 N N . GLY A 1 339 ? -30.863 7.741 39.365 1.00 96.19 339 GLY A N 1
ATOM 2574 C CA . GLY A 1 339 ? -30.362 9.109 39.472 1.00 96.19 339 GLY A CA 1
ATOM 2575 C C . GLY A 1 339 ? -29.172 9.299 40.421 1.00 96.19 339 GLY A C 1
ATOM 2576 O O . GLY A 1 339 ? -28.836 10.462 40.724 1.00 96.19 339 GLY A O 1
ATOM 2577 N N . ILE A 1 340 ? -28.589 8.219 40.933 1.00 95.75 340 ILE A N 1
ATOM 2578 C CA . ILE A 1 340 ? -27.295 8.128 41.604 1.00 95.75 340 ILE A CA 1
ATOM 2579 C C . ILE A 1 340 ? -26.334 7.495 40.599 1.00 95.75 340 ILE A C 1
ATOM 2581 O O . ILE A 1 340 ? -26.593 6.432 40.081 1.00 95.75 340 ILE A O 1
ATOM 2585 N N . LEU A 1 341 ? -25.214 8.162 40.321 1.00 97.50 341 LEU A N 1
ATOM 2586 C CA . LEU A 1 341 ? -24.238 7.604 39.384 1.00 97.50 341 LEU A CA 1
ATOM 2587 C C . LEU A 1 341 ? -23.627 6.323 39.962 1.00 97.50 341 LEU A C 1
ATOM 2589 O O . LEU A 1 341 ? -23.304 6.347 41.153 1.00 97.50 341 LEU A O 1
ATOM 2593 N N . THR A 1 342 ? -23.333 5.321 39.135 1.00 97.25 342 THR A N 1
ATOM 2594 C CA . THR A 1 342 ? -22.696 4.051 39.534 1.00 97.25 342 THR A CA 1
ATOM 2595 C C . THR A 1 342 ? -21.474 4.277 40.436 1.00 97.25 342 THR A C 1
ATOM 2597 O O . THR A 1 342 ? -21.336 3.692 41.514 1.00 97.25 342 THR A O 1
ATOM 2600 N N . ILE A 1 343 ? -20.616 5.248 40.088 1.00 96.38 343 ILE A N 1
ATOM 2601 C CA . ILE A 1 343 ? -19.431 5.627 40.882 1.00 96.38 343 ILE A CA 1
ATOM 2602 C C . ILE A 1 343 ? -19.745 6.053 42.333 1.00 96.38 343 ILE A C 1
ATOM 2604 O O . ILE A 1 343 ? -18.899 5.958 43.230 1.00 96.38 343 ILE A O 1
ATOM 2608 N N . ASP A 1 344 ? -20.945 6.584 42.580 1.00 96.62 344 ASP A N 1
ATOM 2609 C CA . ASP A 1 344 ? -21.418 7.062 43.881 1.00 96.62 344 ASP A CA 1
ATOM 2610 C C . ASP A 1 344 ? -22.134 5.956 44.698 1.00 96.62 344 ASP A C 1
ATOM 2612 O O . ASP A 1 344 ? -22.553 6.221 45.836 1.00 96.62 344 ASP A O 1
ATOM 2616 N N . GLU A 1 345 ? -22.204 4.724 44.180 1.00 96.00 345 GLU A N 1
ATOM 2617 C CA . GLU A 1 345 ? -22.885 3.565 44.786 1.00 96.00 345 GLU A CA 1
ATOM 2618 C C . GLU A 1 345 ? -21.951 2.578 45.502 1.00 96.00 345 GLU A C 1
ATOM 2620 O O . GLU A 1 345 ? -22.390 1.590 46.088 1.00 96.00 345 GLU A O 1
ATOM 2625 N N . ASP A 1 346 ? -20.665 2.922 45.617 1.00 94.88 346 ASP A N 1
ATOM 2626 C CA . ASP A 1 346 ? -19.716 2.291 46.549 1.00 94.88 346 ASP A CA 1
ATOM 2627 C C . ASP A 1 346 ? -20.053 2.675 48.009 1.00 94.88 346 ASP A C 1
ATOM 2629 O O . ASP A 1 346 ? -19.395 3.497 48.672 1.00 94.88 346 ASP A O 1
ATOM 2633 N N . ALA A 1 347 ? -21.139 2.104 48.537 1.00 93.62 347 ALA A N 1
ATOM 2634 C CA . ALA A 1 347 ? -21.690 2.431 49.849 1.00 93.62 347 ALA A CA 1
ATOM 2635 C C . ALA A 1 347 ? -20.687 2.192 50.994 1.00 93.62 347 ALA A C 1
ATOM 2637 O O . ALA A 1 347 ? -20.754 2.842 52.058 1.00 93.62 347 ALA A O 1
ATOM 2638 N N . ASN A 1 348 ? -19.758 1.251 50.813 1.00 93.44 348 ASN A N 1
ATOM 2639 C CA . ASN A 1 348 ? -18.786 0.859 51.823 1.00 93.44 348 ASN A CA 1
ATOM 2640 C C . ASN A 1 348 ? -17.410 1.558 51.678 1.00 93.44 348 ASN A C 1
ATOM 2642 O O . ASN A 1 348 ? -16.682 1.676 52.682 1.00 93.44 348 ASN A O 1
ATOM 2646 N N . GLY A 1 349 ? -17.114 2.129 50.510 1.00 93.81 349 GLY A N 1
ATOM 2647 C CA . GLY A 1 349 ? -15.921 2.913 50.205 1.00 93.81 349 GLY A CA 1
ATOM 2648 C C . GLY A 1 349 ? -14.675 2.069 49.935 1.00 93.81 349 GLY A C 1
ATOM 2649 O O . GLY A 1 349 ? -13.575 2.501 50.326 1.00 93.81 349 GLY A O 1
ATOM 2650 N N . ASP A 1 350 ? -14.825 0.851 49.409 1.00 94.50 350 ASP A N 1
ATOM 2651 C CA . ASP A 1 350 ? -13.707 -0.042 49.085 1.00 94.50 350 ASP A CA 1
ATOM 2652 C C . ASP A 1 350 ? -13.292 -0.044 47.610 1.00 94.50 350 ASP A C 1
ATOM 2654 O O . ASP A 1 350 ? -12.234 -0.610 47.303 1.00 94.50 350 ASP A O 1
ATOM 2658 N N . GLY A 1 351 ? -14.001 0.716 46.771 1.00 91.62 351 GLY A N 1
ATOM 2659 C CA . GLY A 1 351 ? -13.728 0.901 45.349 1.00 91.62 351 GLY A CA 1
ATOM 2660 C C . GLY A 1 351 ? -14.181 -0.273 44.487 1.00 91.62 351 GLY A C 1
ATOM 2661 O O . GLY A 1 351 ? -13.527 -0.548 43.486 1.00 91.62 351 GLY A O 1
ATOM 2662 N N . ASP A 1 352 ? -15.207 -1.006 44.918 1.00 93.12 352 ASP A N 1
ATOM 2663 C CA . ASP A 1 352 ? -15.801 -2.130 44.190 1.00 93.12 352 ASP A CA 1
ATOM 2664 C C . ASP A 1 352 ? -17.333 -2.070 44.295 1.00 93.12 352 ASP A C 1
ATOM 2666 O O . ASP A 1 352 ? -17.928 -2.688 45.180 1.00 93.12 352 ASP A O 1
ATOM 2670 N N . VAL A 1 353 ? -17.957 -1.345 43.359 1.00 94.44 353 VAL A N 1
ATOM 2671 C CA . VAL A 1 353 ? -19.420 -1.158 43.272 1.00 94.44 353 VAL A CA 1
ATOM 2672 C C . VAL A 1 353 ? -20.173 -2.476 43.063 1.00 94.44 353 VAL A C 1
ATOM 2674 O O . VAL A 1 353 ? -21.323 -2.622 43.468 1.00 94.44 353 VAL A O 1
ATOM 2677 N N . THR A 1 354 ? -19.505 -3.506 42.530 1.00 94.88 354 THR A N 1
ATOM 2678 C CA . THR A 1 354 ? -20.141 -4.786 42.179 1.00 94.88 354 THR A CA 1
ATOM 2679 C C . THR A 1 354 ? -20.585 -5.617 43.387 1.00 94.88 354 THR A C 1
ATOM 2681 O O . THR A 1 354 ? -21.232 -6.662 43.233 1.00 94.88 354 THR A O 1
ATOM 2684 N N . ASN A 1 355 ? -20.194 -5.211 44.602 1.00 94.56 355 ASN A N 1
ATOM 2685 C CA . ASN A 1 355 ? -20.428 -5.964 45.831 1.00 94.56 355 ASN A CA 1
ATOM 2686 C C . ASN A 1 355 ? -21.334 -5.263 46.860 1.00 94.56 355 ASN A C 1
ATOM 2688 O O . ASN A 1 355 ? -21.694 -5.904 47.862 1.00 94.56 355 ASN A O 1
ATOM 2692 N N . ASP A 1 356 ? -21.696 -4.003 46.626 1.00 95.44 356 ASP A N 1
ATOM 2693 C CA . ASP A 1 356 ? -22.591 -3.238 47.487 1.00 95.44 356 ASP A CA 1
ATOM 2694 C C . ASP A 1 356 ? -24.059 -3.584 47.179 1.00 95.44 356 ASP A C 1
ATOM 2696 O O . ASP A 1 356 ? -24.454 -3.720 46.032 1.00 95.44 356 ASP A O 1
ATOM 2700 N N . ASP A 1 357 ? -24.832 -3.843 48.237 1.00 96.12 357 ASP A N 1
ATOM 2701 C CA . ASP A 1 357 ? -26.241 -4.283 48.220 1.00 96.12 357 ASP A CA 1
ATOM 2702 C C . ASP A 1 357 ? -26.884 -3.717 49.499 1.00 96.12 357 ASP A C 1
ATOM 2704 O O . ASP A 1 357 ? -26.893 -4.332 50.584 1.00 96.12 357 ASP A O 1
ATOM 2708 N N . THR A 1 358 ? -27.282 -2.450 49.425 1.00 94.94 358 THR A N 1
ATOM 2709 C CA . THR A 1 358 ? -27.736 -1.623 50.543 1.00 94.94 358 THR A CA 1
ATOM 2710 C C . THR A 1 358 ? -29.053 -2.137 51.128 1.00 94.94 358 THR A C 1
ATOM 2712 O O . THR A 1 358 ? -29.281 -2.048 52.352 1.00 94.94 358 THR A O 1
ATOM 2715 N N . ASP A 1 359 ? -29.918 -2.699 50.289 1.00 94.25 359 ASP A N 1
ATOM 2716 C CA . ASP A 1 359 ? -31.261 -3.144 50.647 1.00 94.25 359 ASP A CA 1
ATOM 2717 C C . ASP A 1 359 ? -31.316 -4.645 51.055 1.00 94.25 359 ASP A C 1
ATOM 2719 O O . ASP A 1 359 ? -32.144 -5.052 51.895 1.00 94.25 359 ASP A O 1
ATOM 2723 N N . GLY A 1 360 ? -30.330 -5.433 50.616 1.00 95.56 360 GLY A N 1
ATOM 2724 C CA . GLY A 1 360 ? -30.110 -6.836 50.943 1.00 95.56 360 GLY A CA 1
ATOM 2725 C C . GLY A 1 360 ? -30.912 -7.824 50.092 1.00 95.56 360 GLY A C 1
ATOM 2726 O O . GLY A 1 360 ? -31.210 -8.928 50.595 1.00 95.56 360 GLY A O 1
ATOM 2727 N N . ASP A 1 361 ? -31.333 -7.446 48.887 1.00 95.94 361 ASP A N 1
ATOM 2728 C CA . ASP A 1 361 ? -32.151 -8.264 47.996 1.00 95.94 361 ASP A CA 1
ATOM 2729 C C . ASP A 1 361 ? -31.361 -9.136 47.008 1.00 95.94 361 ASP A C 1
ATOM 2731 O O . ASP A 1 361 ? -31.962 -10.034 46.399 1.00 95.94 361 ASP A O 1
ATOM 2735 N N . THR A 1 362 ? -30.029 -9.008 47.004 1.00 94.88 362 THR A N 1
ATOM 2736 C CA . THR A 1 362 ? -29.038 -9.715 46.173 1.00 94.88 362 THR A CA 1
ATOM 2737 C C . THR A 1 362 ? -28.792 -9.167 44.770 1.00 94.88 362 THR A C 1
ATOM 2739 O O . THR A 1 362 ? -28.039 -9.812 44.030 1.00 94.88 362 THR A O 1
ATOM 2742 N N . ILE A 1 363 ? -29.389 -8.037 44.410 1.00 95.06 363 ILE A N 1
ATOM 2743 C CA . ILE A 1 363 ? -28.986 -7.231 43.258 1.00 95.06 363 ILE A CA 1
ATOM 2744 C C . ILE A 1 363 ? -27.983 -6.178 43.773 1.00 95.06 363 ILE A C 1
ATOM 2746 O O . ILE A 1 363 ? -28.191 -5.650 44.863 1.00 95.06 363 ILE A O 1
ATOM 2750 N N . PRO A 1 364 ? -26.835 -5.974 43.103 1.00 96.31 364 PRO A N 1
ATOM 2751 C CA . PRO A 1 364 ? -25.932 -4.880 43.451 1.00 96.31 364 PRO A CA 1
ATOM 2752 C C . PRO A 1 364 ? -26.602 -3.513 43.287 1.00 96.31 364 PRO A C 1
ATOM 2754 O O . PRO A 1 364 ? -27.436 -3.384 42.397 1.00 96.31 364 PRO A O 1
ATOM 2757 N N . ASP A 1 365 ? -26.197 -2.525 44.091 1.00 96.31 365 ASP A N 1
ATOM 2758 C CA . ASP A 1 365 ? -26.797 -1.178 44.091 1.00 96.31 365 ASP A CA 1
ATOM 2759 C C . ASP A 1 365 ? -26.819 -0.575 42.666 1.00 96.31 365 ASP A C 1
ATOM 2761 O O . ASP A 1 365 ? -27.891 -0.225 42.204 1.00 96.31 365 ASP A O 1
ATOM 2765 N N . TYR A 1 366 ? -25.719 -0.672 41.902 1.00 96.50 366 TYR A N 1
ATOM 2766 C CA . TYR A 1 366 ? -25.627 -0.185 40.507 1.00 96.50 366 TYR A CA 1
ATOM 2767 C C . TYR A 1 366 ? -26.548 -0.844 39.471 1.00 96.50 366 TYR A C 1
ATOM 2769 O O . TYR A 1 366 ? -26.545 -0.487 38.301 1.00 96.50 366 TYR A O 1
ATOM 2777 N N . LEU A 1 367 ? -27.331 -1.845 39.870 1.00 97.31 367 LEU A N 1
ATOM 2778 C CA . LEU A 1 367 ? -28.311 -2.512 39.016 1.00 97.31 367 LEU A CA 1
ATOM 2779 C C . LEU A 1 367 ? -29.723 -2.498 39.640 1.00 97.31 367 LEU A C 1
ATOM 2781 O O . LEU A 1 367 ? -30.582 -3.271 39.185 1.00 97.31 367 LEU A O 1
ATOM 2785 N N . ASP A 1 368 ? -29.969 -1.716 40.702 1.00 96.44 368 ASP A N 1
ATOM 2786 C CA . ASP A 1 368 ? -31.193 -1.756 41.519 1.00 96.44 368 ASP A CA 1
ATOM 2787 C C . ASP A 1 368 ? -31.835 -0.382 41.801 1.00 96.44 368 ASP A C 1
ATOM 2789 O O . ASP A 1 368 ? -31.419 0.357 42.686 1.00 96.44 368 ASP A O 1
ATOM 2793 N N . ASP A 1 369 ? -33.003 -0.147 41.184 1.00 91.12 369 ASP A N 1
ATOM 2794 C CA . ASP A 1 369 ? -33.747 1.126 41.170 1.00 91.12 369 ASP A CA 1
ATOM 2795 C C . ASP A 1 369 ? -34.319 1.649 42.525 1.00 91.12 369 ASP A C 1
ATOM 2797 O O . ASP A 1 369 ? -35.276 2.451 42.523 1.00 91.12 369 ASP A O 1
ATOM 2801 N N . MET A 1 370 ? -33.854 1.170 43.694 1.00 73.75 370 MET A N 1
ATOM 2802 C CA . MET A 1 370 ? -34.630 1.123 44.960 1.00 73.75 370 MET A CA 1
ATOM 2803 C C . MET A 1 370 ? -34.115 1.839 46.223 1.00 73.75 370 MET A C 1
ATOM 2805 O O . MET A 1 370 ? -33.072 1.487 46.811 1.00 73.75 370 MET A O 1
#

Nearest PDB structures (foldseek):
  4mob-assembly1_A  TM=2.281E-01  e=2.756E+00  Homo sapiens
  3oml-assembly1_A  TM=1.784E-01  e=2.311E+00  Drosophila melanogaster

Mean predicted aligned error: 13.98 Å

Secondary structure (DSSP, 8-state):
--SSHHHHHSSGGG----------SSEEEEEETTEEEE-SEEEEEE-TTS-EEEEEE-SS-EEEEEES--SSEEEEESTT-SBEEEEE-TT--EEETTSPPPTTT--SPPEEEEEEEEEETTTTEEEEEEEEEEEETTSS-EEEEEEEEEEEEEPPTT--TT---HHHHHHHHHHHHHHHHTS-TTSTTHHHHHHHHHHHHHHHHHHHT-SSSHHHHHHHT---S-SS-SSS-GGG--TTSSS-GGG--SS-SSS-GGG-SSTT-SSS-GGG--TTSSS-GGG--SS-SSS-GGG-SSTTSSSS-GGG--TTSSS-GGG--SS-SSS-GGG-SSTTSSSS-GGG--SSSSS-GGG--SSSSSS-GGG---

Foldseek 3Di:
DPVVVVVVVVVVVPPPDPPPPPQPPFWWWFAKVNHTGTFPDWAWEADPVRWTWIWTHYPQKIKIWTHRALDQFKFKEAAPGPIKIWMAGNVRFIWISDAAADVVQDPDHKIKMWGFHDQDPVQQFTKTAMWIWIATNHNNDIMTTHRIIGHRRHYPPLDDRPQDALVRLVVQLVVLVVVQVPDDQPDPCNLVSLVSNLVSLVSNCSRVPCPPCPSVVVSVLRQRAQQQPLLHGLQVCPVVPPSDQQPAQQCPDPGRQSNAQQRNPLLQGLNNLPPVPPSCQQPAQLCPPNQRQSNDQQRNVLLDGQNNCPPVPPSCQQPDQLCPPNGGQSSAQQRNVLPQGLNNCPPVPPSDQCPDDPPPPPHGPSRDND

Organism: NCBI:txid291187